Protein AF-0000000068866765 (afdb_homodimer)

pLDDT: mean 72.12, std 29.68, range [17.89, 98.88]

Sequence (756 aa):
MSGAGTPAEKPASETTVEVACYASMPQFDSSILDTFIPRCRRLTQLHFGRIVSNPDAPQAFSENVGFNMTYNLVEPGKGNALHTHPSVEIFIALDGKWEIAWGGRGEHTTVLQPWDMIAVPAHVRHSYKNVEEKTANHIMTILCGDASITWGPDVVAEARNHGVRCTRRGELLGFWSGEELQEEAGAETEEDEPDAYHRPMSNPEMARHVRRFRDGQSLSVQAKGSFVNVSWRALAQGETLAIHCSPRAVDVLLVVLEGSLLLTRQGGELVAVTSQLDSVRVSAAEAQGILACNQLRTPCTILVVESQMRAIAGRQCGEWLVAGVSPTGSMGGECFAPVEEAWRAIGARGGRKERRIASATFTCRSYPKMAAGGARLLMSGAGTPAEKPASETTVEVACYASMPQFDSSILDTFIPRCRRLTQLHFGRIVSNPDAPQAFSENVGFNMTYNLVEPGKGNALHTHPSVEIFIALDGKWEIAWGGRGEHTTVLQPWDMIAVPAHVRHSYKNVEEKTANHIMTILCGDASITWGPDVVAEARNHGVRCTRRGELLGFWSGEELQEEAGAETEEDEPDAYHRPMSNPEMARHVRRFRDGQSLSVQAKGSFVNVSWRALAQGETLAIHCSPRAVDVLLVVLEGSLLLTRQGGELVAVTSQLDSVRVSAAEAQGILACNQLRTPCTILVVESQMRAIAGRQCGEWLVAGVSPTGSMGGECFAPVEEAWRAIGARGGRKERRIASATFTCRSYPKMAAGGARLL

Structure (mmCIF, N/CA/C/O backbone):
data_AF-0000000068866765-model_v1
#
loop_
_entity.id
_entity.type
_entity.pdbx_description
1 polymer 'Cupin type-2 domain-containing protein'
#
loop_
_atom_site.group_PDB
_atom_site.id
_atom_site.type_symbol
_atom_site.label_atom_id
_atom_site.label_alt_id
_atom_site.label_comp_id
_atom_site.label_asym_id
_atom_site.label_entity_id
_atom_site.label_seq_id
_atom_site.pdbx_PDB_ins_code
_atom_site.Cartn_x
_atom_site.Cartn_y
_atom_site.Cartn_z
_atom_site.occupancy
_atom_site.B_iso_or_equiv
_atom_site.auth_seq_id
_atom_site.auth_comp_id
_atom_site.auth_asym_id
_atom_site.auth_atom_id
_atom_site.pdbx_PDB_model_num
ATOM 1 N N . MET A 1 1 ? -24.5 -42.844 35.125 1 25.7 1 MET A N 1
ATOM 2 C CA . MET A 1 1 ? -24.312 -42.875 33.688 1 25.7 1 MET A CA 1
ATOM 3 C C . MET A 1 1 ? -24.344 -41.438 33.125 1 25.7 1 MET A C 1
ATOM 5 O O . MET A 1 1 ? -25.391 -40.938 32.719 1 25.7 1 MET A O 1
ATOM 9 N N . SER A 1 2 ? -23.531 -40.5 33.656 1 30.17 2 SER A N 1
ATOM 10 C CA . SER A 1 2 ? -23.438 -39.062 33.406 1 30.17 2 SER A CA 1
ATOM 11 C C . SER A 1 2 ? -22.938 -38.781 31.984 1 30.17 2 SER A C 1
ATOM 13 O O . SER A 1 2 ? -21.875 -39.25 31.578 1 30.17 2 SER A O 1
ATOM 15 N N . GLY A 1 3 ? -23.859 -38.688 31.016 1 30.22 3 GLY A N 1
ATOM 16 C CA . GLY A 1 3 ? -23.641 -38.469 29.594 1 30.22 3 GLY A CA 1
ATOM 17 C C . GLY A 1 3 ? -22.797 -37.219 29.328 1 30.22 3 GLY A C 1
ATOM 18 O O . GLY A 1 3 ? -23.109 -36.125 29.812 1 30.22 3 GLY A O 1
ATOM 19 N N . ALA A 1 4 ? -21.484 -37.406 29.125 1 34.91 4 ALA A N 1
ATOM 20 C CA . ALA A 1 4 ? -20.516 -36.438 28.656 1 34.91 4 ALA A CA 1
ATOM 21 C C . ALA A 1 4 ? -21.047 -35.688 27.422 1 34.91 4 ALA A C 1
ATOM 23 O O . ALA A 1 4 ? -21.281 -36.281 26.375 1 34.91 4 ALA A O 1
ATOM 24 N N . GLY A 1 5 ? -21.844 -34.594 27.656 1 31.25 5 GLY A N 1
ATOM 25 C CA . GLY A 1 5 ? -22.344 -33.75 26.578 1 31.25 5 GLY A CA 1
ATOM 26 C C . GLY A 1 5 ? -21.25 -33.312 25.625 1 31.25 5 GLY A C 1
ATOM 27 O O . GLY A 1 5 ? -20.141 -33 26.031 1 31.25 5 GLY A O 1
ATOM 28 N N . THR A 1 6 ? -21.328 -33.938 24.453 1 32.31 6 THR A N 1
ATOM 29 C CA . THR A 1 6 ? -20.469 -33.625 23.328 1 32.31 6 THR A CA 1
ATOM 30 C C . THR A 1 6 ? -20.328 -32.094 23.172 1 32.31 6 THR A C 1
ATOM 32 O O . THR A 1 6 ? -21.312 -31.359 23.281 1 32.31 6 THR A O 1
ATOM 35 N N . PRO A 1 7 ? -19.141 -31.594 23.453 1 32.88 7 PRO A N 1
ATOM 36 C CA . PRO A 1 7 ? -18.984 -30.156 23.281 1 32.88 7 PRO A CA 1
ATOM 37 C C . PRO A 1 7 ? -19.641 -29.641 22 1 32.88 7 PRO A C 1
ATOM 39 O O . PRO A 1 7 ? -19.656 -30.328 20.984 1 32.88 7 PRO A O 1
ATOM 42 N N . ALA A 1 8 ? -20.641 -28.828 22.156 1 34.25 8 ALA A N 1
ATOM 43 C CA . ALA A 1 8 ? -21.312 -28.141 21.047 1 34.25 8 ALA A CA 1
ATOM 44 C C . ALA A 1 8 ? -20.312 -27.703 20 1 34.25 8 ALA A C 1
ATOM 46 O O . ALA A 1 8 ? -19.312 -27.047 20.312 1 34.25 8 ALA A O 1
ATOM 47 N N . GLU A 1 9 ? -20.047 -28.422 18.953 1 31.84 9 GLU A N 1
ATOM 48 C CA . GLU A 1 9 ? -19.297 -28 17.781 1 31.84 9 GLU A CA 1
ATOM 49 C C . GLU A 1 9 ? -19.531 -26.531 17.469 1 31.84 9 GLU A C 1
ATOM 51 O O . GLU A 1 9 ? -20.672 -26.062 17.484 1 31.84 9 GLU A O 1
ATOM 56 N N . LYS A 1 10 ? -18.578 -25.734 17.766 1 34.66 10 LYS A N 1
ATOM 57 C CA . LYS A 1 10 ? -18.75 -24.359 17.328 1 34.66 10 LYS A CA 1
ATOM 58 C C . LYS A 1 10 ? -19.406 -24.297 15.953 1 34.66 10 LYS A C 1
ATOM 60 O O . LYS A 1 10 ? -18.969 -24.984 15.023 1 34.66 10 LYS A O 1
ATOM 65 N N . PRO A 1 11 ? -20.594 -23.938 15.859 1 33.69 11 PRO A N 1
ATOM 66 C CA . PRO A 1 11 ? -21.141 -23.859 14.5 1 33.69 11 PRO A CA 1
ATOM 67 C C . PRO A 1 11 ? -20.141 -23.266 13.5 1 33.69 11 PRO A C 1
ATOM 69 O O . PRO A 1 11 ? -19.297 -22.453 13.883 1 33.69 11 PRO A O 1
ATOM 72 N N . ALA A 1 12 ? -19.625 -23.984 12.508 1 35.94 12 ALA A N 1
ATOM 73 C CA . ALA A 1 12 ? -18.906 -23.438 11.352 1 35.94 12 ALA A CA 1
ATOM 74 C C . ALA A 1 12 ? -19.234 -21.969 11.156 1 35.94 12 ALA A C 1
ATOM 76 O O . ALA A 1 12 ? -20.406 -21.578 11.062 1 35.94 12 ALA A O 1
ATOM 77 N N . SER A 1 13 ? -18.703 -21.078 11.82 1 40.44 13 SER A N 1
ATOM 78 C CA . SER A 1 13 ? -18.906 -19.641 11.672 1 40.44 13 SER A CA 1
ATOM 79 C C . SER A 1 13 ? -19.266 -19.281 10.234 1 40.44 13 SER A C 1
ATOM 81 O O . SER A 1 13 ? -18.578 -19.672 9.297 1 40.44 13 SER A O 1
ATOM 83 N N . GLU A 1 14 ? -20.453 -19.094 9.812 1 45.91 14 GLU A N 1
ATOM 84 C CA . GLU A 1 14 ? -21.25 -18.703 8.656 1 45.91 14 GLU A CA 1
ATOM 85 C C . GLU A 1 14 ? -20.625 -17.5 7.945 1 45.91 14 GLU A C 1
ATOM 87 O O . GLU A 1 14 ? -21.328 -16.766 7.234 1 45.91 14 GLU A O 1
ATOM 92 N N . THR A 1 15 ? -19.484 -17.062 8.273 1 55.06 15 THR A N 1
ATOM 93 C CA . THR A 1 15 ? -19.219 -15.805 7.578 1 55.06 15 THR A CA 1
ATOM 94 C C . THR A 1 15 ? -18.984 -16.062 6.09 1 55.06 15 THR A C 1
ATOM 96 O O . THR A 1 15 ? -18 -16.703 5.707 1 55.06 15 THR A O 1
ATOM 99 N N . THR A 1 16 ? -20.047 -15.836 5.062 1 66.44 16 THR A N 1
ATOM 100 C CA . THR A 1 16 ? -20.297 -16.156 3.662 1 66.44 16 THR A CA 1
ATOM 101 C C . THR A 1 16 ? -19.422 -15.297 2.746 1 66.44 16 THR A C 1
ATOM 103 O O . THR A 1 16 ? -18.875 -15.797 1.762 1 66.44 16 THR A O 1
ATOM 106 N N . VAL A 1 17 ? -19.188 -14.133 3.025 1 84.56 17 VAL A N 1
ATOM 107 C CA . VAL A 1 17 ? -18.453 -13.18 2.215 1 84.56 17 VAL A CA 1
ATOM 108 C C . VAL A 1 17 ? -17.375 -12.5 3.064 1 84.56 17 VAL A C 1
ATOM 110 O O . VAL A 1 17 ? -17.672 -11.938 4.121 1 84.56 17 VAL A O 1
ATOM 113 N N . GLU A 1 18 ? -16.125 -12.773 2.734 1 89.81 18 GLU A N 1
ATOM 114 C CA . GLU A 1 18 ? -15 -12.102 3.389 1 89.81 18 GLU A CA 1
ATOM 115 C C . GLU A 1 18 ? -14.344 -11.086 2.457 1 89.81 18 GLU A C 1
ATOM 117 O O . GLU A 1 18 ? -14.109 -11.375 1.281 1 89.81 18 GLU A O 1
ATOM 122 N N . VAL A 1 19 ? -14.094 -9.945 3.004 1 92.94 19 VAL A N 1
ATOM 123 C CA . VAL A 1 19 ? -13.445 -8.891 2.221 1 92.94 19 VAL A CA 1
ATOM 124 C C . VAL A 1 19 ? -12.047 -8.625 2.77 1 92.94 19 VAL A C 1
ATOM 126 O O . VAL A 1 19 ? -11.867 -8.453 3.979 1 92.94 19 VAL A O 1
ATOM 129 N N . ALA A 1 20 ? -11.086 -8.703 1.96 1 95.44 20 ALA A N 1
ATOM 130 C CA . ALA A 1 20 ? -9.742 -8.219 2.268 1 95.44 20 ALA A CA 1
ATOM 131 C C . ALA A 1 20 ? -9.492 -6.855 1.631 1 95.44 20 ALA A C 1
ATOM 133 O O . ALA A 1 20 ? -9.195 -6.766 0.438 1 95.44 20 ALA A O 1
ATOM 134 N N . CYS A 1 21 ? -9.57 -5.82 2.438 1 95.38 21 CYS A N 1
ATOM 135 C CA . CYS A 1 21 ? -9.242 -4.473 1.979 1 95.38 21 CYS A CA 1
ATOM 136 C C . CYS A 1 21 ? -7.734 -4.293 1.845 1 95.38 21 CYS A C 1
ATOM 138 O O . CYS A 1 21 ? -6.992 -4.484 2.812 1 95.38 21 CYS A O 1
ATOM 140 N N . TYR A 1 22 ? -7.324 -3.883 0.715 1 96.75 22 TYR A N 1
ATOM 141 C CA . TYR A 1 22 ? -5.898 -3.75 0.444 1 96.75 22 TYR A CA 1
ATOM 142 C C . TYR A 1 22 ? -5.219 -2.885 1.499 1 96.75 22 TYR A C 1
ATOM 144 O O . TYR A 1 22 ? -4.176 -3.258 2.043 1 96.75 22 TYR A O 1
ATOM 152 N N . ALA A 1 23 ? -5.82 -1.785 1.798 1 93.75 23 ALA A N 1
ATOM 153 C CA . ALA A 1 23 ? -5.203 -0.789 2.672 1 93.75 23 ALA A CA 1
ATOM 154 C C . ALA A 1 23 ? -5.125 -1.295 4.109 1 93.75 23 ALA A C 1
ATOM 156 O O . ALA A 1 23 ? -4.285 -0.836 4.891 1 93.75 23 ALA A O 1
ATOM 157 N N . SER A 1 24 ? -5.992 -2.201 4.449 1 91.5 24 SER A N 1
ATOM 158 C CA . SER A 1 24 ? -6.074 -2.648 5.836 1 91.5 24 SER A CA 1
ATOM 159 C C . SER A 1 24 ? -5.246 -3.91 6.059 1 91.5 24 SER A C 1
ATOM 161 O O . SER A 1 24 ? -4.984 -4.297 7.199 1 91.5 24 SER A O 1
ATOM 163 N N . MET A 1 25 ? -4.836 -4.527 5.004 1 94.31 25 MET A N 1
ATOM 164 C CA . MET A 1 25 ? -4.016 -5.727 5.148 1 94.31 25 MET A CA 1
ATOM 165 C C . MET A 1 25 ? -2.607 -5.371 5.613 1 94.31 25 MET A C 1
ATOM 167 O O . MET A 1 25 ? -1.996 -4.438 5.094 1 94.31 25 MET A O 1
ATOM 171 N N . PRO A 1 26 ? -2.131 -6.188 6.531 1 92.12 26 PRO A N 1
ATOM 172 C CA . PRO A 1 26 ? -0.752 -5.938 6.961 1 92.12 26 PRO A CA 1
ATOM 173 C C . PRO A 1 26 ? 0.26 -6.129 5.832 1 92.12 26 PRO A C 1
ATOM 175 O O . PRO A 1 26 ? 0.142 -7.07 5.047 1 92.12 26 PRO A O 1
ATOM 178 N N . GLN A 1 27 ? 1.143 -5.172 5.738 1 94.88 27 GLN A N 1
ATOM 179 C CA . GLN A 1 27 ? 2.293 -5.273 4.852 1 94.88 27 GLN A CA 1
ATOM 180 C C . GLN A 1 27 ? 3.572 -5.555 5.633 1 94.88 27 GLN A C 1
ATOM 182 O O . GLN A 1 27 ? 3.902 -4.824 6.574 1 94.88 27 GLN A O 1
ATOM 187 N N . PHE A 1 28 ? 4.312 -6.625 5.199 1 92.38 28 PHE A N 1
ATOM 188 C CA . PHE A 1 28 ? 5.438 -7.039 6.031 1 92.38 28 PHE A CA 1
ATOM 189 C C . PHE A 1 28 ? 6.516 -7.707 5.188 1 92.38 28 PHE A C 1
ATOM 191 O O . PHE A 1 28 ? 6.281 -8.055 4.031 1 92.38 28 PHE A O 1
ATOM 198 N N . ASP A 1 29 ? 7.664 -7.699 5.73 1 90.56 29 ASP A N 1
ATOM 199 C CA . ASP A 1 29 ? 8.727 -8.523 5.172 1 90.56 29 ASP A CA 1
ATOM 200 C C . ASP A 1 29 ? 8.469 -10.008 5.445 1 90.56 29 ASP A C 1
ATOM 202 O O . ASP A 1 29 ? 8.391 -10.43 6.598 1 90.56 29 ASP A O 1
ATOM 206 N N . SER A 1 30 ? 8.367 -10.797 4.43 1 87.75 30 SER A N 1
ATOM 207 C CA . SER A 1 30 ? 8.008 -12.203 4.578 1 87.75 30 SER A CA 1
ATOM 208 C C . SER A 1 30 ? 9.109 -12.984 5.293 1 87.75 30 SER A C 1
ATOM 210 O O . SER A 1 30 ? 8.875 -14.086 5.797 1 87.75 30 SER A O 1
ATOM 212 N N . SER A 1 31 ? 10.273 -12.484 5.32 1 81.06 31 SER A N 1
ATOM 213 C CA . SER A 1 31 ? 11.398 -13.086 6.023 1 81.06 31 SER A CA 1
ATOM 214 C C . SER A 1 31 ? 11.719 -14.477 5.477 1 81.06 31 SER A C 1
ATOM 216 O O . SER A 1 31 ? 11.812 -15.438 6.238 1 81.06 31 SER A O 1
ATOM 218 N N . ILE A 1 32 ? 11.828 -14.57 4.258 1 89.44 32 ILE A N 1
ATOM 219 C CA . ILE A 1 32 ? 12.359 -15.766 3.615 1 89.44 32 ILE A CA 1
ATOM 220 C C . ILE A 1 32 ? 13.75 -15.477 3.062 1 89.44 32 ILE A C 1
ATOM 222 O O . ILE A 1 32 ? 14.211 -14.336 3.084 1 89.44 32 ILE A O 1
ATOM 226 N N . LEU A 1 33 ? 14.414 -16.438 2.594 1 89.25 33 LEU A N 1
ATOM 227 C CA . LEU A 1 33 ? 15.852 -16.359 2.34 1 89.25 33 LEU A CA 1
ATOM 228 C C . LEU A 1 33 ? 16.188 -15.156 1.475 1 89.25 33 LEU A C 1
ATOM 230 O O . LEU A 1 33 ? 17.062 -14.352 1.831 1 89.25 33 LEU A O 1
ATOM 234 N N . ASP A 1 34 ? 15.461 -15.023 0.393 1 94 34 ASP A N 1
ATOM 235 C CA . ASP A 1 34 ? 15.898 -14.031 -0.585 1 94 34 ASP A CA 1
ATOM 236 C C . ASP A 1 34 ? 15.555 -12.617 -0.123 1 94 34 ASP A C 1
ATOM 238 O O . ASP A 1 34 ? 16.125 -11.641 -0.614 1 94 34 ASP A O 1
ATOM 242 N N . THR A 1 35 ? 14.648 -12.453 0.779 1 93.25 35 THR A N 1
ATOM 243 C CA . THR A 1 35 ? 14.297 -11.109 1.229 1 93.25 35 THR A CA 1
ATOM 244 C C . THR A 1 35 ? 15.445 -10.492 2.025 1 93.25 35 THR A C 1
ATOM 246 O O . THR A 1 35 ? 15.438 -9.289 2.295 1 93.25 35 THR A O 1
ATOM 249 N N . PHE A 1 36 ? 16.391 -11.25 2.32 1 90.38 36 PHE A N 1
ATOM 250 C CA . PHE A 1 36 ? 17.578 -10.75 3.008 1 90.38 36 PHE A CA 1
ATOM 251 C C . PHE A 1 36 ? 18.609 -10.234 2.01 1 90.38 36 PHE A C 1
ATOM 253 O O . PHE A 1 36 ? 19.594 -9.594 2.395 1 90.38 36 PHE A O 1
ATOM 260 N N . ILE A 1 37 ? 18.391 -10.547 0.811 1 92.38 37 ILE A N 1
ATOM 261 C CA . ILE A 1 37 ? 19.188 -9.984 -0.273 1 92.38 37 ILE A CA 1
ATOM 262 C C . ILE A 1 37 ? 18.625 -8.625 -0.675 1 92.38 37 ILE A C 1
ATOM 264 O O . ILE A 1 37 ? 17.453 -8.516 -1.024 1 92.38 37 ILE A O 1
ATOM 268 N N . PRO A 1 38 ? 19.328 -7.559 -0.737 1 90.38 38 PRO A N 1
ATOM 269 C CA . PRO A 1 38 ? 18.828 -6.203 -0.97 1 90.38 38 PRO A CA 1
ATOM 270 C C . PRO A 1 38 ? 18.016 -6.09 -2.258 1 90.38 38 PRO A C 1
ATOM 272 O O . PRO A 1 38 ? 16.953 -5.453 -2.271 1 90.38 38 PRO A O 1
ATOM 275 N N . ARG A 1 39 ? 18.375 -6.668 -3.299 1 94.62 39 ARG A N 1
ATOM 276 C CA . ARG A 1 39 ? 17.688 -6.551 -4.578 1 94.62 39 ARG A CA 1
ATOM 277 C C . ARG A 1 39 ? 16.359 -7.32 -4.555 1 94.62 39 ARG A C 1
ATOM 279 O O . ARG A 1 39 ? 15.586 -7.258 -5.512 1 94.62 39 ARG A O 1
ATOM 286 N N . CYS A 1 40 ? 16.156 -8.086 -3.428 1 97.25 40 CYS A N 1
ATOM 287 C CA . CYS A 1 40 ? 14.977 -8.938 -3.357 1 97.25 40 CYS A CA 1
ATOM 288 C C . CYS A 1 40 ? 14.023 -8.461 -2.266 1 97.25 40 CYS A C 1
ATOM 290 O O . CYS A 1 40 ? 13.062 -9.156 -1.926 1 97.25 40 CYS A O 1
ATOM 292 N N . ARG A 1 41 ? 14.344 -7.281 -1.716 1 93.31 41 ARG A N 1
ATOM 293 C CA . ARG A 1 41 ? 13.461 -6.734 -0.687 1 93.31 41 ARG A CA 1
ATOM 294 C C . ARG A 1 41 ? 12.102 -6.379 -1.266 1 93.31 41 ARG A C 1
ATOM 296 O O . ARG A 1 41 ? 12.008 -5.84 -2.371 1 93.31 41 ARG A O 1
ATOM 303 N N . ARG A 1 42 ? 11.094 -6.727 -0.515 1 96.5 42 ARG A N 1
ATOM 304 C CA . ARG A 1 42 ? 9.711 -6.434 -0.891 1 96.5 42 ARG A CA 1
ATOM 305 C C . ARG A 1 42 ? 8.789 -6.535 0.315 1 96.5 42 ARG A C 1
ATOM 307 O O . ARG A 1 42 ? 9.156 -7.098 1.347 1 96.5 42 ARG A O 1
ATOM 314 N N . LEU A 1 43 ? 7.676 -5.891 0.216 1 96.5 43 LEU A N 1
ATOM 315 C CA . LEU A 1 43 ? 6.633 -6.051 1.222 1 96.5 43 LEU A CA 1
ATOM 316 C C . LEU A 1 43 ? 5.547 -7.008 0.731 1 96.5 43 LEU A C 1
ATOM 318 O O . LEU A 1 43 ? 5.156 -6.961 -0.438 1 96.5 43 LEU A O 1
ATOM 322 N N . THR A 1 44 ? 5.09 -7.84 1.643 1 96.62 44 THR A N 1
ATOM 323 C CA . THR A 1 44 ? 4.145 -8.898 1.311 1 96.62 44 THR A CA 1
ATOM 324 C C . THR A 1 44 ? 2.846 -8.734 2.098 1 96.62 44 THR A C 1
ATOM 326 O O . THR A 1 44 ? 2.867 -8.32 3.26 1 96.62 44 THR A O 1
ATOM 329 N N . GLN A 1 45 ? 1.763 -8.961 1.452 1 96.69 45 GLN A N 1
ATOM 330 C CA . GLN A 1 45 ? 0.459 -9.156 2.078 1 96.69 45 GLN A CA 1
ATOM 331 C C . GLN A 1 45 ? -0.068 -10.562 1.813 1 96.69 45 GLN A C 1
ATOM 333 O O . GLN A 1 45 ? -0.126 -11.008 0.664 1 96.69 45 GLN A O 1
ATOM 338 N N . LEU A 1 46 ? -0.45 -11.266 2.84 1 94.31 46 LEU A N 1
ATOM 339 C CA . LEU A 1 46 ? -0.897 -12.648 2.725 1 94.31 46 LEU A CA 1
ATOM 340 C C . LEU A 1 46 ? -2.418 -12.742 2.803 1 94.31 46 LEU A C 1
ATOM 342 O O . LEU A 1 46 ? -3.018 -12.336 3.803 1 94.31 46 LEU A O 1
ATOM 346 N N . HIS A 1 47 ? -3.008 -13.18 1.738 1 93.25 47 HIS A N 1
ATOM 347 C CA . HIS A 1 47 ? -4.453 -13.375 1.745 1 93.25 47 HIS A CA 1
ATOM 348 C C . HIS A 1 47 ? -4.828 -14.688 2.422 1 93.25 47 HIS A C 1
ATOM 350 O O . HIS A 1 47 ? -5.719 -14.727 3.277 1 93.25 47 HIS A O 1
ATOM 356 N N . PHE A 1 48 ? -4.184 -15.727 2.053 1 86.06 48 PHE A N 1
ATOM 357 C CA . PHE A 1 48 ? -4.305 -17.016 2.721 1 86.06 48 PHE A CA 1
ATOM 358 C C . PHE A 1 48 ? -3.121 -17.922 2.385 1 86.06 48 PHE A C 1
ATOM 360 O O . PHE A 1 48 ? -2.416 -17.688 1.401 1 86.06 48 PHE A O 1
ATOM 367 N N . GLY A 1 49 ? -2.92 -18.906 3.24 1 86.06 49 GLY A N 1
ATOM 368 C CA . GLY A 1 49 ? -1.839 -19.875 3.062 1 86.06 49 GLY A CA 1
ATOM 369 C C . GLY A 1 49 ? -0.731 -19.719 4.086 1 86.06 49 GLY A C 1
ATOM 370 O O . GLY A 1 49 ? -0.984 -19.328 5.227 1 86.06 49 GLY A O 1
ATOM 371 N N . ARG A 1 50 ? 0.45 -20.203 3.523 1 81.19 50 ARG A N 1
ATOM 372 C CA . ARG A 1 50 ? 1.579 -20.219 4.449 1 81.19 50 ARG A CA 1
ATOM 373 C C . ARG A 1 50 ? 2.838 -19.672 3.781 1 81.19 50 ARG A C 1
ATOM 375 O O . ARG A 1 50 ? 3.094 -19.938 2.607 1 81.19 50 ARG A O 1
ATOM 382 N N . ILE A 1 51 ? 3.518 -18.859 4.516 1 83.12 51 ILE A N 1
ATOM 383 C CA . ILE A 1 51 ? 4.84 -18.406 4.094 1 83.12 51 ILE A CA 1
ATOM 384 C C . ILE A 1 51 ? 5.914 -19.266 4.77 1 83.12 51 ILE A C 1
ATOM 386 O O . ILE A 1 51 ? 5.926 -19.406 5.996 1 83.12 51 ILE A O 1
ATOM 390 N N . VAL A 1 52 ? 6.805 -19.641 3.916 1 76.31 52 VAL A N 1
ATOM 391 C CA . VAL A 1 52 ? 7.883 -20.484 4.418 1 76.31 52 VAL A CA 1
ATOM 392 C C . VAL A 1 52 ? 8.703 -19.719 5.449 1 76.31 52 VAL A C 1
ATOM 394 O O . VAL A 1 52 ? 8.977 -18.531 5.273 1 76.31 52 VAL A O 1
ATOM 397 N N . SER A 1 53 ? 8.953 -20.188 6.598 1 76.19 53 SER A N 1
ATOM 398 C CA . SER A 1 53 ? 9.781 -19.656 7.676 1 76.19 53 SER A CA 1
ATOM 399 C C . SER A 1 53 ? 9.023 -18.625 8.508 1 76.19 53 SER A C 1
ATOM 401 O O . SER A 1 53 ? 9.594 -17.969 9.383 1 76.19 53 SER A O 1
ATOM 403 N N . ASN A 1 54 ? 7.828 -18.297 7.984 1 77.94 54 ASN A N 1
ATOM 404 C CA . ASN A 1 54 ? 6.977 -17.375 8.734 1 77.94 54 ASN A CA 1
ATOM 405 C C . ASN A 1 54 ? 5.555 -17.922 8.867 1 77.94 54 ASN A C 1
ATOM 407 O O . ASN A 1 54 ? 4.609 -17.312 8.359 1 77.94 54 ASN A O 1
ATOM 411 N N . PRO A 1 55 ? 5.434 -18.969 9.523 1 74.12 55 PRO A N 1
ATOM 412 C CA . PRO A 1 55 ? 4.133 -19.625 9.594 1 74.12 55 PRO A CA 1
ATOM 413 C C . PRO A 1 55 ? 3.068 -18.781 10.289 1 74.12 55 PRO A C 1
ATOM 415 O O . PRO A 1 55 ? 1.871 -19.016 10.109 1 74.12 55 PRO A O 1
ATOM 418 N N . ASP A 1 56 ? 3.502 -17.797 11 1 76.69 56 ASP A N 1
ATOM 419 C CA . ASP A 1 56 ? 2.549 -16.984 11.758 1 76.69 56 ASP A CA 1
ATOM 420 C C . ASP A 1 56 ? 2.25 -15.672 11.039 1 76.69 56 ASP A C 1
ATOM 422 O O . ASP A 1 56 ? 1.722 -14.734 11.633 1 76.69 56 ASP A O 1
ATOM 426 N N . ALA A 1 57 ? 2.572 -15.711 9.812 1 83.38 57 ALA A N 1
ATOM 427 C CA . ALA A 1 57 ? 2.279 -14.5 9.055 1 83.38 57 ALA A CA 1
ATOM 428 C C . ALA A 1 57 ? 0.784 -14.195 9.07 1 83.38 57 ALA A C 1
ATOM 430 O O . ALA A 1 57 ? -0.045 -15.094 8.922 1 83.38 57 ALA A O 1
ATOM 431 N N . PRO A 1 58 ? 0.433 -12.938 9.328 1 84.31 58 PRO A N 1
ATOM 432 C CA . PRO A 1 58 ? -0.988 -12.578 9.344 1 84.31 58 PRO A CA 1
ATOM 433 C C . PRO A 1 58 ? -1.66 -12.773 7.984 1 84.31 58 PRO A C 1
ATOM 435 O O . PRO A 1 58 ? -1.129 -12.328 6.965 1 84.31 58 PRO A O 1
ATOM 438 N N . GLN A 1 59 ? -2.752 -13.477 7.969 1 88.62 59 GLN A N 1
ATOM 439 C CA . GLN A 1 59 ? -3.492 -13.68 6.727 1 88.62 59 GLN A CA 1
ATOM 440 C C . GLN A 1 59 ? -4.844 -12.969 6.766 1 88.62 59 GLN A C 1
ATOM 442 O O . GLN A 1 59 ? -5.43 -12.805 7.84 1 88.62 59 GLN A O 1
ATOM 447 N N . ALA A 1 60 ? -5.305 -12.586 5.664 1 90.25 60 ALA A N 1
ATOM 448 C CA . ALA A 1 60 ? -6.527 -11.797 5.574 1 90.25 60 ALA A CA 1
ATOM 449 C C . ALA A 1 60 ? -7.762 -12.688 5.699 1 90.25 60 ALA A C 1
ATOM 451 O O . ALA A 1 60 ? -8.711 -12.344 6.41 1 90.25 60 ALA A O 1
ATOM 452 N N . PHE A 1 61 ? -7.75 -13.781 4.961 1 87.06 61 PHE A N 1
ATOM 453 C CA . PHE A 1 61 ? -8.922 -14.648 4.973 1 87.06 61 PHE A CA 1
ATOM 454 C C . PHE A 1 61 ? -8.781 -15.742 6.02 1 87.06 61 PHE A C 1
ATOM 456 O O . PHE A 1 61 ? -7.672 -16.219 6.277 1 87.06 61 PHE A O 1
ATOM 463 N N . SER A 1 62 ? -9.82 -16.188 6.648 1 74.25 62 SER A N 1
ATOM 464 C CA . SER A 1 62 ? -9.844 -17.078 7.805 1 74.25 62 SER A CA 1
ATOM 465 C C . SER A 1 62 ? -9.492 -18.5 7.402 1 74.25 62 SER A C 1
ATOM 467 O O . SER A 1 62 ? -8.836 -19.219 8.156 1 74.25 62 SER A O 1
ATOM 469 N N . GLU A 1 63 ? -9.961 -18.938 6.316 1 70.38 63 GLU A N 1
ATOM 470 C CA . GLU A 1 63 ? -9.789 -20.344 5.949 1 70.38 63 GLU A CA 1
ATOM 471 C C . GLU A 1 63 ? -8.594 -20.531 5.016 1 70.38 63 GLU A C 1
ATOM 473 O O . GLU A 1 63 ? -8.352 -19.703 4.141 1 70.38 63 GLU A O 1
ATOM 478 N N . ASN A 1 64 ? -7.871 -21.531 5.375 1 64.88 64 ASN A N 1
ATOM 479 C CA . ASN A 1 64 ? -6.828 -21.938 4.441 1 64.88 64 ASN A CA 1
ATOM 480 C C . ASN A 1 64 ? -7.383 -22.812 3.324 1 64.88 64 ASN A C 1
ATOM 482 O O . ASN A 1 64 ? -8.141 -23.75 3.584 1 64.88 64 ASN A O 1
ATOM 486 N N . VAL A 1 65 ? -7.309 -22.391 2.068 1 64.44 65 VAL A N 1
ATOM 487 C CA . VAL A 1 65 ? -7.945 -23.047 0.93 1 64.44 65 VAL A CA 1
ATOM 488 C C . VAL A 1 65 ? -6.898 -23.828 0.134 1 64.44 65 VAL A C 1
ATOM 490 O O . VAL A 1 65 ? -7.109 -24.141 -1.04 1 64.44 65 VAL A O 1
ATOM 493 N N . GLY A 1 66 ? -5.855 -24.328 0.673 1 67.19 66 GLY A N 1
ATOM 494 C CA . GLY A 1 66 ? -4.895 -25.234 0.067 1 67.19 66 GLY A CA 1
ATOM 495 C C . GLY A 1 66 ? -3.912 -24.547 -0.852 1 67.19 66 GLY A C 1
ATOM 496 O O . GLY A 1 66 ? -3.109 -25.188 -1.522 1 67.19 66 GLY A O 1
ATOM 497 N N . PHE A 1 67 ? -4.062 -23.344 -1.197 1 78.94 67 PHE A N 1
ATOM 498 C CA . PHE A 1 67 ? -3.084 -22.594 -1.966 1 78.94 67 PHE A CA 1
ATOM 499 C C . PHE A 1 67 ? -2.682 -21.312 -1.228 1 78.94 67 PHE A C 1
ATOM 501 O O . PHE A 1 67 ? -3.275 -20.969 -0.201 1 78.94 67 PHE A O 1
ATOM 508 N N . ASN A 1 68 ? -1.602 -20.828 -1.722 1 87.12 68 ASN A N 1
ATOM 509 C CA . ASN A 1 68 ? -1.084 -19.562 -1.185 1 87.12 68 ASN A CA 1
ATOM 510 C C . ASN A 1 68 ? -1.321 -18.406 -2.145 1 87.12 68 ASN A C 1
ATOM 512 O O . ASN A 1 68 ? -1.142 -18.547 -3.355 1 87.12 68 ASN A O 1
ATOM 516 N N . MET A 1 69 ? -1.853 -17.312 -1.608 1 92.5 69 MET A N 1
ATOM 517 C CA . MET A 1 69 ? -2.004 -16.094 -2.42 1 92.5 69 MET A CA 1
ATOM 518 C C . MET A 1 69 ? -1.422 -14.883 -1.705 1 92.5 69 MET A C 1
ATOM 520 O O . MET A 1 69 ? -1.768 -14.617 -0.555 1 92.5 69 MET A O 1
ATOM 524 N N . THR A 1 70 ? -0.562 -14.219 -2.359 1 96.06 70 THR A N 1
ATOM 525 C CA . THR A 1 70 ? 0.051 -13.023 -1.784 1 96.06 70 THR A CA 1
ATOM 526 C C . THR A 1 70 ? 0.051 -11.875 -2.789 1 96.06 70 THR A C 1
ATOM 528 O O . THR A 1 70 ? 0.049 -12.102 -4 1 96.06 70 THR A O 1
ATOM 531 N N . TYR A 1 71 ? -0.082 -10.656 -2.283 1 98.06 71 TYR A N 1
ATOM 532 C CA . TYR A 1 71 ? 0.376 -9.461 -2.988 1 98.06 71 TYR A CA 1
ATOM 533 C C . TYR A 1 71 ? 1.791 -9.086 -2.562 1 98.06 71 TYR A C 1
ATOM 535 O O . TYR A 1 71 ? 2.127 -9.148 -1.378 1 98.06 71 TYR A O 1
ATOM 543 N N . ASN A 1 72 ? 2.602 -8.758 -3.529 1 98.25 72 ASN A N 1
ATOM 544 C CA . ASN A 1 72 ? 3.943 -8.258 -3.24 1 98.25 72 ASN A CA 1
ATOM 545 C C . ASN A 1 72 ? 4.156 -6.859 -3.805 1 98.25 72 ASN A C 1
ATOM 547 O O . ASN A 1 72 ? 3.951 -6.629 -4.996 1 98.25 72 ASN A O 1
ATOM 551 N N . LEU A 1 73 ? 4.418 -5.945 -2.936 1 98.31 73 LEU A N 1
ATOM 552 C CA . LEU A 1 73 ? 4.809 -4.598 -3.33 1 98.31 73 LEU A CA 1
ATOM 553 C C . LEU A 1 73 ? 6.32 -4.496 -3.502 1 98.31 73 LEU A C 1
ATOM 555 O O . LEU A 1 73 ? 7.074 -4.703 -2.547 1 98.31 73 LEU A O 1
ATOM 559 N N . VAL A 1 74 ? 6.73 -4.152 -4.719 1 98.19 74 VAL A N 1
ATOM 560 C CA . VAL A 1 74 ? 8.141 -4.289 -5.086 1 98.19 74 VAL A CA 1
ATOM 561 C C . VAL A 1 74 ? 8.641 -2.99 -5.711 1 98.19 74 VAL A C 1
ATOM 563 O O . VAL A 1 74 ? 8.031 -2.473 -6.652 1 98.19 74 VAL A O 1
ATOM 566 N N . GLU A 1 75 ? 9.703 -2.502 -5.203 1 96.25 75 GLU A N 1
ATOM 567 C CA . GLU A 1 75 ? 10.297 -1.273 -5.723 1 96.25 75 GLU A CA 1
ATOM 568 C C . GLU A 1 75 ? 10.93 -1.502 -7.09 1 96.25 75 GLU A C 1
ATOM 570 O O . GLU A 1 75 ? 11.172 -2.645 -7.484 1 96.25 75 GLU A O 1
ATOM 575 N N . PRO A 1 76 ? 11.219 -0.41 -7.781 1 95.75 76 PRO A N 1
ATOM 576 C CA . PRO A 1 76 ? 11.836 -0.533 -9.102 1 95.75 76 PRO A CA 1
ATOM 577 C C . PRO A 1 76 ? 13.164 -1.29 -9.07 1 95.75 76 PRO A C 1
ATOM 579 O O . PRO A 1 76 ? 13.992 -1.043 -8.195 1 95.75 76 PRO A O 1
ATOM 582 N N . GLY A 1 77 ? 13.258 -2.186 -9.977 1 96.69 77 GLY A N 1
ATOM 583 C CA . GLY A 1 77 ? 14.516 -2.898 -10.125 1 96.69 77 GLY A CA 1
ATOM 584 C C . GLY A 1 77 ? 14.664 -4.059 -9.164 1 96.69 77 GLY A C 1
ATOM 585 O O . GLY A 1 77 ? 15.625 -4.828 -9.25 1 96.69 77 GLY A O 1
ATOM 586 N N . LYS A 1 78 ? 13.781 -4.168 -8.32 1 97.75 78 LYS A N 1
ATOM 587 C CA . LYS A 1 78 ? 13.844 -5.25 -7.34 1 97.75 78 LYS A CA 1
ATOM 588 C C . LYS A 1 78 ? 12.906 -6.391 -7.719 1 97.75 78 LYS A C 1
ATOM 590 O O . LYS A 1 78 ? 12.094 -6.254 -8.633 1 97.75 78 LYS A O 1
ATOM 595 N N . GLY A 1 79 ? 13.07 -7.562 -7.07 1 98.19 79 GLY A N 1
ATOM 596 C CA . GLY A 1 79 ? 12.266 -8.75 -7.324 1 98.19 79 GLY A CA 1
ATOM 597 C C . GLY A 1 79 ? 12.633 -9.922 -6.434 1 98.19 79 GLY A C 1
ATOM 598 O O . GLY A 1 79 ? 13.406 -9.766 -5.484 1 98.19 79 GLY A O 1
ATOM 599 N N . ASN A 1 80 ? 11.977 -11.047 -6.656 1 98.12 80 ASN A N 1
ATOM 600 C CA . ASN A 1 80 ? 12.414 -12.242 -5.949 1 98.12 80 ASN A CA 1
ATOM 601 C C . ASN A 1 80 ? 13.555 -12.945 -6.68 1 98.12 80 ASN A C 1
ATOM 603 O O . ASN A 1 80 ? 13.914 -12.555 -7.797 1 98.12 80 ASN A O 1
ATOM 607 N N . ALA A 1 81 ? 14.188 -13.875 -6.059 1 97.62 81 ALA A N 1
ATOM 608 C CA . ALA A 1 81 ? 15.352 -14.555 -6.617 1 97.62 81 ALA A CA 1
ATOM 609 C C . ALA A 1 81 ? 14.961 -15.883 -7.258 1 97.62 81 ALA A C 1
ATOM 611 O O . ALA A 1 81 ? 13.867 -16.391 -7.016 1 97.62 81 ALA A O 1
ATOM 612 N N . LEU A 1 82 ? 15.859 -16.453 -8.047 1 97.12 82 LEU A N 1
ATOM 613 C CA . LEU A 1 82 ? 15.641 -17.703 -8.766 1 97.12 82 LEU A CA 1
ATOM 614 C C . LEU A 1 82 ? 15.375 -18.844 -7.789 1 97.12 82 LEU A C 1
ATOM 616 O O . LEU A 1 82 ? 16.172 -19.078 -6.879 1 97.12 82 LEU A O 1
ATOM 620 N N . HIS A 1 83 ? 14.266 -19.562 -8.008 1 96.06 83 HIS A N 1
ATOM 621 C CA . HIS A 1 83 ? 13.852 -20.672 -7.156 1 96.06 83 HIS A CA 1
ATOM 622 C C . HIS A 1 83 ? 12.898 -21.609 -7.891 1 96.06 83 HIS A C 1
ATOM 624 O O . HIS A 1 83 ? 12.484 -21.312 -9.016 1 96.06 83 HIS A O 1
ATOM 630 N N . THR A 1 84 ? 12.609 -22.766 -7.273 1 94.44 84 THR A N 1
ATOM 631 C CA . THR A 1 84 ? 11.633 -23.719 -7.793 1 94.44 84 THR A CA 1
ATOM 632 C C . THR A 1 84 ? 10.617 -24.094 -6.711 1 94.44 84 THR A C 1
ATOM 634 O O . THR A 1 84 ? 10.891 -23.938 -5.52 1 94.44 84 THR A O 1
ATOM 637 N N . HIS A 1 85 ? 9.484 -24.438 -7.176 1 92 85 HIS A N 1
ATOM 638 C CA . HIS A 1 85 ? 8.453 -25.109 -6.379 1 92 85 HIS A CA 1
ATOM 639 C C . HIS A 1 85 ? 8.078 -26.453 -6.977 1 92 85 HIS A C 1
ATOM 641 O O . HIS A 1 85 ? 8.219 -26.672 -8.18 1 92 85 HIS A O 1
ATOM 647 N N . PRO A 1 86 ? 7.574 -27.422 -6.078 1 88.56 86 PRO A N 1
ATOM 648 C CA . PRO A 1 86 ? 7.039 -28.672 -6.637 1 88.56 86 PRO A CA 1
ATOM 649 C C . PRO A 1 86 ? 5.656 -28.484 -7.262 1 88.56 86 PRO A C 1
ATOM 651 O O . PRO A 1 86 ? 5.113 -29.422 -7.848 1 88.56 86 PRO A O 1
ATOM 654 N N . SER A 1 87 ? 5.086 -27.344 -7.164 1 88.25 87 SER A N 1
ATOM 655 C CA . SER A 1 87 ? 3.764 -27.031 -7.703 1 88.25 87 SER A CA 1
ATOM 656 C C . SER A 1 87 ? 3.82 -25.844 -8.656 1 88.25 87 SER A C 1
ATOM 658 O O . SER A 1 87 ? 4.828 -25.141 -8.719 1 88.25 87 SER A O 1
ATOM 660 N N . VAL A 1 88 ? 2.709 -25.656 -9.383 1 92.44 88 VAL A N 1
ATOM 661 C CA . VAL A 1 88 ? 2.578 -24.516 -10.297 1 92.44 88 VAL A CA 1
ATOM 662 C C . VAL A 1 88 ? 2.459 -23.234 -9.5 1 92.44 88 VAL A C 1
ATOM 664 O O . VAL A 1 88 ? 1.775 -23.188 -8.477 1 92.44 88 VAL A O 1
ATOM 667 N N . GLU A 1 89 ? 3.125 -22.234 -9.953 1 95.31 89 GLU A N 1
ATOM 668 C CA . GLU A 1 89 ? 2.969 -20.891 -9.398 1 95.31 89 GLU A CA 1
ATOM 669 C C . GLU A 1 89 ? 2.475 -19.906 -10.461 1 95.31 89 GLU A C 1
ATOM 671 O O . GLU A 1 89 ? 3.039 -19.844 -11.555 1 95.31 89 GLU A O 1
ATOM 676 N N . ILE A 1 90 ? 1.464 -19.219 -10.156 1 96.5 90 ILE A N 1
ATOM 677 C CA . ILE A 1 90 ? 0.885 -18.219 -11.055 1 96.5 90 ILE A CA 1
ATOM 678 C C . ILE A 1 90 ? 1.322 -16.812 -10.633 1 96.5 90 ILE A C 1
ATOM 680 O O . ILE A 1 90 ? 1.294 -16.484 -9.445 1 96.5 90 ILE A O 1
ATOM 684 N N . PHE A 1 91 ? 1.802 -16.047 -11.609 1 98.5 91 PHE A N 1
ATOM 685 C CA . PHE A 1 91 ? 2.074 -14.625 -11.406 1 98.5 91 PHE A CA 1
ATOM 686 C C . PHE A 1 91 ? 1.09 -13.766 -12.195 1 98.5 91 PHE A C 1
ATOM 688 O O . PHE A 1 91 ? 0.82 -14.039 -13.367 1 98.5 91 PHE A O 1
ATOM 695 N N . ILE A 1 92 ? 0.575 -12.75 -11.547 1 98.56 92 ILE A N 1
ATOM 696 C CA . ILE A 1 92 ? -0.307 -11.789 -12.188 1 98.56 92 ILE A CA 1
ATOM 697 C C . ILE A 1 92 ? 0.194 -10.367 -11.922 1 98.56 92 ILE A C 1
ATOM 699 O O . ILE A 1 92 ? 0.319 -9.953 -10.766 1 98.56 92 ILE A O 1
ATOM 703 N N . ALA A 1 93 ? 0.459 -9.648 -12.984 1 98.62 93 ALA A N 1
ATOM 704 C CA . ALA A 1 93 ? 0.827 -8.242 -12.852 1 98.62 93 ALA A CA 1
ATOM 705 C C . ALA A 1 93 ? -0.385 -7.391 -12.484 1 98.62 93 ALA A C 1
ATOM 707 O O . ALA A 1 93 ? -1.229 -7.102 -13.336 1 98.62 93 ALA A O 1
ATOM 708 N N . LEU A 1 94 ? -0.415 -6.945 -11.25 1 98.31 94 LEU A N 1
ATOM 709 C CA . LEU A 1 94 ? -1.563 -6.141 -10.844 1 98.31 94 LEU A CA 1
ATOM 710 C C . LEU A 1 94 ? -1.423 -4.707 -11.336 1 98.31 94 LEU A C 1
ATOM 712 O O . LEU A 1 94 ? -2.424 -4.031 -11.594 1 98.31 94 LEU A O 1
ATOM 716 N N . ASP A 1 95 ? -0.228 -4.227 -11.297 1 96.31 95 ASP A N 1
ATOM 717 C CA . ASP A 1 95 ? 0.165 -2.973 -11.938 1 96.31 95 ASP A CA 1
ATOM 718 C C . ASP A 1 95 ? 1.638 -2.998 -12.336 1 96.31 95 ASP A C 1
ATOM 720 O O . ASP A 1 95 ? 2.375 -3.908 -11.953 1 96.31 95 ASP A O 1
ATOM 724 N N . GLY A 1 96 ? 2.004 -2.176 -13.258 1 96.81 96 GLY A N 1
ATOM 725 C CA . GLY A 1 96 ? 3.381 -2.078 -13.719 1 96.81 96 GLY A CA 1
ATOM 726 C C . GLY A 1 96 ? 3.791 -3.225 -14.625 1 96.81 96 GLY A C 1
ATOM 727 O O . GLY A 1 96 ? 2.986 -4.113 -14.914 1 96.81 96 GLY A O 1
ATOM 728 N N . LYS A 1 97 ? 5.098 -3.184 -15.07 1 98.25 97 LYS A N 1
ATOM 729 C CA . LYS A 1 97 ? 5.672 -4.211 -15.93 1 98.25 97 LYS A CA 1
ATOM 730 C C . LYS A 1 97 ? 6.613 -5.121 -15.148 1 98.25 97 LYS A C 1
ATOM 732 O O . LYS A 1 97 ? 7.363 -4.656 -14.289 1 98.25 97 LYS A O 1
ATOM 737 N N . TRP A 1 98 ? 6.57 -6.367 -15.523 1 98.81 98 TRP A N 1
ATOM 738 C CA . TRP A 1 98 ? 7.316 -7.359 -14.75 1 98.81 98 TRP A CA 1
ATOM 739 C C . TRP A 1 98 ? 8.102 -8.281 -15.68 1 98.81 98 TRP A C 1
ATOM 741 O O . TRP A 1 98 ? 7.535 -8.898 -16.578 1 98.81 98 TRP A O 1
ATOM 751 N N . GLU A 1 99 ? 9.336 -8.375 -15.422 1 98.88 99 GLU A N 1
ATOM 752 C CA . GLU A 1 99 ? 10.141 -9.398 -16.078 1 98.88 99 GLU A CA 1
ATOM 753 C C . GLU A 1 99 ? 10.078 -10.719 -15.32 1 98.88 99 GLU A C 1
ATOM 755 O O . GLU A 1 99 ? 10.383 -10.766 -14.125 1 98.88 99 GLU A O 1
ATOM 760 N N . ILE A 1 100 ? 9.656 -11.727 -15.984 1 98.88 100 ILE A N 1
ATOM 761 C CA . ILE A 1 100 ? 9.758 -13.094 -15.484 1 98.88 100 ILE A CA 1
ATOM 762 C C . ILE A 1 100 ? 10.945 -13.797 -16.125 1 98.88 100 ILE A C 1
ATOM 764 O O . ILE A 1 100 ? 11.039 -13.875 -17.359 1 98.88 100 ILE A O 1
ATOM 768 N N . ALA A 1 101 ? 11.82 -14.289 -15.328 1 98.81 101 ALA A N 1
ATOM 769 C CA . ALA A 1 101 ? 12.977 -15.031 -15.812 1 98.81 101 ALA A CA 1
ATOM 770 C C . ALA A 1 101 ? 12.922 -16.5 -15.391 1 98.81 101 ALA A C 1
ATOM 772 O O . ALA A 1 101 ? 12.375 -16.812 -14.336 1 98.81 101 ALA A O 1
ATOM 773 N N . TRP A 1 102 ? 13.469 -17.312 -16.219 1 98.38 102 TRP A N 1
ATOM 774 C CA . TRP A 1 102 ? 13.523 -18.734 -15.852 1 98.38 102 TRP A CA 1
ATOM 775 C C . TRP A 1 102 ? 14.742 -19.406 -16.469 1 98.38 102 TRP A C 1
ATOM 777 O O . TRP A 1 102 ? 15.43 -18.812 -17.297 1 98.38 102 TRP A O 1
ATOM 787 N N . GLY A 1 103 ? 15 -20.672 -16.062 1 96.88 103 GLY A N 1
ATOM 788 C CA . GLY A 1 103 ? 16.219 -21.391 -16.406 1 96.88 103 GLY A CA 1
ATOM 789 C C . GLY A 1 103 ? 17.188 -21.5 -15.258 1 96.88 103 GLY A C 1
ATOM 790 O O . GLY A 1 103 ? 17 -20.875 -14.211 1 96.88 103 GLY A O 1
ATOM 791 N N . GLY A 1 104 ? 18.203 -22.25 -15.453 1 93.25 104 GLY A N 1
ATOM 792 C CA . GLY A 1 104 ? 19.172 -22.484 -14.391 1 93.25 104 GLY A CA 1
ATOM 793 C C . GLY A 1 104 ? 19.781 -21.203 -13.859 1 93.25 104 GLY A C 1
ATOM 794 O O . GLY A 1 104 ? 20.078 -21.094 -12.664 1 93.25 104 GLY A O 1
ATOM 795 N N . ARG A 1 105 ? 19.922 -20.266 -14.781 1 94.19 105 ARG A N 1
ATOM 796 C CA . ARG A 1 105 ? 20.531 -18.984 -14.414 1 94.19 105 ARG A CA 1
ATOM 797 C C . ARG A 1 105 ? 19.625 -17.812 -14.766 1 94.19 105 ARG A C 1
ATOM 799 O O . ARG A 1 105 ? 20.062 -16.672 -14.805 1 94.19 105 ARG A O 1
ATOM 806 N N . GLY A 1 106 ? 18.422 -18.141 -15.023 1 97.19 106 GLY A N 1
ATOM 807 C CA . GLY A 1 106 ? 17.484 -17.078 -15.406 1 97.19 106 GLY A CA 1
ATOM 808 C C . GLY A 1 106 ? 17.75 -16.531 -16.797 1 97.19 106 GLY A C 1
ATOM 809 O O . GLY A 1 106 ? 17.594 -15.336 -17.031 1 97.19 106 GLY A O 1
ATOM 810 N N . GLU A 1 107 ? 18.172 -17.375 -17.672 1 96.81 107 GLU A N 1
ATOM 811 C CA . GLU A 1 107 ? 18.641 -16.922 -18.984 1 96.81 107 GLU A CA 1
ATOM 812 C C . GLU A 1 107 ? 17.469 -16.656 -19.922 1 96.81 107 GLU A C 1
ATOM 814 O O . GLU A 1 107 ? 17.625 -16 -20.953 1 96.81 107 GLU A O 1
ATOM 819 N N . HIS A 1 108 ? 16.359 -17.203 -19.688 1 98.38 108 HIS A N 1
ATOM 820 C CA . HIS A 1 108 ? 15.156 -16.922 -20.469 1 98.38 108 HIS A CA 1
ATOM 821 C C . HIS A 1 108 ? 14.289 -15.875 -19.781 1 98.38 108 HIS A C 1
ATOM 823 O O . HIS A 1 108 ? 14.195 -15.859 -18.547 1 98.38 108 HIS A O 1
ATOM 829 N N . THR A 1 109 ? 13.594 -14.984 -20.578 1 98.5 109 THR A N 1
ATOM 830 C CA . THR A 1 109 ? 12.758 -13.961 -19.953 1 98.5 109 THR A CA 1
ATOM 831 C C . THR A 1 109 ? 11.523 -13.68 -20.797 1 98.5 109 THR A C 1
ATOM 833 O O . THR A 1 109 ? 11.5 -13.984 -22 1 98.5 109 THR A O 1
ATOM 836 N N . THR A 1 110 ? 10.555 -13.18 -20.203 1 98.5 110 THR A N 1
ATOM 837 C CA . THR A 1 110 ? 9.398 -12.516 -20.797 1 98.5 110 THR A CA 1
ATOM 838 C C . THR A 1 110 ? 8.93 -11.352 -19.922 1 98.5 110 THR A C 1
ATOM 840 O O . THR A 1 110 ? 9.266 -11.289 -18.734 1 98.5 110 THR A O 1
ATOM 843 N N . VAL A 1 111 ? 8.234 -10.406 -20.5 1 98.69 111 VAL A N 1
ATOM 844 C CA . VAL A 1 111 ? 7.754 -9.266 -19.734 1 98.69 111 VAL A CA 1
ATOM 845 C C . VAL A 1 111 ? 6.227 -9.273 -19.688 1 98.69 111 VAL A C 1
ATOM 847 O O . VAL A 1 111 ? 5.57 -9.359 -20.734 1 98.69 111 VAL A O 1
ATOM 850 N N . LEU A 1 112 ? 5.668 -9.266 -18.531 1 98.69 112 LEU A N 1
ATOM 851 C CA . LEU A 1 112 ? 4.23 -9.102 -18.328 1 98.69 112 LEU A CA 1
ATOM 852 C C . LEU A 1 112 ? 3.846 -7.625 -18.312 1 98.69 112 LEU A C 1
ATOM 854 O O . LEU A 1 112 ? 4.48 -6.824 -17.625 1 98.69 112 LEU A O 1
ATOM 858 N N . GLN A 1 113 ? 2.855 -7.32 -19.094 1 98.12 113 GLN A N 1
ATOM 859 C CA . GLN A 1 113 ? 2.193 -6.027 -18.984 1 98.12 113 GLN A CA 1
ATOM 860 C C . GLN A 1 113 ? 1.147 -6.035 -17.875 1 98.12 113 GLN A C 1
ATOM 862 O O . GLN A 1 113 ? 0.766 -7.102 -17.391 1 98.12 113 GLN A O 1
ATOM 867 N N . PRO A 1 114 ? 0.725 -4.836 -17.484 1 97.88 114 PRO A N 1
ATOM 868 C CA . PRO A 1 114 ? -0.316 -4.824 -16.453 1 97.88 114 PRO A CA 1
ATOM 869 C C . PRO A 1 114 ? -1.474 -5.766 -16.781 1 97.88 114 PRO A C 1
ATOM 871 O O . PRO A 1 114 ? -1.991 -5.758 -17.891 1 97.88 114 PRO A O 1
ATOM 874 N N . TRP A 1 115 ? -1.768 -6.648 -15.812 1 98.31 115 TRP A N 1
ATOM 875 C CA . TRP A 1 115 ? -2.91 -7.555 -15.781 1 98.31 115 TRP A CA 1
ATOM 876 C C . TRP A 1 1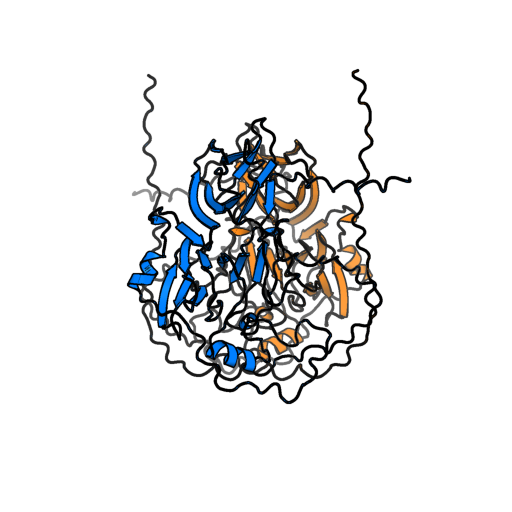15 ? -2.617 -8.828 -16.578 1 98.31 115 TRP A C 1
ATOM 878 O O . TRP A 1 115 ? -3.42 -9.758 -16.578 1 98.31 115 TRP A O 1
ATOM 888 N N . ASP A 1 116 ? -1.431 -8.906 -17.188 1 98.44 116 ASP A N 1
ATOM 889 C CA . ASP A 1 116 ? -1.004 -10.18 -17.75 1 98.44 116 ASP A CA 1
ATOM 890 C C . ASP A 1 116 ? -0.798 -11.234 -16.672 1 98.44 116 ASP A C 1
ATOM 892 O O . ASP A 1 116 ? -0.638 -10.891 -15.492 1 98.44 116 ASP A O 1
ATOM 896 N N . MET A 1 117 ? -0.847 -12.469 -17.078 1 98.12 117 MET A N 1
ATOM 897 C CA . MET A 1 117 ? -0.617 -13.578 -16.172 1 98.12 117 MET A CA 1
ATOM 898 C C . MET A 1 117 ? 0.337 -14.602 -16.766 1 98.12 117 MET A C 1
ATOM 900 O O . MET A 1 117 ? 0.491 -14.664 -18 1 98.12 117 MET A O 1
ATOM 904 N N . ILE A 1 118 ? 0.971 -15.352 -15.914 1 98.31 118 ILE A N 1
ATOM 905 C CA . ILE A 1 118 ? 1.791 -16.484 -16.328 1 98.31 118 ILE A CA 1
ATOM 906 C C . ILE A 1 118 ? 1.701 -17.594 -15.289 1 98.31 118 ILE A C 1
ATOM 908 O O . ILE A 1 118 ? 1.725 -17.328 -14.086 1 98.31 118 ILE A O 1
ATOM 912 N N . ALA A 1 119 ? 1.498 -18.781 -15.695 1 97.5 119 ALA A N 1
ATOM 913 C CA . ALA A 1 119 ? 1.569 -19.969 -14.836 1 97.5 119 ALA A CA 1
ATOM 914 C C . ALA A 1 119 ? 2.877 -20.719 -15.055 1 97.5 119 ALA A C 1
ATOM 916 O O . ALA A 1 119 ? 3.004 -21.5 -16 1 97.5 119 ALA A O 1
ATOM 917 N N . VAL A 1 120 ? 3.781 -20.594 -14.18 1 97.44 120 VAL A N 1
ATOM 918 C CA . VAL A 1 120 ? 5.07 -21.281 -14.289 1 97.44 120 VAL A CA 1
ATOM 919 C C . VAL A 1 120 ? 4.93 -22.734 -13.836 1 97.44 120 VAL A C 1
ATOM 921 O O . VAL A 1 120 ? 4.531 -23 -12.695 1 97.44 120 VAL A O 1
ATOM 924 N N . PRO A 1 121 ? 5.305 -23.672 -14.641 1 94.88 121 PRO A N 1
ATOM 925 C CA . PRO A 1 121 ? 5.137 -25.078 -14.281 1 94.88 121 PRO A CA 1
ATOM 926 C C . PRO A 1 121 ? 6.004 -25.5 -13.094 1 94.88 121 PRO A C 1
ATOM 928 O O . PRO A 1 121 ? 7.023 -24.859 -12.812 1 94.88 121 PRO A O 1
ATOM 931 N N . ALA A 1 122 ? 5.594 -26.594 -12.445 1 92.69 122 ALA A N 1
ATOM 932 C CA . ALA A 1 122 ? 6.332 -27.156 -11.32 1 92.69 122 ALA A CA 1
ATOM 933 C C . ALA A 1 122 ? 7.785 -27.438 -11.703 1 92.69 122 ALA A C 1
ATOM 935 O O . ALA A 1 122 ? 8.062 -27.891 -12.812 1 92.69 122 ALA A O 1
ATOM 936 N N . HIS A 1 123 ? 8.711 -27.078 -10.859 1 93.94 123 HIS A N 1
ATOM 937 C CA . HIS A 1 123 ? 10.133 -27.391 -10.906 1 93.94 123 HIS A CA 1
ATOM 938 C C . HIS A 1 123 ? 10.852 -26.547 -11.953 1 93.94 123 HIS A C 1
ATOM 940 O O . HIS A 1 123 ? 12.039 -26.75 -12.203 1 93.94 123 HIS A O 1
ATOM 946 N N . VAL A 1 124 ? 10.203 -25.688 -12.633 1 96.62 124 VAL A N 1
ATOM 947 C CA . VAL A 1 124 ? 10.898 -24.703 -13.461 1 96.62 124 VAL A CA 1
ATOM 948 C C . VAL A 1 124 ? 11.453 -23.594 -12.586 1 96.62 124 VAL A C 1
ATOM 950 O O . VAL A 1 124 ? 10.711 -22.938 -11.844 1 96.62 124 VAL A O 1
ATOM 953 N N . ARG A 1 125 ? 12.703 -23.422 -12.641 1 97.69 125 ARG A N 1
ATOM 954 C CA . ARG A 1 125 ? 13.32 -22.359 -11.859 1 97.69 125 ARG A CA 1
ATOM 955 C C . ARG A 1 125 ? 12.961 -20.984 -12.43 1 97.69 125 ARG A C 1
ATOM 957 O O . ARG A 1 125 ? 13.086 -20.75 -13.633 1 97.69 125 ARG A O 1
ATOM 964 N N . HIS A 1 126 ? 12.531 -20.062 -11.547 1 98.5 126 HIS A N 1
ATOM 965 C CA . HIS A 1 126 ? 11.992 -18.797 -12.047 1 98.5 126 HIS A CA 1
ATOM 966 C C . HIS A 1 126 ? 12.188 -17.672 -11.039 1 98.5 126 HIS A C 1
ATOM 968 O O . HIS A 1 126 ? 12.508 -17.938 -9.875 1 98.5 126 HIS A O 1
ATOM 974 N N . SER A 1 127 ? 12.078 -16.438 -11.508 1 98.62 127 SER A N 1
ATOM 975 C CA . SER A 1 127 ? 12.07 -15.211 -10.711 1 98.62 127 SER A CA 1
ATOM 976 C C . SER A 1 127 ? 11.227 -14.133 -11.383 1 98.62 127 SER A C 1
ATOM 978 O O . SER A 1 127 ? 10.82 -14.281 -12.531 1 98.62 127 SER A O 1
ATOM 980 N N . TYR A 1 128 ? 10.906 -13.094 -10.633 1 98.75 128 TYR A N 1
ATOM 981 C CA . TYR A 1 128 ? 10.289 -11.906 -11.211 1 98.75 128 TYR A CA 1
ATOM 982 C C . TYR A 1 128 ? 11.039 -10.648 -10.789 1 98.75 128 TYR A C 1
ATOM 984 O O . TYR A 1 128 ? 11.75 -10.648 -9.781 1 98.75 128 TYR A O 1
ATOM 992 N N . LYS A 1 129 ? 10.82 -9.594 -11.57 1 98.75 129 LYS A N 1
ATOM 993 C CA . LYS A 1 129 ? 11.453 -8.305 -11.312 1 98.75 129 LYS A CA 1
ATOM 994 C C . LYS A 1 129 ? 10.562 -7.156 -11.781 1 98.75 129 LYS A C 1
ATOM 996 O O . LYS A 1 129 ? 10.008 -7.207 -12.883 1 98.75 129 LYS A O 1
ATOM 1001 N N . ASN A 1 130 ? 10.375 -6.168 -10.883 1 98.62 130 ASN A N 1
ATOM 1002 C CA . ASN A 1 130 ? 9.727 -4.93 -11.297 1 98.62 130 ASN A CA 1
ATOM 1003 C C . ASN A 1 130 ? 10.617 -4.113 -12.227 1 98.62 130 ASN A C 1
ATOM 1005 O O . ASN A 1 130 ? 11.617 -3.541 -11.789 1 98.62 130 ASN A O 1
ATOM 1009 N N . VAL A 1 131 ? 10.195 -3.996 -13.438 1 98 131 VAL A N 1
ATOM 1010 C CA . VAL A 1 131 ? 11.109 -3.357 -14.383 1 98 131 VAL A CA 1
ATOM 1011 C C . VAL A 1 131 ? 10.641 -1.932 -14.664 1 98 131 VAL A C 1
ATOM 1013 O O . VAL A 1 131 ? 11.047 -1.325 -15.656 1 98 131 VAL A O 1
ATOM 1016 N N . GLU A 1 132 ? 9.742 -1.434 -13.828 1 93.38 132 GLU A N 1
ATOM 1017 C CA . GLU A 1 132 ? 9.398 -0.014 -13.875 1 93.38 132 GLU A CA 1
ATOM 1018 C C . GLU A 1 132 ? 10.539 0.84 -13.32 1 93.38 132 GLU A C 1
ATOM 1020 O O . GLU A 1 132 ? 11.398 0.344 -12.594 1 93.38 132 GLU A O 1
ATOM 1025 N N . GLU A 1 133 ? 10.516 2.115 -13.625 1 87.56 133 GLU A N 1
ATOM 1026 C CA . GLU A 1 133 ? 11.641 2.977 -13.266 1 87.56 133 GLU A CA 1
ATOM 1027 C C . GLU A 1 133 ? 11.344 3.768 -11.992 1 87.56 133 GLU A C 1
ATOM 1029 O O . GLU A 1 133 ? 12.258 4.086 -11.234 1 87.56 133 GLU A O 1
ATOM 1034 N N . LYS A 1 134 ? 10.148 4.066 -11.766 1 86.31 134 LYS A N 1
ATOM 1035 C CA . LYS A 1 134 ? 9.914 5.137 -10.805 1 86.31 134 LYS A CA 1
ATOM 1036 C C . LYS A 1 134 ? 9.086 4.637 -9.617 1 86.31 134 LYS A C 1
ATOM 1038 O O . LYS A 1 134 ? 9.234 5.133 -8.5 1 86.31 134 LYS A O 1
ATOM 1043 N N . THR A 1 135 ? 8.25 3.688 -9.914 1 92.75 135 THR A N 1
ATOM 1044 C CA . THR A 1 135 ? 7.266 3.414 -8.875 1 92.75 135 THR A CA 1
ATOM 1045 C C . THR A 1 135 ? 7.328 1.953 -8.445 1 92.75 135 THR A C 1
ATOM 1047 O O . THR A 1 135 ? 7.711 1.083 -9.227 1 92.75 135 THR A O 1
ATOM 1050 N N . ALA A 1 136 ? 7.012 1.802 -7.148 1 95.25 136 ALA A N 1
ATOM 1051 C CA . ALA A 1 136 ? 6.762 0.441 -6.68 1 95.25 136 ALA A CA 1
ATOM 1052 C C . ALA A 1 136 ? 5.449 -0.101 -7.238 1 95.25 136 ALA A C 1
ATOM 1054 O O . ALA A 1 136 ? 4.484 0.647 -7.414 1 95.25 136 ALA A O 1
ATOM 1055 N N . ASN A 1 137 ? 5.523 -1.357 -7.566 1 96.56 137 ASN A N 1
ATOM 1056 C CA . ASN A 1 137 ? 4.359 -1.979 -8.188 1 96.56 137 ASN A CA 1
ATOM 1057 C C . ASN A 1 137 ? 4.016 -3.311 -7.527 1 96.56 137 ASN A C 1
ATOM 1059 O O . ASN A 1 137 ? 4.789 -3.826 -6.719 1 96.56 137 ASN A O 1
ATOM 1063 N N . HIS A 1 138 ? 2.775 -3.777 -7.859 1 98.19 138 HIS A N 1
ATOM 1064 C CA . HIS A 1 138 ? 2.225 -4.965 -7.211 1 98.19 138 HIS A CA 1
ATOM 1065 C C . HIS A 1 138 ? 2.207 -6.156 -8.164 1 98.19 138 HIS A C 1
ATOM 1067 O O . HIS A 1 138 ? 1.77 -6.031 -9.312 1 98.19 138 HIS A O 1
ATOM 1073 N N . ILE A 1 139 ? 2.627 -7.234 -7.66 1 98.5 139 ILE A N 1
ATOM 1074 C CA . ILE A 1 139 ? 2.459 -8.516 -8.344 1 98.5 139 ILE A CA 1
ATOM 1075 C C . ILE A 1 139 ? 1.774 -9.508 -7.41 1 98.5 139 ILE A C 1
ATOM 1077 O O . ILE A 1 139 ? 2.08 -9.562 -6.219 1 98.5 139 ILE A O 1
ATOM 1081 N N . MET A 1 140 ? 0.807 -10.18 -7.898 1 98.38 140 MET A N 1
ATOM 1082 C CA . MET A 1 140 ? 0.106 -11.227 -7.156 1 98.38 140 MET A CA 1
ATOM 1083 C C . MET A 1 140 ? 0.694 -12.594 -7.465 1 98.38 140 MET A C 1
ATOM 1085 O O . MET A 1 140 ? 0.988 -12.906 -8.625 1 98.38 140 MET A O 1
ATOM 1089 N N . THR A 1 141 ? 0.885 -13.414 -6.469 1 97.06 141 THR A N 1
ATOM 1090 C CA . THR A 1 141 ? 1.353 -14.789 -6.633 1 97.06 141 THR A CA 1
ATOM 1091 C C . THR A 1 141 ? 0.324 -15.773 -6.09 1 97.06 141 THR A C 1
ATOM 1093 O O . THR A 1 141 ? -0.26 -15.555 -5.027 1 97.06 141 THR A O 1
ATOM 1096 N N . ILE A 1 142 ? 0.05 -16.75 -6.828 1 93.44 142 ILE A N 1
ATOM 1097 C CA . ILE A 1 142 ? -0.749 -17.891 -6.387 1 93.44 142 ILE A CA 1
ATOM 1098 C C . ILE A 1 142 ? 0.077 -19.172 -6.492 1 93.44 142 ILE A C 1
ATOM 1100 O O . ILE A 1 142 ? 0.478 -19.578 -7.586 1 93.44 142 ILE A O 1
ATOM 1104 N N . LEU A 1 143 ? 0.387 -19.766 -5.41 1 91 143 LEU A N 1
ATOM 1105 C CA . LEU A 1 143 ? 1.059 -21.062 -5.379 1 91 143 LEU A CA 1
ATOM 1106 C C . LEU A 1 143 ? 0.053 -22.188 -5.18 1 91 143 LEU A C 1
ATOM 1108 O O . LEU A 1 143 ? -0.596 -22.281 -4.133 1 91 143 LEU A O 1
ATOM 1112 N N . CYS A 1 144 ? -0.033 -23.031 -6.168 1 84.75 144 CYS A N 1
ATOM 1113 C CA . CYS A 1 144 ? -1.071 -24.062 -6.203 1 84.75 144 CYS A CA 1
ATOM 1114 C C . CYS A 1 144 ? -0.599 -25.344 -5.52 1 84.75 144 CYS A C 1
ATOM 1116 O O . CYS A 1 144 ? -0.442 -26.375 -6.172 1 84.75 144 CYS A O 1
ATOM 1118 N N . GLY A 1 145 ? -0.347 -25.391 -4.25 1 80.56 145 GLY A N 1
ATOM 1119 C CA . GLY A 1 145 ? 0.034 -26.625 -3.57 1 80.56 145 GLY A CA 1
ATOM 1120 C C . GLY A 1 145 ? 1.13 -26.422 -2.541 1 80.56 145 GLY A C 1
ATOM 1121 O O . GLY A 1 145 ? 1.061 -25.484 -1.728 1 80.56 145 GLY A O 1
ATOM 1122 N N . ASP A 1 146 ? 2.113 -27.312 -2.627 1 77.94 146 ASP A N 1
ATOM 1123 C CA . ASP A 1 146 ? 3.189 -27.344 -1.642 1 77.94 146 ASP A CA 1
ATOM 1124 C C . ASP A 1 146 ? 3.986 -26.031 -1.666 1 77.94 146 ASP A C 1
ATOM 1126 O O . ASP A 1 146 ? 4.48 -25.625 -2.717 1 77.94 146 ASP A O 1
ATOM 1130 N N . ALA A 1 147 ? 4.16 -25.453 -0.494 1 78.25 147 ALA A N 1
ATOM 1131 C CA . ALA A 1 147 ? 4.742 -24.125 -0.381 1 78.25 147 ALA A CA 1
ATOM 1132 C C . ALA A 1 147 ? 6.258 -24.203 -0.226 1 78.25 147 ALA A C 1
ATOM 1134 O O . ALA A 1 147 ? 6.93 -23.172 -0.102 1 78.25 147 ALA A O 1
ATOM 1135 N N . SER A 1 148 ? 6.84 -25.297 -0.313 1 83.69 148 SER A N 1
ATOM 1136 C CA . SER A 1 148 ? 8.289 -25.422 -0.155 1 83.69 148 SER A CA 1
ATOM 1137 C C . SER A 1 148 ? 9.023 -24.703 -1.287 1 83.69 148 SER A C 1
ATOM 1139 O O . SER A 1 148 ? 8.523 -24.625 -2.41 1 83.69 148 SER A O 1
ATOM 1141 N N . ILE A 1 149 ? 10.148 -24.172 -0.962 1 90.75 149 ILE A N 1
ATOM 1142 C CA . ILE A 1 149 ? 10.961 -23.422 -1.906 1 90.75 149 ILE A CA 1
ATOM 1143 C C . ILE A 1 149 ? 12.352 -24.047 -2.012 1 90.75 149 ILE A C 1
ATOM 1145 O O . ILE A 1 149 ? 12.984 -24.344 -0.996 1 90.75 149 ILE A O 1
ATOM 1149 N N . THR A 1 150 ? 12.797 -24.344 -3.164 1 91.19 150 THR A N 1
ATOM 1150 C CA . THR A 1 150 ? 14.195 -24.672 -3.432 1 91.19 150 THR A CA 1
ATOM 1151 C C . THR A 1 150 ? 14.891 -23.516 -4.156 1 91.19 150 THR A C 1
ATOM 1153 O O . THR A 1 150 ? 14.539 -23.188 -5.289 1 91.19 150 THR A O 1
ATOM 1156 N N . TRP A 1 151 ? 15.859 -23.016 -3.574 1 92.88 151 TRP A N 1
ATOM 1157 C CA . TRP A 1 151 ? 16.547 -21.828 -4.094 1 92.88 151 TRP A CA 1
ATOM 1158 C C . TRP A 1 151 ? 17.672 -22.234 -5.039 1 92.88 151 TRP A C 1
ATOM 1160 O O . TRP A 1 151 ? 18.312 -23.281 -4.852 1 92.88 151 TRP A O 1
ATOM 1170 N N . GLY A 1 152 ? 17.922 -21.375 -6.051 1 92.31 152 GLY A N 1
ATOM 1171 C CA . GLY A 1 152 ? 19.109 -21.562 -6.867 1 92.31 152 GLY A CA 1
ATOM 1172 C C . GLY A 1 152 ? 20.406 -21.5 -6.07 1 92.31 152 GLY A C 1
ATOM 1173 O O . GLY A 1 152 ? 20.484 -20.766 -5.074 1 92.31 152 GLY A O 1
ATOM 1174 N N . PRO A 1 153 ? 21.406 -22.172 -6.559 1 89.31 153 PRO A N 1
ATOM 1175 C CA . PRO A 1 153 ? 22.656 -22.188 -5.805 1 89.31 153 PRO A CA 1
ATOM 1176 C C . PRO A 1 153 ? 23.266 -20.812 -5.648 1 89.31 153 PRO A C 1
ATOM 1178 O O . PRO A 1 153 ? 23.812 -20.484 -4.594 1 89.31 153 PRO A O 1
ATOM 1181 N N . ASP A 1 154 ? 23.172 -20.062 -6.676 1 92 154 ASP A N 1
ATOM 1182 C CA . ASP A 1 154 ? 23.734 -18.719 -6.617 1 92 154 ASP A CA 1
ATOM 1183 C C . ASP A 1 154 ? 22.984 -17.859 -5.609 1 92 154 ASP A C 1
ATOM 1185 O O . ASP A 1 154 ? 23.562 -16.953 -4.988 1 92 154 ASP A O 1
ATOM 1189 N N . VAL A 1 155 ? 21.719 -18.109 -5.488 1 93.81 155 VAL A N 1
ATOM 1190 C CA . VAL A 1 155 ? 20.891 -17.359 -4.551 1 93.81 155 VAL A CA 1
ATOM 1191 C C . VAL A 1 155 ? 21.281 -17.703 -3.115 1 93.81 155 VAL A C 1
ATOM 1193 O O . VAL A 1 155 ? 21.422 -16.812 -2.271 1 93.81 155 VAL A O 1
ATOM 1196 N N . VAL A 1 156 ? 21.469 -18.938 -2.889 1 90.44 156 VAL A N 1
ATOM 1197 C CA . VAL A 1 156 ? 21.891 -19.406 -1.566 1 90.44 156 VAL A CA 1
ATOM 1198 C C . VAL A 1 156 ? 23.234 -18.781 -1.201 1 90.44 156 VAL A C 1
ATOM 1200 O O . VAL A 1 156 ? 23.406 -18.281 -0.087 1 90.44 156 VAL A O 1
ATOM 1203 N N . ALA A 1 157 ? 24.109 -18.812 -2.137 1 90.94 157 ALA A N 1
ATOM 1204 C CA . ALA A 1 157 ? 25.438 -18.234 -1.912 1 90.94 157 ALA A CA 1
ATOM 1205 C C . ALA A 1 157 ? 25.328 -16.734 -1.599 1 90.94 157 ALA A C 1
ATOM 1207 O O . ALA A 1 157 ? 26 -16.25 -0.693 1 90.94 157 ALA A O 1
ATOM 1208 N N . GLU A 1 158 ? 24.516 -16.094 -2.371 1 93.06 158 GLU A N 1
ATOM 1209 C CA . GLU A 1 158 ? 24.328 -14.656 -2.15 1 93.06 158 GLU A CA 1
ATOM 1210 C C . GLU A 1 158 ? 23.734 -14.383 -0.774 1 93.06 158 GLU A C 1
ATOM 1212 O O . GLU A 1 158 ? 24.156 -13.461 -0.076 1 93.06 158 GLU A O 1
ATOM 1217 N N . ALA A 1 159 ? 22.75 -15.117 -0.442 1 91 159 ALA A N 1
ATOM 1218 C CA . ALA A 1 159 ? 22.109 -14.961 0.857 1 91 159 ALA A CA 1
ATOM 1219 C C . ALA A 1 159 ? 23.094 -15.18 1.995 1 91 159 ALA A C 1
ATOM 1221 O O . ALA A 1 159 ? 23.047 -14.484 3.012 1 91 159 ALA A O 1
ATOM 1222 N N . ARG A 1 160 ? 23.953 -16.094 1.828 1 88.44 160 ARG A N 1
ATOM 1223 C CA . ARG A 1 160 ? 24.984 -16.375 2.826 1 88.44 160 ARG A CA 1
ATOM 1224 C C . ARG A 1 160 ? 25.875 -15.148 3.051 1 88.44 160 ARG A C 1
ATOM 1226 O O . ARG A 1 160 ? 26.281 -14.875 4.18 1 88.44 160 ARG A O 1
ATOM 1233 N N . ASN A 1 161 ? 26.094 -14.547 1.975 1 91 161 ASN A N 1
ATOM 1234 C CA . ASN A 1 161 ? 26.891 -13.328 2.072 1 91 161 ASN A CA 1
ATOM 1235 C C . ASN A 1 161 ? 26.188 -12.258 2.895 1 91 161 ASN A C 1
ATOM 1237 O O . ASN A 1 161 ? 26.812 -11.312 3.375 1 91 161 ASN A O 1
ATOM 1241 N N . HIS A 1 162 ? 25 -12.453 3.008 1 88.75 162 HIS A N 1
ATOM 1242 C CA . HIS A 1 162 ? 24.219 -11.508 3.816 1 88.75 162 HIS A CA 1
ATOM 1243 C C . HIS A 1 162 ? 23.891 -12.102 5.18 1 88.75 162 HIS A C 1
ATOM 1245 O O . HIS A 1 162 ? 23.031 -11.586 5.895 1 88.75 162 HIS A O 1
ATOM 1251 N N . GLY A 1 163 ? 24.422 -13.219 5.484 1 82.38 163 GLY A N 1
ATOM 1252 C CA . GLY A 1 163 ? 24.391 -13.758 6.836 1 82.38 163 GLY A CA 1
ATOM 1253 C C . GLY A 1 163 ? 23.219 -14.672 7.082 1 82.38 163 GLY A C 1
ATOM 1254 O O . GLY A 1 163 ? 22.844 -14.93 8.234 1 82.38 163 GLY A O 1
ATOM 1255 N N . VAL A 1 164 ? 22.594 -15.102 6.035 1 85.56 164 VAL A N 1
ATOM 1256 C CA . VAL A 1 164 ? 21.406 -15.93 6.246 1 85.56 164 VAL A CA 1
ATOM 1257 C C . VAL A 1 164 ? 21.594 -17.266 5.547 1 85.56 164 VAL A C 1
ATOM 1259 O O . VAL A 1 164 ? 22.281 -17.359 4.531 1 85.56 164 VAL A O 1
ATOM 1262 N N . ARG A 1 165 ? 21 -18.328 6.184 1 83.19 165 ARG A N 1
ATOM 1263 C CA . ARG A 1 165 ? 21 -19.688 5.648 1 83.19 165 ARG A CA 1
ATOM 1264 C C . ARG A 1 165 ? 19.609 -20.312 5.742 1 83.19 165 ARG A C 1
ATOM 1266 O O . ARG A 1 165 ? 18.75 -19.828 6.469 1 83.19 165 ARG A O 1
ATOM 1273 N N . CYS A 1 166 ? 19.484 -21.328 4.938 1 79.44 166 CYS A N 1
ATOM 1274 C CA . CYS A 1 166 ? 18.188 -21.984 4.969 1 79.44 166 CYS A CA 1
ATOM 1275 C C . CYS A 1 166 ? 18.344 -23.5 4.777 1 79.44 166 CYS A C 1
ATOM 1277 O O . CYS A 1 166 ? 19.422 -23.969 4.398 1 79.44 166 CYS A O 1
ATOM 1279 N N . THR A 1 167 ? 17.297 -24.234 5.121 1 76.62 167 THR A N 1
ATOM 1280 C CA . THR A 1 167 ? 17.234 -25.672 4.824 1 76.62 167 THR A CA 1
ATOM 1281 C C . THR A 1 167 ? 17 -25.891 3.334 1 76.62 167 THR A C 1
ATOM 1283 O O . THR A 1 167 ? 16.844 -24.938 2.57 1 76.62 167 THR A O 1
ATOM 1286 N N . ARG A 1 168 ? 16.938 -27.188 3.025 1 75.62 168 ARG A N 1
ATOM 1287 C CA . ARG A 1 168 ? 16.688 -27.562 1.64 1 75.62 168 ARG A CA 1
ATOM 1288 C C . ARG A 1 168 ? 15.273 -27.172 1.219 1 75.62 168 ARG A C 1
ATOM 1290 O O . ARG A 1 168 ? 15.016 -26.922 0.038 1 75.62 168 ARG A O 1
ATOM 1297 N N . ARG A 1 169 ? 14.469 -27.062 2.166 1 75.62 169 ARG A N 1
ATOM 1298 C CA . ARG A 1 169 ? 13.086 -26.734 1.88 1 75.62 169 ARG A CA 1
ATOM 1299 C C . ARG A 1 169 ? 12.852 -25.219 2.004 1 75.62 169 ARG A C 1
ATOM 1301 O O . ARG A 1 169 ? 11.711 -24.766 1.994 1 75.62 169 ARG A O 1
ATOM 1308 N N . GLY A 1 170 ? 13.914 -24.469 2.189 1 75.44 170 GLY A N 1
ATOM 1309 C CA . GLY A 1 170 ? 13.844 -23.016 2.133 1 75.44 170 GLY A CA 1
ATOM 1310 C C . GLY A 1 170 ? 13.57 -22.391 3.484 1 75.44 170 GLY A C 1
ATOM 1311 O O . GLY A 1 170 ? 13.398 -21.172 3.578 1 75.44 170 GLY A O 1
ATOM 1312 N N . GLU A 1 171 ? 13.531 -23.141 4.5 1 77 171 GLU A N 1
ATOM 1313 C CA . GLU A 1 171 ? 13.305 -22.609 5.84 1 77 171 GLU A CA 1
ATOM 1314 C C . GLU A 1 171 ? 14.586 -21.984 6.398 1 77 171 GLU A C 1
ATOM 1316 O O . GLU A 1 171 ? 15.648 -22.594 6.363 1 77 171 GLU A O 1
ATOM 1321 N N . LEU A 1 172 ? 14.359 -20.781 6.871 1 79.81 172 LEU A N 1
ATOM 1322 C CA . LEU A 1 172 ? 15.516 -20.078 7.402 1 79.81 172 LEU A CA 1
ATOM 1323 C C . LEU A 1 172 ? 16.078 -20.781 8.633 1 79.81 172 LEU A C 1
ATOM 1325 O O . LEU A 1 172 ? 15.305 -21.266 9.469 1 79.81 172 LEU A O 1
ATOM 1329 N N . LEU A 1 173 ? 17.297 -20.828 8.641 1 71.44 173 LEU A N 1
ATOM 1330 C CA . LEU A 1 173 ? 17.969 -21.406 9.805 1 71.44 173 LEU A CA 1
ATOM 1331 C C . LEU A 1 173 ? 18.281 -20.328 10.836 1 71.44 173 LEU A C 1
ATOM 1333 O O . LEU A 1 173 ? 18.719 -19.219 10.477 1 71.44 173 LEU A O 1
ATOM 1337 N N . GLY A 1 174 ? 18.062 -20.578 12.133 1 58.44 174 GLY A N 1
ATOM 1338 C CA . GLY A 1 174 ? 18.422 -19.688 13.227 1 58.44 174 GLY A CA 1
ATOM 1339 C C . GLY A 1 174 ? 17.422 -18.562 13.43 1 58.44 174 GLY A C 1
ATOM 1340 O O . GLY A 1 174 ? 17.5 -17.812 14.406 1 58.44 174 GLY A O 1
ATOM 1341 N N . PHE A 1 175 ? 16.641 -18.344 12.5 1 51.53 175 PHE A N 1
ATOM 1342 C CA . PHE A 1 175 ? 15.828 -17.141 12.609 1 51.53 175 PHE A CA 1
ATOM 1343 C C . PHE A 1 175 ? 14.68 -17.344 13.594 1 51.53 175 PHE A C 1
ATOM 1345 O O . PHE A 1 175 ? 14.336 -16.438 14.352 1 51.53 175 PHE A O 1
ATOM 1352 N N . TRP A 1 176 ? 13.836 -18.328 13.43 1 44.25 176 TRP A N 1
ATOM 1353 C CA . TRP A 1 176 ? 12.68 -18.391 14.32 1 44.25 176 TRP A CA 1
ATOM 1354 C C . TRP A 1 176 ? 13.047 -19.062 15.633 1 44.25 176 TRP A C 1
ATOM 1356 O O . TRP A 1 176 ? 12.367 -18.875 16.641 1 44.25 176 TRP A O 1
ATOM 1366 N N . SER A 1 177 ? 13.609 -20.328 15.656 1 35.75 177 SER A N 1
ATOM 1367 C CA . SER A 1 177 ? 13.547 -21.188 16.828 1 35.75 177 SER A CA 1
ATOM 1368 C C . SER A 1 177 ? 14.414 -20.656 17.969 1 35.75 177 SER A C 1
ATOM 1370 O O . SER A 1 177 ? 15.523 -20.172 17.734 1 35.75 177 SER A O 1
ATOM 1372 N N . GLY A 1 178 ? 13.914 -20 19.031 1 34.44 178 GLY A N 1
ATOM 1373 C CA . GLY A 1 178 ? 14.555 -20.016 20.344 1 34.44 178 GLY A CA 1
ATOM 1374 C C . GLY A 1 178 ? 15.609 -21.094 20.484 1 34.44 178 GLY A C 1
ATOM 1375 O O . GLY A 1 178 ? 16.25 -21.219 21.531 1 34.44 178 GLY A O 1
ATOM 1376 N N . GLU A 1 179 ? 15.414 -22.25 19.938 1 33.84 179 GLU A N 1
ATOM 1377 C CA . GLU A 1 179 ? 16.359 -23.328 20.219 1 33.84 179 GLU A CA 1
ATOM 1378 C C . GLU A 1 179 ? 17.703 -23.078 19.547 1 33.84 179 GLU A C 1
ATOM 1380 O O . GLU A 1 179 ? 17.766 -22.656 18.391 1 33.84 179 GLU A O 1
ATOM 1385 N N . GLU A 1 180 ? 18.656 -22.719 20.391 1 32.62 180 GLU A N 1
ATOM 1386 C CA . GLU A 1 180 ? 20.062 -22.828 20.016 1 32.62 180 GLU A CA 1
ATOM 1387 C C . GLU A 1 180 ? 20.25 -23.891 18.922 1 32.62 180 GLU A C 1
ATOM 1389 O O . GLU A 1 180 ? 19.891 -25.047 19.109 1 32.62 180 GLU A O 1
ATOM 1394 N N . LEU A 1 181 ? 20.125 -23.578 17.766 1 35.19 181 LEU A N 1
ATOM 1395 C CA . LEU A 1 181 ? 20.734 -24.594 16.922 1 35.19 181 LEU A CA 1
ATOM 1396 C C . LEU A 1 181 ? 22 -25.141 17.562 1 35.19 181 LEU A C 1
ATOM 1398 O O . LEU A 1 181 ? 22.938 -24.391 17.875 1 35.19 181 LEU A O 1
ATOM 1402 N N . GLN A 1 182 ? 21.922 -25.969 18.516 1 30.55 182 GLN A N 1
ATOM 1403 C CA . GLN A 1 182 ? 23.141 -26.734 18.766 1 30.55 182 GLN A CA 1
ATOM 1404 C C . GLN A 1 182 ? 23.969 -26.906 17.5 1 30.55 182 GLN A C 1
ATOM 1406 O O . GLN A 1 182 ? 23.422 -27.266 16.453 1 30.55 182 GLN A O 1
ATOM 1411 N N . GLU A 1 183 ? 25.016 -26.125 17.344 1 33.91 183 GLU A N 1
ATOM 1412 C CA . GLU A 1 183 ? 26.109 -26.516 16.453 1 33.91 183 GLU A CA 1
ATOM 1413 C C . GLU A 1 183 ? 26.203 -28.031 16.297 1 33.91 183 GLU A C 1
ATOM 1415 O O . GLU A 1 183 ? 26.766 -28.719 17.141 1 33.91 183 GLU A O 1
ATOM 1420 N N . GLU A 1 184 ? 25.234 -28.797 16.281 1 31.56 184 GLU A N 1
ATOM 1421 C CA . GLU A 1 184 ? 25.812 -30.109 15.961 1 31.56 184 GLU A CA 1
ATOM 1422 C C . GLU A 1 184 ? 26.859 -30 14.859 1 31.56 184 GLU A C 1
ATOM 1424 O O . GLU A 1 184 ? 26.625 -29.359 13.836 1 31.56 184 GLU A O 1
ATOM 1429 N N . ALA A 1 185 ? 28.203 -30.125 15.188 1 33.31 185 ALA A N 1
ATOM 1430 C CA . ALA A 1 185 ? 29.422 -30.344 14.414 1 33.31 185 ALA A CA 1
ATOM 1431 C C . ALA A 1 185 ? 29.125 -30.906 13.031 1 33.31 185 ALA A C 1
ATOM 1433 O O . ALA A 1 185 ? 29.766 -30.547 12.047 1 33.31 185 ALA A O 1
ATOM 1434 N N . GLY A 1 186 ? 28.641 -32.156 13.016 1 30.83 186 GLY A N 1
ATOM 1435 C CA . GLY A 1 186 ? 28.516 -32.938 11.781 1 30.83 186 GLY A CA 1
ATOM 1436 C C . GLY A 1 186 ? 27.547 -32.312 10.789 1 30.83 186 GLY A C 1
ATOM 1437 O O . GLY A 1 186 ? 27.094 -33 9.867 1 30.83 186 GLY A O 1
ATOM 1438 N N . ALA A 1 187 ? 26.734 -31.453 11.258 1 33.69 187 ALA A N 1
ATOM 1439 C CA . ALA A 1 187 ? 25.938 -31.094 10.094 1 33.69 187 ALA A CA 1
ATOM 1440 C C . ALA A 1 187 ? 26.812 -30.531 8.977 1 33.69 187 ALA A C 1
ATOM 1442 O O . ALA A 1 187 ? 27.312 -29.406 9.086 1 33.69 187 ALA A O 1
ATOM 1443 N N . GLU A 1 188 ? 27.812 -31.281 8.508 1 31.39 188 GLU A N 1
ATOM 1444 C CA . GLU A 1 188 ? 28.469 -31.094 7.223 1 31.39 188 GLU A CA 1
ATOM 1445 C C . GLU A 1 188 ? 27.656 -30.156 6.324 1 31.39 188 GLU A C 1
ATOM 1447 O O . GLU A 1 188 ? 26.438 -30.234 6.285 1 31.39 188 GLU A O 1
ATOM 1452 N N . THR A 1 189 ? 27.938 -28.859 6.355 1 36.91 189 THR A N 1
ATOM 1453 C CA . THR A 1 189 ? 27.672 -28.125 5.117 1 36.91 189 THR A CA 1
ATOM 1454 C C . THR A 1 189 ? 27.609 -29.094 3.934 1 36.91 189 THR A C 1
ATOM 1456 O O . THR A 1 189 ? 28.625 -29.656 3.531 1 36.91 189 THR A O 1
ATOM 1459 N N . GLU A 1 190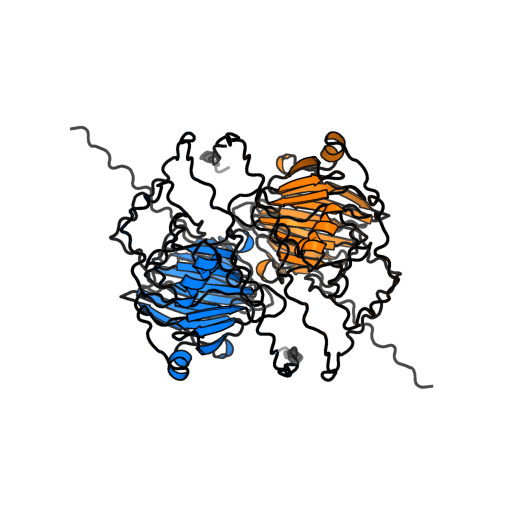 ? 26.812 -30.172 4.109 1 33.81 190 GLU A N 1
ATOM 1460 C CA . GLU A 1 190 ? 26.812 -30.984 2.906 1 33.81 190 GLU A CA 1
ATOM 1461 C C . GLU A 1 190 ? 27.25 -30.188 1.684 1 33.81 190 GLU A C 1
ATOM 1463 O O . GLU A 1 190 ? 26.875 -29.016 1.54 1 33.81 190 GLU A O 1
ATOM 1468 N N . GLU A 1 191 ? 28.516 -30.531 1.117 1 35.88 191 GLU A N 1
ATOM 1469 C CA . GLU A 1 191 ? 29.109 -30.109 -0.151 1 35.88 191 GLU A CA 1
ATOM 1470 C C . GLU A 1 191 ? 28.078 -29.438 -1.052 1 35.88 191 GLU A C 1
ATOM 1472 O O . GLU A 1 191 ? 26.891 -29.375 -0.718 1 35.88 191 GLU A O 1
ATOM 1477 N N . ASP A 1 192 ? 28.531 -29.562 -2.432 1 38.03 192 ASP A N 1
ATOM 1478 C CA . ASP A 1 192 ? 28.031 -29.156 -3.738 1 38.03 192 ASP A CA 1
ATOM 1479 C C . ASP A 1 192 ? 26.547 -29.5 -3.879 1 38.03 192 ASP A C 1
ATOM 1481 O O . ASP A 1 192 ? 26.188 -30.672 -3.977 1 38.03 192 ASP A O 1
ATOM 1485 N N . GLU A 1 193 ? 25.781 -29.094 -3.084 1 40.59 193 GLU A N 1
ATOM 1486 C CA . GLU A 1 193 ? 24.359 -29.328 -3.271 1 40.59 193 GLU A CA 1
ATOM 1487 C C . GLU A 1 193 ? 24.016 -29.531 -4.742 1 40.59 193 GLU A C 1
ATOM 1489 O O . GLU A 1 193 ? 24.406 -28.734 -5.598 1 40.59 193 GLU A O 1
ATOM 1494 N N . PRO A 1 194 ? 23.797 -30.766 -5.098 1 41.16 194 PRO A N 1
ATOM 1495 C CA . PRO A 1 194 ? 23.359 -31 -6.473 1 41.16 194 PRO A CA 1
ATOM 1496 C C . PRO A 1 194 ? 22.547 -29.859 -7.051 1 41.16 194 PRO A C 1
ATOM 1498 O O . PRO A 1 194 ? 21.859 -29.156 -6.309 1 41.16 194 PRO A O 1
ATOM 1501 N N . ASP A 1 195 ? 23.078 -29.125 -7.996 1 52.34 195 ASP A N 1
ATOM 1502 C CA . ASP A 1 195 ? 22.141 -28.359 -8.812 1 52.34 195 ASP A CA 1
ATOM 1503 C C . ASP A 1 195 ? 20.719 -28.922 -8.688 1 52.34 195 ASP A C 1
ATOM 1505 O O . ASP A 1 195 ? 20.438 -30.031 -9.18 1 52.34 195 ASP A O 1
ATOM 1509 N N . ALA A 1 196 ? 20.062 -28.594 -7.48 1 60.59 196 ALA A N 1
ATOM 1510 C CA . ALA A 1 196 ? 18.688 -29.047 -7.332 1 60.59 196 ALA A CA 1
ATOM 1511 C C . ALA A 1 196 ? 17.969 -29.094 -8.68 1 60.59 196 ALA A C 1
ATOM 1513 O O . ALA A 1 196 ? 18.234 -28.266 -9.555 1 60.59 196 ALA A O 1
ATOM 1514 N N . TYR A 1 197 ? 17.5 -30.219 -9.055 1 77.62 197 TYR A N 1
ATOM 1515 C CA . TYR A 1 197 ? 16.75 -30.453 -10.281 1 77.62 197 TYR A CA 1
ATOM 1516 C C . TYR A 1 197 ? 15.852 -29.266 -10.609 1 77.62 197 TYR A C 1
ATOM 1518 O O . TYR A 1 197 ? 15.266 -28.656 -9.719 1 77.62 197 TYR A O 1
ATOM 1526 N N . HIS A 1 198 ? 16.203 -28.672 -11.773 1 88.25 198 HIS A N 1
ATOM 1527 C CA . HIS A 1 198 ? 15.188 -27.781 -12.336 1 88.25 198 HIS A CA 1
ATOM 1528 C C . HIS A 1 198 ? 14.758 -28.25 -13.719 1 88.25 198 HIS A C 1
ATOM 1530 O O . HIS A 1 198 ? 15.578 -28.734 -14.5 1 88.25 198 HIS A O 1
ATOM 1536 N N . ARG A 1 199 ? 13.539 -28.219 -13.945 1 93.19 199 ARG A N 1
ATOM 1537 C CA . ARG A 1 199 ? 12.969 -28.547 -15.242 1 93.19 199 ARG A CA 1
ATOM 1538 C C . ARG A 1 199 ? 13.32 -27.5 -16.281 1 93.19 199 ARG A C 1
ATOM 1540 O O . ARG A 1 199 ? 12.977 -26.328 -16.141 1 93.19 199 ARG A O 1
ATOM 1547 N N . PRO A 1 200 ? 14.062 -27.906 -17.312 1 94.62 200 PRO A N 1
ATOM 1548 C CA . PRO A 1 200 ? 14.312 -26.938 -18.375 1 94.62 200 PRO A CA 1
ATOM 1549 C C . PRO A 1 200 ? 13.047 -26.594 -19.172 1 94.62 200 PRO A C 1
ATOM 1551 O O . PRO A 1 200 ? 12.141 -27.422 -19.297 1 94.62 200 PRO A O 1
ATOM 1554 N N . MET A 1 201 ? 13.023 -25.359 -19.641 1 96.69 201 MET A N 1
ATOM 1555 C CA . MET A 1 201 ? 11.891 -24.906 -20.438 1 96.69 201 MET A CA 1
ATOM 1556 C C . MET A 1 201 ? 12.336 -23.844 -21.453 1 96.69 201 MET A C 1
ATOM 1558 O O . MET A 1 201 ? 12.977 -22.859 -21.094 1 96.69 201 MET A O 1
ATOM 1562 N N . SER A 1 202 ? 11.953 -24.062 -22.734 1 96.81 202 SER A N 1
ATOM 1563 C CA . SER A 1 202 ? 12.289 -23.109 -23.781 1 96.81 202 SER A CA 1
ATOM 1564 C C . SER A 1 202 ? 11.305 -21.938 -23.797 1 96.81 202 SER A C 1
ATOM 1566 O O . SER A 1 202 ? 10.258 -22 -23.156 1 96.81 202 SER A O 1
ATOM 1568 N N . ASN A 1 203 ? 11.648 -20.938 -24.562 1 97.38 203 ASN A N 1
ATOM 1569 C CA . ASN A 1 203 ? 10.789 -19.766 -24.688 1 97.38 203 ASN A CA 1
ATOM 1570 C C . ASN A 1 203 ? 9.43 -20.125 -25.281 1 97.38 203 ASN A C 1
ATOM 1572 O O . ASN A 1 203 ? 8.391 -19.734 -24.75 1 97.38 203 ASN A O 1
ATOM 1576 N N . PRO A 1 204 ? 9.438 -20.938 -26.359 1 96.88 204 PRO A N 1
ATOM 1577 C CA . PRO A 1 204 ? 8.133 -21.297 -26.922 1 96.88 204 PRO A CA 1
ATOM 1578 C C . PRO A 1 204 ? 7.289 -22.125 -25.953 1 96.88 204 PRO A C 1
ATOM 1580 O O . PRO A 1 204 ? 6.062 -21.984 -25.922 1 96.88 204 PRO A O 1
ATOM 1583 N N . GLU A 1 205 ? 7.918 -23 -25.234 1 97 205 GLU A N 1
ATOM 1584 C CA . GLU A 1 205 ? 7.191 -23.797 -24.25 1 97 205 GLU A CA 1
ATOM 1585 C C . GLU A 1 205 ? 6.559 -22.906 -23.172 1 97 205 GLU A C 1
ATOM 1587 O O . GLU A 1 205 ? 5.391 -23.094 -22.828 1 97 205 GLU A O 1
ATOM 1592 N N . MET A 1 206 ? 7.328 -21.922 -22.688 1 97.81 206 MET A N 1
ATOM 1593 C CA . MET A 1 206 ? 6.824 -21.047 -21.641 1 97.81 206 MET A CA 1
ATOM 1594 C C . MET A 1 206 ? 5.719 -20.141 -22.188 1 97.81 206 MET A C 1
ATOM 1596 O O . MET A 1 206 ? 4.773 -19.812 -21.469 1 97.81 206 MET A O 1
ATOM 1600 N N . ALA A 1 207 ? 5.871 -19.734 -23.406 1 96.94 207 ALA A N 1
ATOM 1601 C CA . ALA A 1 207 ? 4.898 -18.844 -24.031 1 96.94 207 ALA A CA 1
ATOM 1602 C C . ALA A 1 207 ? 3.49 -19.422 -23.953 1 96.94 207 ALA A C 1
ATOM 1604 O O . ALA A 1 207 ? 2.512 -18.672 -23.859 1 96.94 207 ALA A O 1
ATOM 1605 N N . ARG A 1 208 ? 3.393 -20.719 -23.906 1 95.31 208 ARG A N 1
ATOM 1606 C CA . ARG A 1 208 ? 2.096 -21.375 -23.828 1 95.31 208 ARG A CA 1
ATOM 1607 C C . ARG A 1 208 ? 1.441 -21.156 -22.469 1 95.31 208 ARG A C 1
ATOM 1609 O O . ARG A 1 208 ? 0.243 -21.391 -22.297 1 95.31 208 ARG A O 1
ATOM 1616 N N . HIS A 1 209 ? 2.219 -20.75 -21.516 1 96.75 209 HIS A N 1
ATOM 1617 C CA . HIS A 1 209 ? 1.722 -20.578 -20.156 1 96.75 209 HIS A CA 1
ATOM 1618 C C . HIS A 1 209 ? 1.47 -19.109 -19.844 1 96.75 209 HIS A C 1
ATOM 1620 O O . HIS A 1 209 ? 1.122 -18.75 -18.703 1 96.75 209 HIS A O 1
ATOM 1626 N N . VAL A 1 210 ? 1.664 -18.219 -20.781 1 97.69 210 VAL A N 1
ATOM 1627 C CA . VAL A 1 210 ? 1.417 -16.781 -20.641 1 97.69 210 VAL A CA 1
ATOM 1628 C C . VAL A 1 210 ? 0.013 -16.453 -21.141 1 97.69 210 VAL A C 1
ATOM 1630 O O . VAL A 1 210 ? -0.429 -16.969 -22.156 1 97.69 210 VAL A O 1
ATOM 1633 N N . ARG A 1 211 ? -0.701 -15.68 -20.422 1 97.88 211 ARG A N 1
ATOM 1634 C CA . ARG A 1 211 ? -1.98 -15.109 -20.828 1 97.88 211 ARG A CA 1
ATOM 1635 C C . ARG A 1 211 ? -1.929 -13.586 -20.828 1 97.88 211 ARG A C 1
ATOM 1637 O O . ARG A 1 211 ? -1.725 -12.969 -19.781 1 97.88 211 ARG A O 1
ATOM 1644 N N . ARG A 1 212 ? -2.076 -13.07 -21.984 1 97.62 212 ARG A N 1
ATOM 1645 C CA . ARG A 1 212 ? -2.076 -11.625 -22.125 1 97.62 212 ARG A CA 1
ATOM 1646 C C . ARG A 1 212 ? -3.477 -11.055 -21.906 1 97.62 212 ARG A C 1
ATOM 1648 O O . ARG A 1 212 ? -4.449 -11.562 -22.469 1 97.62 212 ARG A O 1
ATOM 1655 N N . PHE A 1 213 ? -3.611 -10 -21.219 1 97.44 213 PHE A N 1
ATOM 1656 C CA . PHE A 1 213 ? -4.902 -9.375 -20.953 1 97.44 213 PHE A CA 1
ATOM 1657 C C . PHE A 1 213 ? -5.582 -8.984 -22.266 1 97.44 213 PHE A C 1
ATOM 1659 O O . PHE A 1 213 ? -6.781 -9.195 -22.438 1 97.44 213 PHE A O 1
ATOM 1666 N N . ARG A 1 214 ? -4.836 -8.414 -23.109 1 94.62 214 ARG A N 1
ATOM 1667 C CA . ARG A 1 214 ? -5.367 -7.922 -24.375 1 94.62 214 ARG A CA 1
ATOM 1668 C C . ARG A 1 214 ? -6.035 -9.047 -25.156 1 94.62 214 ARG A C 1
ATOM 1670 O O . ARG A 1 214 ? -6.918 -8.797 -25.984 1 94.62 214 ARG A O 1
ATOM 1677 N N . ASP A 1 215 ? -5.609 -10.289 -24.906 1 93.44 215 ASP A N 1
ATOM 1678 C CA . ASP A 1 215 ? -6.125 -11.43 -25.656 1 93.44 215 ASP A CA 1
ATOM 1679 C C . ASP A 1 215 ? -7.359 -12.023 -24.984 1 93.44 215 ASP A C 1
ATOM 1681 O O . ASP A 1 215 ? -8.102 -12.789 -25.609 1 93.44 215 ASP A O 1
ATOM 1685 N N . GLY A 1 216 ? -7.574 -11.719 -23.688 1 89.69 216 GLY A N 1
ATOM 1686 C CA . GLY A 1 216 ? -8.773 -12.102 -22.969 1 89.69 216 GLY A CA 1
ATOM 1687 C C . GLY A 1 216 ? -8.836 -13.594 -22.672 1 89.69 216 GLY A C 1
ATOM 1688 O O . GLY A 1 216 ? -9.914 -14.125 -22.391 1 89.69 216 GLY A O 1
ATOM 1689 N N . GLN A 1 217 ? -7.727 -14.328 -22.828 1 87.38 217 GLN A N 1
ATOM 1690 C CA . GLN A 1 217 ? -7.719 -15.766 -22.562 1 87.38 217 GLN A CA 1
ATOM 1691 C C . GLN A 1 217 ? -7.625 -16.047 -21.062 1 87.38 217 GLN A C 1
ATOM 1693 O O . GLN A 1 217 ? -6.859 -15.398 -20.359 1 87.38 217 GLN A O 1
ATOM 1698 N N . SER A 1 218 ? -8.414 -17 -20.641 1 91.06 218 SER A N 1
ATOM 1699 C CA . SER A 1 218 ? -8.383 -17.422 -19.234 1 91.06 218 SER A CA 1
ATOM 1700 C C . SER A 1 218 ? -7.223 -18.375 -18.969 1 91.06 218 SER A C 1
ATOM 1702 O O . SER A 1 218 ? -6.617 -18.906 -19.906 1 91.06 218 SER A O 1
ATOM 1704 N N . LEU A 1 219 ? -6.922 -18.484 -17.719 1 93.19 219 LEU A N 1
ATOM 1705 C CA . LEU A 1 219 ? -5.906 -19.406 -17.25 1 93.19 219 LEU A CA 1
ATOM 1706 C C . LEU A 1 219 ? -6.539 -20.547 -16.453 1 93.19 219 LEU A C 1
ATOM 1708 O O . LEU A 1 219 ? -7.367 -20.312 -15.57 1 93.19 219 LEU A O 1
ATOM 1712 N N . SER A 1 220 ? -6.211 -21.734 -16.844 1 89.56 220 SER A N 1
ATOM 1713 C CA . SER A 1 220 ? -6.648 -22.922 -16.094 1 89.56 220 SER A CA 1
ATOM 1714 C C . SER A 1 220 ? -5.465 -23.797 -15.719 1 89.56 220 SER A C 1
ATOM 1716 O O . SER A 1 220 ? -4.68 -24.203 -16.578 1 89.56 220 SER A O 1
ATOM 1718 N N . VAL A 1 221 ? -5.336 -24.016 -14.469 1 88.12 221 VAL A N 1
ATOM 1719 C CA . VAL A 1 221 ? -4.273 -24.875 -13.945 1 88.12 221 VAL A CA 1
ATOM 1720 C C . VAL A 1 221 ? -4.883 -26.062 -13.203 1 88.12 221 VAL A C 1
ATOM 1722 O O . VAL A 1 221 ? -5.777 -25.891 -12.375 1 88.12 221 VAL A O 1
ATOM 1725 N N . GLN A 1 222 ? -4.41 -27.25 -13.531 1 80.5 222 GLN A N 1
ATOM 1726 C CA . GLN A 1 222 ? -4.809 -28.469 -12.836 1 80.5 222 GLN A CA 1
ATOM 1727 C C . GLN A 1 222 ? -3.672 -29 -11.969 1 80.5 222 GLN A C 1
ATOM 1729 O O . GLN A 1 222 ? -2.514 -29.016 -12.398 1 80.5 222 GLN A O 1
ATOM 1734 N N . ALA A 1 223 ? -3.963 -29.094 -10.664 1 66.5 223 ALA A N 1
ATOM 1735 C CA . ALA A 1 223 ? -2.977 -29.656 -9.75 1 66.5 223 ALA A CA 1
ATOM 1736 C C . ALA A 1 223 ? -3.584 -30.781 -8.922 1 66.5 223 ALA A C 1
ATOM 1738 O O . ALA A 1 223 ? -4.438 -30.547 -8.062 1 66.5 223 ALA A O 1
ATOM 1739 N N . LYS A 1 224 ? -2.951 -31.984 -8.852 1 64 224 LYS A N 1
ATOM 1740 C CA . LYS A 1 224 ? -3.275 -33.188 -8.102 1 64 224 LYS A CA 1
ATOM 1741 C C . LYS A 1 224 ? -4.734 -33.188 -7.652 1 64 224 LYS A C 1
ATOM 1743 O O . LYS A 1 224 ? -5.023 -33.188 -6.453 1 64 224 LYS A O 1
ATOM 1748 N N . GLY A 1 225 ? -5.664 -33.156 -8.469 1 63.06 225 GLY A N 1
ATOM 1749 C CA . GLY A 1 225 ? -7.082 -33.281 -8.18 1 63.06 225 GLY A CA 1
ATOM 1750 C C . GLY A 1 225 ? -7.75 -31.969 -7.871 1 63.06 225 GLY A C 1
ATOM 1751 O O . GLY A 1 225 ? -8.891 -31.938 -7.41 1 63.06 225 GLY A O 1
ATOM 1752 N N . SER A 1 226 ? -7.012 -30.938 -7.926 1 72.81 226 SER A N 1
ATOM 1753 C CA . SER A 1 226 ? -7.578 -29.609 -7.703 1 72.81 226 SER A CA 1
ATOM 1754 C C . SER A 1 226 ? -7.297 -28.688 -8.883 1 72.81 226 SER A C 1
ATOM 1756 O O . SER A 1 226 ? -6.656 -29.078 -9.852 1 72.81 226 SER A O 1
ATOM 1758 N N . PHE A 1 227 ? -8.055 -27.578 -8.914 1 80 227 PHE A N 1
ATOM 1759 C CA . PHE A 1 227 ? -7.836 -26.656 -10.031 1 80 227 PHE A CA 1
ATOM 1760 C C . PHE A 1 227 ? -7.895 -25.219 -9.562 1 80 227 PHE A C 1
ATOM 1762 O O . PHE A 1 227 ? -8.445 -24.922 -8.5 1 80 227 PHE A O 1
ATOM 1769 N N . VAL A 1 228 ? -7.258 -24.391 -10.328 1 86.38 228 VAL A N 1
ATOM 1770 C CA . VAL A 1 228 ? -7.387 -22.938 -10.234 1 86.38 228 VAL A CA 1
ATOM 1771 C C . VAL A 1 228 ? -7.688 -22.359 -11.617 1 86.38 228 VAL A C 1
ATOM 1773 O O . VAL A 1 228 ? -6.941 -22.578 -12.57 1 86.38 228 VAL A O 1
ATOM 1776 N N . ASN A 1 229 ? -8.805 -21.703 -11.695 1 88.88 229 ASN A N 1
ATOM 1777 C CA . ASN A 1 229 ? -9.164 -20.969 -12.906 1 88.88 229 ASN A CA 1
ATOM 1778 C C . ASN A 1 229 ? -9.164 -19.469 -12.68 1 88.88 229 ASN A C 1
ATOM 1780 O O . ASN A 1 229 ? -9.727 -18.984 -11.688 1 88.88 229 ASN A O 1
ATOM 1784 N N . VAL A 1 230 ? -8.5 -18.781 -13.531 1 93.38 230 VAL A N 1
ATOM 1785 C CA . VAL A 1 230 ? -8.453 -17.328 -13.43 1 93.38 230 VAL A CA 1
ATOM 1786 C C . VAL A 1 230 ? -8.945 -16.688 -14.727 1 93.38 230 VAL A C 1
ATOM 1788 O O . VAL A 1 230 ? -8.5 -17.062 -15.812 1 93.38 230 VAL A O 1
ATOM 1791 N N . SER A 1 231 ? -9.859 -15.773 -14.625 1 94.12 231 SER A N 1
ATOM 1792 C CA . SER A 1 231 ? -10.352 -15.055 -15.789 1 94.12 231 SER A CA 1
ATOM 1793 C C . SER A 1 231 ? -10.594 -13.578 -15.469 1 94.12 231 SER A C 1
ATOM 1795 O O . SER A 1 231 ? -10.812 -13.219 -14.312 1 94.12 231 SER A O 1
ATOM 1797 N N . TRP A 1 232 ? -10.516 -12.742 -16.5 1 96.62 232 TRP A N 1
ATOM 1798 C CA . TRP A 1 232 ? -10.867 -11.336 -16.375 1 96.62 232 TRP A CA 1
ATOM 1799 C C . TRP A 1 232 ? -12.352 -11.109 -16.656 1 96.62 232 TRP A C 1
ATOM 1801 O O . TRP A 1 232 ? -12.938 -11.797 -17.5 1 96.62 232 TRP A O 1
ATOM 1811 N N . ARG A 1 233 ? -12.914 -10.18 -15.992 1 95.62 233 ARG A N 1
ATOM 1812 C CA . ARG A 1 233 ? -14.266 -9.711 -16.281 1 95.62 233 ARG A CA 1
ATOM 1813 C C . ARG A 1 233 ? -14.352 -8.188 -16.203 1 95.62 233 ARG A C 1
ATOM 1815 O O . ARG A 1 233 ? -13.844 -7.582 -15.266 1 95.62 233 ARG A O 1
ATOM 1822 N N . ALA A 1 234 ? -14.883 -7.609 -17.203 1 96.69 234 ALA A N 1
ATOM 1823 C CA . ALA A 1 234 ? -15.195 -6.184 -17.188 1 96.69 234 ALA A CA 1
ATOM 1824 C C . ALA A 1 234 ? -16.688 -5.953 -17 1 96.69 234 ALA A C 1
ATOM 1826 O O . ALA A 1 234 ? -17.516 -6.602 -17.656 1 96.69 234 ALA A O 1
ATOM 1827 N N . LEU A 1 235 ? -17.062 -5.098 -16.125 1 97.06 235 LEU A N 1
ATOM 1828 C CA . LEU A 1 235 ? -18.469 -4.75 -15.859 1 97.06 235 LEU A CA 1
ATOM 1829 C C . LEU A 1 235 ? -18.734 -3.291 -16.203 1 97.06 235 LEU A C 1
ATOM 1831 O O . LEU A 1 235 ? -18.094 -2.391 -15.664 1 97.06 235 LEU A O 1
ATOM 1835 N N . ALA A 1 236 ? -19.688 -3.086 -17.094 1 96.81 236 ALA A N 1
ATOM 1836 C CA . ALA A 1 236 ? -20.125 -1.729 -17.422 1 96.81 236 ALA A CA 1
ATOM 1837 C C . ALA A 1 236 ? -20.984 -1.148 -16.297 1 96.81 236 ALA A C 1
ATOM 1839 O O . ALA A 1 236 ? -21.328 -1.848 -15.344 1 96.81 236 ALA A O 1
ATOM 1840 N N . GLN A 1 237 ? -21.25 0.173 -16.453 1 94.31 237 GLN A N 1
ATOM 1841 C CA . GLN A 1 237 ? -22.109 0.804 -15.461 1 94.31 237 GLN A CA 1
ATOM 1842 C C . GLN A 1 237 ? -23.438 0.056 -15.336 1 94.31 237 GLN A C 1
ATOM 1844 O O . GLN A 1 237 ? -24.094 -0.221 -16.344 1 94.31 237 GLN A O 1
ATOM 1849 N N . GLY A 1 238 ? -23.797 -0.29 -14.125 1 93.75 238 GLY A N 1
ATOM 1850 C CA . GLY A 1 238 ? -25.062 -0.934 -13.859 1 93.75 238 GLY A CA 1
ATOM 1851 C C . GLY A 1 238 ? -25.031 -2.434 -14.078 1 93.75 238 GLY A C 1
ATOM 1852 O O . GLY A 1 238 ? -25.984 -3.141 -13.727 1 93.75 238 GLY A O 1
ATOM 1853 N N . GLU A 1 239 ? -23.969 -2.932 -14.695 1 96.06 239 GLU A N 1
ATOM 1854 C CA . GLU A 1 239 ? -23.875 -4.367 -14.938 1 96.06 239 GLU A CA 1
ATOM 1855 C C . GLU A 1 239 ? -23.656 -5.137 -13.641 1 96.06 239 GLU A C 1
ATOM 1857 O O . GLU A 1 239 ? -22.922 -4.688 -12.766 1 96.06 239 GLU A O 1
ATOM 1862 N N . THR A 1 240 ? -24.344 -6.301 -13.594 1 94.38 240 THR A N 1
ATOM 1863 C CA . THR A 1 240 ? -24.297 -7.145 -12.406 1 94.38 240 THR A CA 1
ATOM 1864 C C . THR A 1 240 ? -23.75 -8.531 -12.75 1 94.38 240 THR A C 1
ATOM 1866 O O . THR A 1 240 ? -24.109 -9.102 -13.789 1 94.38 240 THR A O 1
ATOM 1869 N N . LEU A 1 241 ? -22.891 -9 -11.938 1 92.81 241 LEU A N 1
ATOM 1870 C CA . LEU A 1 241 ? -22.359 -10.359 -12.008 1 92.81 241 LEU A CA 1
ATOM 1871 C C . LEU A 1 241 ? -22.875 -11.211 -10.852 1 92.81 241 LEU A C 1
ATOM 1873 O O . LEU A 1 241 ? -22.625 -10.906 -9.688 1 92.81 241 LEU A O 1
ATOM 1877 N N . ALA A 1 242 ? -23.625 -12.211 -11.211 1 90.25 242 ALA A N 1
ATOM 1878 C CA . ALA A 1 242 ? -24.031 -13.18 -10.195 1 90.25 242 ALA A CA 1
ATOM 1879 C C . ALA A 1 242 ? -22.891 -14.141 -9.875 1 90.25 242 ALA A C 1
ATOM 1881 O O . ALA A 1 242 ? -22.359 -14.812 -10.766 1 90.25 242 ALA A O 1
ATOM 1882 N N . ILE A 1 243 ? -22.547 -14.172 -8.617 1 87.12 243 ILE A N 1
ATOM 1883 C CA . ILE A 1 243 ? -21.453 -15.047 -8.219 1 87.12 243 ILE A CA 1
ATOM 1884 C C . ILE A 1 243 ? -21.969 -16.469 -8.062 1 87.12 243 ILE A C 1
ATOM 1886 O O . ILE A 1 243 ? -22.922 -16.734 -7.316 1 87.12 243 ILE A O 1
ATOM 1890 N N . HIS A 1 244 ? -21.422 -17.344 -8.906 1 75.75 244 HIS A N 1
ATOM 1891 C CA . HIS A 1 244 ? -21.781 -18.766 -8.883 1 75.75 244 HIS A CA 1
ATOM 1892 C C . HIS A 1 244 ? -20.562 -19.641 -8.664 1 75.75 244 HIS A C 1
ATOM 1894 O O . HIS A 1 244 ? -19.5 -19.375 -9.227 1 75.75 244 HIS A O 1
ATOM 1900 N N . CYS A 1 245 ? -20.766 -20.438 -7.656 1 69.25 245 CYS A N 1
ATOM 1901 C CA . CYS A 1 245 ? -19.703 -21.406 -7.461 1 69.25 245 CYS A CA 1
ATOM 1902 C C . CYS A 1 245 ? -20.016 -22.719 -8.18 1 69.25 245 CYS A C 1
ATOM 1904 O O . CYS A 1 245 ? -21.109 -23.25 -8.047 1 69.25 245 CYS A O 1
ATOM 1906 N N . SER A 1 246 ? -19.141 -23.062 -9.125 1 65.12 246 SER A N 1
ATOM 1907 C CA . SER A 1 246 ? -19.312 -24.359 -9.75 1 65.12 246 SER A CA 1
ATOM 1908 C C . SER A 1 246 ? -19.422 -25.469 -8.703 1 65.12 246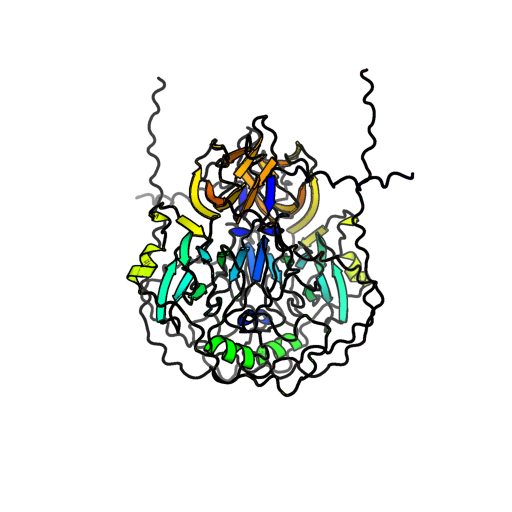 SER A C 1
ATOM 1910 O O . SER A 1 246 ? -18.891 -25.344 -7.598 1 65.12 246 SER A O 1
ATOM 1912 N N . PRO A 1 247 ? -20.297 -26.438 -9.055 1 63.19 247 PRO A N 1
ATOM 1913 C CA . PRO A 1 247 ? -20.438 -27.531 -8.094 1 63.19 247 PRO A CA 1
ATOM 1914 C C . PRO A 1 247 ? -19.109 -28.109 -7.625 1 63.19 247 PRO A C 1
ATOM 1916 O O . PRO A 1 247 ? -19.031 -28.688 -6.539 1 63.19 247 PRO A O 1
ATOM 1919 N N . ARG A 1 248 ? -18.141 -27.969 -8.43 1 62.59 248 ARG A N 1
ATOM 1920 C CA . ARG A 1 248 ? -16.828 -28.5 -8.062 1 62.59 248 ARG A CA 1
ATOM 1921 C C . ARG A 1 248 ? -16 -27.438 -7.344 1 62.59 248 ARG A C 1
ATOM 1923 O O . ARG A 1 248 ? -14.969 -27.766 -6.746 1 62.59 248 ARG A O 1
ATOM 1930 N N . ALA A 1 249 ? -16.516 -26.203 -7.457 1 58.56 249 ALA A N 1
ATOM 1931 C CA . ALA A 1 249 ? -15.727 -25.125 -6.879 1 58.56 249 ALA A CA 1
ATOM 1932 C C . ALA A 1 249 ? -16.125 -24.859 -5.434 1 58.56 249 ALA A C 1
ATOM 1934 O O . ALA A 1 249 ? -17.312 -24.891 -5.098 1 58.56 249 ALA A O 1
ATOM 1935 N N . VAL A 1 250 ? -15.062 -24.75 -4.688 1 65.44 250 VAL A N 1
ATOM 1936 C CA . VAL A 1 250 ? -15.297 -24.547 -3.26 1 65.44 250 VAL A CA 1
ATOM 1937 C C . VAL A 1 250 ? -15.375 -23.047 -2.951 1 65.44 250 VAL A C 1
ATOM 1939 O O . VAL A 1 250 ? -16.188 -22.625 -2.137 1 65.44 250 VAL A O 1
ATOM 1942 N N . ASP A 1 251 ? -14.578 -22.219 -3.766 1 78.31 251 ASP A N 1
ATOM 1943 C CA . ASP A 1 251 ? -14.562 -20.797 -3.447 1 78.31 251 ASP A CA 1
ATOM 1944 C C . ASP A 1 251 ? -14.352 -19.953 -4.703 1 78.31 251 ASP A C 1
ATOM 1946 O O . ASP A 1 251 ? -13.789 -20.438 -5.688 1 78.31 251 ASP A O 1
ATOM 1950 N N . VAL A 1 252 ? -14.906 -18.828 -4.652 1 87.06 252 VAL A N 1
ATOM 1951 C CA . VAL A 1 252 ? -14.664 -17.828 -5.676 1 87.06 252 VAL A CA 1
ATOM 1952 C C . VAL A 1 252 ? -14.008 -16.594 -5.043 1 87.06 252 VAL A C 1
ATOM 1954 O O . VAL A 1 252 ? -14.453 -16.109 -4 1 87.06 252 VAL A O 1
ATOM 1957 N N . LEU A 1 253 ? -12.961 -16.234 -5.637 1 91.25 253 LEU A N 1
ATOM 1958 C CA . LEU A 1 253 ? -12.266 -15.031 -5.211 1 91.25 253 LEU A CA 1
ATOM 1959 C C . LEU A 1 253 ? -12.336 -13.953 -6.289 1 91.25 253 LEU A C 1
ATOM 1961 O O . LEU A 1 253 ? -12.016 -14.211 -7.453 1 91.25 253 LEU A O 1
ATOM 1965 N N . LEU A 1 254 ? -12.812 -12.789 -5.922 1 94.75 254 LEU A N 1
ATOM 1966 C CA . LEU A 1 254 ? -12.805 -11.625 -6.797 1 94.75 254 LEU A CA 1
ATOM 1967 C C . LEU A 1 254 ? -11.688 -10.656 -6.414 1 94.75 254 LEU A C 1
ATOM 1969 O O . LEU A 1 254 ? -11.516 -10.336 -5.234 1 94.75 254 LEU A O 1
ATOM 1973 N N . VAL A 1 255 ? -10.914 -10.25 -7.352 1 97.25 255 VAL A N 1
ATOM 1974 C CA . VAL A 1 255 ? -9.898 -9.219 -7.16 1 97.25 255 VAL A CA 1
ATOM 1975 C C . VAL A 1 255 ? -10.227 -8.008 -8.031 1 97.25 255 VAL A C 1
ATOM 1977 O O . VAL A 1 255 ? -10.32 -8.125 -9.258 1 97.25 255 VAL A O 1
ATOM 1980 N N . VAL A 1 256 ? -10.344 -6.84 -7.438 1 98.19 256 VAL A N 1
ATOM 1981 C CA . VAL A 1 256 ? -10.633 -5.637 -8.203 1 98.19 256 VAL A CA 1
ATOM 1982 C C . VAL A 1 256 ? -9.344 -5.078 -8.812 1 98.19 256 VAL A C 1
ATOM 1984 O O . VAL A 1 256 ? -8.453 -4.629 -8.086 1 98.19 256 VAL A O 1
ATOM 1987 N N . LEU A 1 257 ? -9.289 -5.07 -10.094 1 97.88 257 LEU A N 1
ATOM 1988 C CA . LEU A 1 257 ? -8.102 -4.551 -10.773 1 97.88 257 LEU A CA 1
ATOM 1989 C C . LEU A 1 257 ? -8.227 -3.047 -11 1 97.88 257 LEU A C 1
ATOM 1991 O O . LEU A 1 257 ? -7.246 -2.312 -10.867 1 97.88 257 LEU A O 1
ATOM 1995 N N . GLU A 1 258 ? -9.414 -2.654 -11.352 1 96.12 258 GLU A N 1
ATOM 1996 C CA . GLU A 1 258 ? -9.742 -1.249 -11.578 1 96.12 258 GLU A CA 1
ATOM 1997 C C . GLU A 1 258 ? -11.219 -0.978 -11.328 1 96.12 258 GLU A C 1
ATOM 1999 O O . GLU A 1 258 ? -12.078 -1.775 -11.711 1 96.12 258 GLU A O 1
ATOM 2004 N N . GLY A 1 259 ? -11.445 0.191 -10.664 1 95.25 259 GLY A N 1
ATOM 2005 C CA . GLY A 1 259 ? -12.82 0.547 -10.359 1 95.25 259 GLY A CA 1
ATOM 2006 C C . GLY A 1 259 ? -13.281 0.069 -8.992 1 95.25 259 GLY A C 1
ATOM 2007 O O . GLY A 1 259 ? -12.484 0.028 -8.055 1 95.25 259 GLY A O 1
ATOM 2008 N N . SER A 1 260 ? -14.617 -0.05 -8.867 1 95.19 260 SER A N 1
ATOM 2009 C CA . SER A 1 260 ? -15.219 -0.447 -7.602 1 95.19 260 SER A CA 1
ATOM 2010 C C . SER A 1 260 ? -16.406 -1.378 -7.816 1 95.19 260 SER A C 1
ATOM 2012 O O . SER A 1 260 ? -17.062 -1.318 -8.859 1 95.19 260 SER A O 1
ATOM 2014 N N . LEU A 1 261 ? -16.594 -2.25 -6.801 1 95.12 261 LEU A N 1
ATOM 2015 C CA . LEU A 1 261 ? -17.719 -3.193 -6.824 1 95.12 261 LEU A CA 1
ATOM 2016 C C . LEU A 1 261 ? -18.562 -3.059 -5.566 1 95.12 261 LEU A C 1
ATOM 2018 O O . LEU A 1 261 ? -18.031 -2.912 -4.465 1 95.12 261 LEU A O 1
ATOM 2022 N N . LEU A 1 262 ? -19.828 -3.062 -5.789 1 95.5 262 LEU A N 1
ATOM 2023 C CA . LEU A 1 262 ? -20.781 -3.23 -4.691 1 95.5 262 LEU A CA 1
ATOM 2024 C C . LEU A 1 262 ? -21.328 -4.656 -4.656 1 95.5 262 LEU A C 1
ATOM 2026 O O . LEU A 1 262 ? -21.859 -5.145 -5.656 1 95.5 262 LEU A O 1
ATOM 2030 N N . LEU A 1 263 ? -21.141 -5.328 -3.566 1 94.19 263 LEU A N 1
ATOM 2031 C CA . LEU A 1 263 ? -21.703 -6.668 -3.418 1 94.19 263 LEU A CA 1
ATOM 2032 C C . LEU A 1 263 ? -22.969 -6.645 -2.574 1 94.19 263 LEU A C 1
ATOM 2034 O O . LEU A 1 263 ? -22.969 -6.133 -1.451 1 94.19 263 LEU A O 1
ATOM 2038 N N . THR A 1 264 ? -23.984 -7.18 -3.139 1 92 264 THR A N 1
ATOM 2039 C CA . THR A 1 264 ? -25.281 -7.223 -2.461 1 92 264 THR A CA 1
ATOM 2040 C C . THR A 1 264 ? -25.828 -8.648 -2.428 1 92 264 THR A C 1
ATOM 2042 O O . THR A 1 264 ? -25.438 -9.484 -3.242 1 92 264 THR A O 1
ATOM 2045 N N . ARG A 1 265 ? -26.672 -8.859 -1.456 1 88.62 265 ARG A N 1
ATOM 2046 C CA . ARG A 1 265 ? -27.484 -10.07 -1.481 1 88.62 265 ARG A CA 1
ATOM 2047 C C . ARG A 1 265 ? -28.688 -9.906 -2.398 1 88.62 265 ARG A C 1
ATOM 2049 O O . ARG A 1 265 ? -29.094 -8.789 -2.709 1 88.62 265 ARG A O 1
ATOM 2056 N N . GLN A 1 266 ? -29.297 -11.008 -2.891 1 83.06 266 GLN A N 1
ATOM 2057 C CA . GLN A 1 266 ? -30.484 -10.984 -3.746 1 83.06 266 GLN A CA 1
ATOM 2058 C C . GLN A 1 266 ? -31.594 -10.141 -3.123 1 83.06 266 GLN A C 1
ATOM 2060 O O . GLN A 1 266 ? -32.375 -9.516 -3.836 1 83.06 266 GLN A O 1
ATOM 2065 N N . GLY A 1 267 ? -31.641 -9.867 -1.883 1 81.38 267 GLY A N 1
ATOM 2066 C CA . GLY A 1 267 ? -32.625 -9.023 -1.204 1 81.38 267 GLY A CA 1
ATOM 2067 C C . GLY A 1 267 ? -32.219 -7.562 -1.18 1 81.38 267 GLY A C 1
ATOM 2068 O O . GLY A 1 267 ? -33 -6.715 -0.722 1 81.38 267 GLY A O 1
ATOM 2069 N N . GLY A 1 268 ? -31.062 -7.227 -1.719 1 84.81 268 GLY A N 1
ATOM 2070 C CA . GLY A 1 268 ? -30.641 -5.84 -1.841 1 84.81 268 GLY A CA 1
ATOM 2071 C C . GLY A 1 268 ? -29.703 -5.402 -0.728 1 84.81 268 GLY A C 1
ATOM 2072 O O . GLY A 1 268 ? -29.188 -4.281 -0.75 1 84.81 268 GLY A O 1
ATOM 2073 N N . GLU A 1 269 ? -29.5 -6.227 0.231 1 86.56 269 GLU A N 1
ATOM 2074 C CA . GLU A 1 269 ? -28.609 -5.863 1.336 1 86.56 269 GLU A CA 1
ATOM 2075 C C . GLU A 1 269 ? -27.172 -5.734 0.871 1 86.56 269 GLU A C 1
ATOM 2077 O O . GLU A 1 269 ? -26.625 -6.664 0.271 1 86.56 269 GLU A O 1
ATOM 2082 N N . LEU A 1 270 ? -26.609 -4.559 1.11 1 90.38 270 LEU A N 1
ATOM 2083 C CA . LEU A 1 270 ? -25.188 -4.355 0.791 1 90.38 270 LEU A CA 1
ATOM 2084 C C . LEU A 1 270 ? -24.297 -5.113 1.767 1 90.38 270 LEU A C 1
ATOM 2086 O O . LEU A 1 270 ? -24.406 -4.938 2.982 1 90.38 270 LEU A O 1
ATOM 2090 N N . VAL A 1 271 ? -23.406 -5.922 1.22 1 88.12 271 VAL A N 1
ATOM 2091 C CA . VAL A 1 271 ? -22.609 -6.77 2.1 1 88.12 271 VAL A CA 1
ATOM 2092 C C . VAL A 1 271 ? -21.141 -6.34 2.039 1 88.12 271 VAL A C 1
ATOM 2094 O O . VAL A 1 271 ? -20.375 -6.605 2.967 1 88.12 271 VAL A O 1
ATOM 2097 N N . ALA A 1 272 ? -20.781 -5.711 0.895 1 91.94 272 ALA A N 1
ATOM 2098 C CA . ALA A 1 272 ? -19.391 -5.262 0.788 1 91.94 272 ALA A CA 1
ATOM 2099 C C . ALA A 1 272 ? -19.266 -4.129 -0.225 1 91.94 272 ALA A C 1
ATOM 2101 O O . ALA A 1 272 ? -20.047 -4.039 -1.175 1 91.94 272 ALA A O 1
ATOM 2102 N N . VAL A 1 273 ? -18.375 -3.27 0.022 1 93.94 273 VAL A N 1
ATOM 2103 C CA . VAL A 1 273 ? -17.906 -2.223 -0.878 1 93.94 273 VAL A CA 1
ATOM 2104 C C . VAL A 1 273 ? -16.406 -2.373 -1.108 1 93.94 273 VAL A C 1
ATOM 2106 O O . VAL A 1 273 ? -15.641 -2.555 -0.157 1 93.94 273 VAL A O 1
ATOM 2109 N N . THR A 1 274 ? -16.016 -2.369 -2.348 1 95.75 274 THR A N 1
ATOM 2110 C CA . THR A 1 274 ? -14.602 -2.596 -2.641 1 95.75 274 THR A CA 1
ATOM 2111 C C . THR A 1 274 ? -14.039 -1.457 -3.484 1 95.75 274 THR A C 1
ATOM 2113 O O . THR A 1 274 ? -14.781 -0.745 -4.156 1 95.75 274 THR A O 1
ATOM 2116 N N . SER A 1 275 ? -12.766 -1.256 -3.363 1 95.19 275 SER A N 1
ATOM 2117 C CA . SER A 1 275 ? -11.953 -0.411 -4.238 1 95.19 275 SER A CA 1
ATOM 2118 C C . SER A 1 275 ? -10.805 -1.197 -4.855 1 95.19 275 SER A C 1
ATOM 2120 O O . SER A 1 275 ? -10.727 -2.418 -4.707 1 95.19 275 SER A O 1
ATOM 2122 N N . GLN A 1 276 ? -10.039 -0.486 -5.656 1 95.88 276 GLN A N 1
ATOM 2123 C CA . GLN A 1 276 ? -8.961 -1.142 -6.398 1 95.88 276 GLN A CA 1
ATOM 2124 C C . GLN A 1 276 ? -8.07 -1.954 -5.465 1 95.88 276 GLN A C 1
ATOM 2126 O O . GLN A 1 276 ? -7.695 -1.482 -4.391 1 95.88 276 GLN A O 1
ATOM 2131 N N . LEU A 1 277 ? -7.82 -3.252 -5.797 1 97.81 277 LEU A N 1
ATOM 2132 C CA . LEU A 1 277 ? -6.953 -4.266 -5.207 1 97.81 277 LEU A CA 1
ATOM 2133 C C . LEU A 1 277 ? -7.59 -4.871 -3.963 1 97.81 277 LEU A C 1
ATOM 2135 O O . LEU A 1 277 ? -7.004 -5.746 -3.322 1 97.81 277 LEU A O 1
ATOM 2139 N N . ASP A 1 278 ? -8.812 -4.406 -3.594 1 97.5 278 ASP A N 1
ATOM 2140 C CA . ASP A 1 278 ? -9.555 -5.211 -2.629 1 97.5 278 ASP A CA 1
ATOM 2141 C C . ASP A 1 278 ? -9.906 -6.574 -3.213 1 97.5 278 ASP A C 1
ATOM 2143 O O . ASP A 1 278 ? -10.008 -6.73 -4.43 1 97.5 278 ASP A O 1
ATOM 2147 N N . SER A 1 279 ? -10.008 -7.555 -2.361 1 96.06 279 SER A N 1
ATOM 2148 C CA . SER A 1 279 ? -10.422 -8.891 -2.773 1 96.06 279 SER A CA 1
ATOM 2149 C C . SER A 1 279 ? -11.586 -9.391 -1.926 1 96.06 279 SER A C 1
ATOM 2151 O O . SER A 1 279 ? -11.711 -9.031 -0.754 1 96.06 279 SER A O 1
ATOM 2153 N N . VAL A 1 280 ? -12.414 -10.156 -2.561 1 93.5 280 VAL A N 1
ATOM 2154 C CA . VAL A 1 280 ? -13.586 -10.711 -1.893 1 93.5 280 VAL A CA 1
ATOM 2155 C C . VAL A 1 280 ? -13.609 -12.227 -2.072 1 93.5 280 VAL A C 1
ATOM 2157 O O . VAL A 1 280 ? -13.523 -12.727 -3.195 1 93.5 280 VAL A O 1
ATOM 2160 N N . ARG A 1 281 ? -13.703 -12.914 -1.032 1 90.06 281 ARG A N 1
ATOM 2161 C CA . ARG A 1 281 ? -13.891 -14.359 -1.062 1 90.06 281 ARG A CA 1
ATOM 2162 C C . ARG A 1 281 ? -15.336 -14.734 -0.767 1 90.06 281 ARG A C 1
ATOM 2164 O O . ARG A 1 281 ? -15.906 -14.305 0.241 1 90.06 281 ARG A O 1
ATOM 2171 N N . VAL A 1 282 ? -15.883 -15.461 -1.671 1 86.88 282 VAL A N 1
ATOM 2172 C CA . VAL A 1 282 ? -17.234 -15.977 -1.499 1 86.88 282 VAL A CA 1
ATOM 2173 C C . VAL A 1 282 ? -17.203 -17.5 -1.446 1 86.88 282 VAL A C 1
ATOM 2175 O O . VAL A 1 282 ? -16.719 -18.156 -2.373 1 86.88 282 VAL A O 1
ATOM 2178 N N . SER A 1 283 ? -17.734 -18.031 -0.337 1 78.62 283 SER A N 1
ATOM 2179 C CA . SER A 1 283 ? -17.766 -19.484 -0.192 1 78.62 283 SER A CA 1
ATOM 2180 C C . SER A 1 283 ? -18.906 -20.094 -0.998 1 78.62 283 SER A C 1
ATOM 2182 O O . SER A 1 283 ? -19.891 -19.422 -1.281 1 78.62 283 SER A O 1
ATOM 2184 N N . ALA A 1 284 ? -18.75 -21.391 -1.386 1 70.25 284 ALA A N 1
ATOM 2185 C CA . ALA A 1 284 ? -19.719 -22.094 -2.215 1 70.25 284 ALA A CA 1
ATOM 2186 C C . ALA A 1 284 ? -21.094 -22.156 -1.535 1 70.25 284 ALA A C 1
ATOM 2188 O O . ALA A 1 284 ? -22.125 -22.078 -2.201 1 70.25 284 ALA A O 1
ATOM 2189 N N . ALA A 1 285 ? -21.078 -22.328 -0.289 1 65.38 285 ALA A N 1
ATOM 2190 C CA . ALA A 1 285 ? -22.344 -22.438 0.422 1 65.38 285 ALA A CA 1
ATOM 2191 C C . ALA A 1 285 ? -23.172 -21.172 0.279 1 65.38 285 ALA A C 1
ATOM 2193 O O . ALA A 1 285 ? -24.406 -21.219 0.31 1 65.38 285 ALA A O 1
ATOM 2194 N N . GLU A 1 286 ? -22.469 -20.078 0.028 1 61.22 286 GLU A N 1
ATOM 2195 C CA . GLU A 1 286 ? -23.188 -18.812 0.024 1 61.22 286 GLU A CA 1
ATOM 2196 C C . GLU A 1 286 ? -23.062 -18.109 -1.327 1 61.22 286 GLU A C 1
ATOM 2198 O O . GLU A 1 286 ? -23.547 -17 -1.499 1 61.22 286 GLU A O 1
ATOM 2203 N N . ALA A 1 287 ? -22.391 -18.703 -2.08 1 61.97 287 ALA A N 1
ATOM 2204 C CA . ALA A 1 287 ? -22.25 -18.047 -3.381 1 61.97 287 ALA A CA 1
ATOM 2205 C C . ALA A 1 287 ? -23.609 -17.812 -4.027 1 61.97 287 ALA A C 1
ATOM 2207 O O . ALA A 1 287 ? -23.797 -16.812 -4.719 1 61.97 287 ALA A O 1
ATOM 2208 N N . GLN A 1 288 ? -24.5 -18.672 -3.463 1 66.38 288 GLN A N 1
ATOM 2209 C CA . GLN A 1 288 ? -25.812 -18.516 -4.066 1 66.38 288 GLN A CA 1
ATOM 2210 C C . GLN A 1 288 ? -26.516 -17.281 -3.533 1 66.38 288 GLN A C 1
ATOM 2212 O O . GLN A 1 288 ? -26.656 -17.109 -2.318 1 66.38 288 GLN A O 1
ATOM 2217 N N . GLY A 1 289 ? -26.531 -16.172 -4.32 1 79 289 GLY A N 1
ATOM 2218 C CA . GLY A 1 289 ? -27.344 -14.992 -4.023 1 79 289 GLY A CA 1
ATOM 2219 C C . GLY A 1 289 ? -26.516 -13.727 -3.914 1 79 289 GLY A C 1
ATOM 2220 O O . GLY A 1 289 ? -27.062 -12.656 -3.598 1 79 289 GLY A O 1
ATOM 2221 N N . ILE A 1 290 ? -25.219 -13.898 -4.023 1 89.38 290 ILE A N 1
ATOM 2222 C CA . ILE A 1 290 ? -24.406 -12.688 -3.973 1 89.38 290 ILE A CA 1
ATOM 2223 C C . ILE A 1 290 ? -24.281 -12.086 -5.371 1 89.38 290 ILE A C 1
ATOM 2225 O O . ILE A 1 290 ? -24 -12.805 -6.336 1 89.38 290 ILE A O 1
ATOM 2229 N N . LEU A 1 291 ? -24.531 -10.805 -5.41 1 92.56 291 LEU A N 1
ATOM 2230 C CA . LEU A 1 291 ? -24.422 -10.055 -6.66 1 92.56 291 LEU A CA 1
ATOM 2231 C C . LEU A 1 291 ? -23.312 -9.008 -6.566 1 92.56 291 LEU A C 1
ATOM 2233 O O . LEU A 1 291 ? -23.219 -8.289 -5.57 1 92.56 291 LEU A O 1
ATOM 2237 N N . ALA A 1 292 ? -22.469 -9.008 -7.523 1 94.56 292 ALA A N 1
ATOM 2238 C CA . ALA A 1 292 ? -21.453 -7.961 -7.648 1 94.56 292 ALA A CA 1
ATOM 2239 C C . ALA A 1 292 ? -21.828 -6.969 -8.75 1 94.56 292 ALA A C 1
ATOM 2241 O O . ALA A 1 292 ? -22 -7.352 -9.906 1 94.56 292 ALA A O 1
ATOM 2242 N N . CYS A 1 293 ? -21.891 -5.656 -8.391 1 95.75 293 CYS A N 1
ATOM 2243 C CA . CYS A 1 293 ? -22.406 -4.668 -9.336 1 95.75 293 CYS A CA 1
ATOM 2244 C C . CYS A 1 293 ? -21.453 -3.479 -9.445 1 95.75 293 CYS A C 1
ATOM 2246 O O . CYS A 1 293 ? -20.922 -3.006 -8.438 1 95.75 293 CYS A O 1
ATOM 2248 N N . ASN A 1 294 ? -21.203 -3.014 -10.688 1 96.25 294 ASN A N 1
ATOM 2249 C CA . ASN A 1 294 ? -20.578 -1.724 -10.922 1 96.25 294 ASN A CA 1
ATOM 2250 C C . ASN A 1 294 ? -21.609 -0.617 -11.125 1 96.25 294 ASN A C 1
ATOM 2252 O O . ASN A 1 294 ? -22.297 -0.585 -12.141 1 96.25 294 ASN A O 1
ATOM 2256 N N . GLN A 1 295 ? -21.625 0.339 -10.227 1 91.75 295 GLN A N 1
ATOM 2257 C CA . GLN A 1 295 ? -22.609 1.408 -10.352 1 91.75 295 GLN A CA 1
ATOM 2258 C C . GLN A 1 295 ? -21.953 2.703 -10.836 1 91.75 295 GLN A C 1
ATOM 2260 O O . GLN A 1 295 ? -22.641 3.701 -11.062 1 91.75 295 GLN A O 1
ATOM 2265 N N . LEU A 1 296 ? -20.703 2.674 -10.938 1 91.88 296 LEU A N 1
ATOM 2266 C CA . LEU A 1 296 ? -20 3.865 -11.406 1 91.88 296 LEU A CA 1
ATOM 2267 C C . LEU A 1 296 ? -20.062 3.975 -12.93 1 91.88 296 LEU A C 1
ATOM 2269 O O . LEU A 1 296 ? -20.297 2.977 -13.617 1 91.88 296 LEU A O 1
ATOM 2273 N N . ARG A 1 297 ? -19.797 5.176 -13.414 1 90.75 297 ARG A N 1
ATOM 2274 C CA . ARG A 1 297 ? -19.844 5.422 -14.852 1 90.75 297 ARG A CA 1
ATOM 2275 C C . ARG A 1 297 ? -18.672 4.742 -15.562 1 90.75 297 ARG A C 1
ATOM 2277 O O . ARG A 1 297 ? -18.828 4.246 -16.688 1 90.75 297 ARG A O 1
ATOM 2284 N N . THR A 1 298 ? -17.562 4.688 -14.883 1 91.25 298 THR A N 1
ATOM 2285 C CA . THR A 1 298 ? -16.391 4.035 -15.453 1 91.25 298 THR A CA 1
ATOM 2286 C C . THR A 1 298 ? -16.453 2.523 -15.258 1 91.25 298 THR A C 1
ATOM 2288 O O . THR A 1 298 ? -16.938 2.049 -14.227 1 91.25 298 THR A O 1
ATOM 2291 N N . PRO A 1 299 ? -16.016 1.755 -16.219 1 95.25 299 PRO A N 1
ATOM 2292 C CA . PRO A 1 299 ? -16.047 0.298 -16.078 1 95.25 299 PRO A CA 1
ATOM 2293 C C . PRO A 1 299 ? -15.195 -0.204 -14.922 1 95.25 299 PRO A C 1
ATOM 2295 O O . PRO A 1 299 ? -14.211 0.442 -14.547 1 95.25 299 PRO A O 1
ATOM 2298 N N . CYS A 1 300 ? -15.648 -1.282 -14.383 1 96.94 300 CYS A N 1
ATOM 2299 C CA . CYS A 1 300 ? -14.891 -2.002 -13.367 1 96.94 300 CYS A CA 1
ATOM 2300 C C . CYS A 1 300 ? -14.305 -3.291 -13.938 1 96.94 300 CYS A C 1
ATOM 2302 O O . CYS A 1 300 ? -15.031 -4.109 -14.5 1 96.94 300 CYS A O 1
ATOM 2304 N N . THR A 1 301 ? -12.992 -3.484 -13.875 1 97.69 301 THR A N 1
ATOM 2305 C CA . THR A 1 301 ? -12.328 -4.711 -14.305 1 97.69 301 THR A CA 1
ATOM 2306 C C . THR A 1 301 ? -11.883 -5.535 -13.094 1 97.69 301 THR A C 1
ATOM 2308 O O . THR A 1 301 ? -11.258 -5.008 -12.18 1 97.69 301 THR A O 1
ATOM 2311 N N . ILE A 1 302 ? -12.273 -6.84 -13.125 1 97.69 302 ILE A N 1
ATOM 2312 C CA . ILE A 1 302 ? -11.945 -7.695 -11.984 1 97.69 302 ILE A CA 1
ATOM 2313 C C . ILE A 1 302 ? -11.312 -8.992 -12.484 1 97.69 302 ILE A C 1
ATOM 2315 O O . ILE A 1 302 ? -11.43 -9.336 -13.664 1 97.69 302 ILE A O 1
ATOM 2319 N N . LEU A 1 303 ? -10.586 -9.648 -11.586 1 97.06 303 LEU A N 1
ATOM 2320 C CA . LEU A 1 303 ? -10.219 -11.055 -11.742 1 97.06 303 LEU A CA 1
ATOM 2321 C C . LEU A 1 303 ? -11.188 -11.953 -10.992 1 97.06 303 LEU A C 1
ATOM 2323 O O . LEU A 1 303 ? -11.562 -11.664 -9.852 1 97.06 303 LEU A O 1
ATOM 2327 N N . VAL A 1 304 ? -11.555 -12.953 -11.625 1 93.25 304 VAL A N 1
ATOM 2328 C CA . VAL A 1 304 ? -12.32 -14.016 -10.992 1 93.25 304 VAL A CA 1
ATOM 2329 C C . VAL A 1 304 ? -11.461 -15.266 -10.859 1 93.25 304 VAL A C 1
ATOM 2331 O O . VAL A 1 304 ? -11 -15.828 -11.859 1 93.25 304 VAL A O 1
ATOM 2334 N N . VAL A 1 305 ? -11.242 -15.703 -9.656 1 90.75 305 VAL A N 1
ATOM 2335 C CA . VAL A 1 305 ? -10.461 -16.891 -9.367 1 90.75 305 VAL A CA 1
ATOM 2336 C C . VAL A 1 305 ? -11.367 -17.984 -8.781 1 90.75 305 VAL A C 1
ATOM 2338 O O . VAL A 1 305 ? -11.969 -17.781 -7.723 1 90.75 305 VAL A O 1
ATOM 2341 N N . GLU A 1 306 ? -11.445 -19.016 -9.445 1 85.44 306 GLU A N 1
ATOM 2342 C CA . GLU A 1 306 ? -12.18 -20.188 -8.961 1 85.44 306 GLU A CA 1
ATOM 2343 C C . GLU A 1 306 ? -11.227 -21.312 -8.562 1 85.44 306 GLU A C 1
ATOM 2345 O O . GLU A 1 306 ? -10.281 -21.625 -9.297 1 85.44 306 GLU A O 1
ATOM 2350 N N . SER A 1 307 ? -11.523 -21.781 -7.355 1 78.19 307 SER A N 1
ATOM 2351 C CA . SER A 1 307 ? -10.609 -22.859 -6.969 1 78.19 307 SER A CA 1
ATOM 2352 C C . SER A 1 307 ? -11.344 -23.969 -6.211 1 78.19 307 SER A C 1
ATOM 2354 O O . SER A 1 307 ? -12.398 -23.719 -5.613 1 78.19 307 SER A O 1
ATOM 2356 N N . GLN A 1 308 ? -11.023 -25.234 -6.406 1 67.06 308 GLN A N 1
ATOM 2357 C CA . GLN A 1 308 ? -11.461 -26.391 -5.637 1 67.06 308 GLN A CA 1
ATOM 2358 C C . GLN A 1 308 ? -10.422 -26.781 -4.582 1 67.06 308 GLN A C 1
ATOM 2360 O O . GLN A 1 308 ? -10.125 -27.953 -4.402 1 67.06 308 GLN A O 1
ATOM 2365 N N . MET A 1 309 ? -9.727 -25.922 -4.156 1 54.91 309 MET A N 1
ATOM 2366 C CA . MET A 1 309 ? -8.633 -26.5 -3.377 1 54.91 309 MET A CA 1
ATOM 2367 C C . MET A 1 309 ? -9.086 -26.797 -1.949 1 54.91 309 MET A C 1
ATOM 2369 O O . MET A 1 309 ? -9.461 -25.891 -1.211 1 54.91 309 MET A O 1
ATOM 2373 N N . ARG A 1 310 ? -9.727 -27.969 -1.727 1 51.31 310 ARG A N 1
ATOM 2374 C CA . ARG A 1 310 ? -10.094 -28.391 -0.376 1 51.31 310 ARG A CA 1
ATOM 2375 C C . ARG A 1 310 ? -8.867 -28.406 0.54 1 51.31 310 ARG A C 1
ATOM 2377 O O . ARG A 1 310 ? -7.754 -28.672 0.087 1 51.31 310 ARG A O 1
ATOM 2384 N N . ALA A 1 311 ? -9.094 -27.812 1.68 1 47.28 311 ALA A N 1
ATOM 2385 C CA . ALA A 1 311 ? -8.055 -27.969 2.691 1 47.28 311 ALA A CA 1
ATOM 2386 C C . ALA A 1 311 ? -7.504 -29.391 2.701 1 47.28 311 ALA A C 1
ATOM 2388 O O . ALA A 1 311 ? -8.258 -30.359 2.523 1 47.28 311 ALA A O 1
ATOM 2389 N N . ILE A 1 312 ? -6.418 -29.688 2.246 1 41.19 312 ILE A N 1
ATOM 2390 C CA . ILE A 1 312 ? -5.844 -31 2.514 1 41.19 312 ILE A CA 1
ATOM 2391 C C . ILE A 1 312 ? -6.324 -31.5 3.871 1 41.19 312 ILE A C 1
ATOM 2393 O O . ILE A 1 312 ? -6.031 -30.891 4.906 1 41.19 312 ILE A O 1
ATOM 2397 N N . ALA A 1 313 ? -7.391 -32.156 4.039 1 35.81 313 ALA A N 1
ATOM 2398 C CA . ALA A 1 313 ? -7.945 -32.75 5.258 1 35.81 313 ALA A CA 1
ATOM 2399 C C . ALA A 1 313 ? -6.84 -33.219 6.184 1 35.81 313 ALA A C 1
ATOM 2401 O O . ALA A 1 313 ? -6.953 -33.125 7.406 1 35.81 313 ALA A O 1
ATOM 2402 N N . GLY A 1 314 ? -6.07 -34.375 5.863 1 33.69 314 GLY A N 1
ATOM 2403 C CA . GLY A 1 314 ? -5.418 -35.25 6.824 1 33.69 314 GLY A CA 1
ATOM 2404 C C . GLY A 1 314 ? -4.395 -34.562 7.684 1 33.69 314 GLY A C 1
ATOM 2405 O O . GLY A 1 314 ? -3.85 -35.125 8.625 1 33.69 314 GLY A O 1
ATOM 2406 N N . ARG A 1 315 ? -3.389 -33.969 7.199 1 30.25 315 ARG A N 1
ATOM 2407 C CA . ARG A 1 315 ? -2.428 -33.5 8.195 1 30.25 315 ARG A CA 1
ATOM 2408 C C . ARG A 1 315 ? -3.016 -32.375 9.055 1 30.25 315 ARG A C 1
ATOM 2410 O O . ARG A 1 315 ? -3.426 -31.344 8.523 1 30.25 315 ARG A O 1
ATOM 2417 N N . GLN A 1 316 ? -3.762 -32.875 10.125 1 24.61 316 GLN A N 1
ATOM 2418 C CA . GLN A 1 316 ? -4.102 -32.031 11.273 1 24.61 316 GLN A CA 1
ATOM 2419 C C . GLN A 1 316 ? -3.152 -30.859 11.383 1 24.61 316 GLN A C 1
ATOM 2421 O O . GLN A 1 316 ? -1.938 -31.031 11.508 1 24.61 316 GLN A O 1
ATOM 2426 N N . CYS A 1 317 ? -3.322 -29.984 10.703 1 26.31 317 CYS A N 1
ATOM 2427 C CA . CYS A 1 317 ? -2.598 -28.812 11.172 1 26.31 317 CYS A CA 1
ATOM 2428 C C . CYS A 1 317 ? -2.625 -28.719 12.695 1 26.31 317 CYS A C 1
ATOM 2430 O O . CYS A 1 317 ? -3.689 -28.828 13.305 1 26.31 317 CYS A O 1
ATOM 2432 N N . GLY A 1 318 ? -1.657 -29.297 13.383 1 23.7 318 GLY A N 1
ATOM 2433 C CA . GLY A 1 318 ? -1.567 -29.125 14.82 1 23.7 318 GLY A CA 1
ATOM 2434 C C . GLY A 1 318 ? -2.312 -27.906 15.32 1 23.7 318 GLY A C 1
ATOM 2435 O O . GLY A 1 318 ? -2.547 -26.953 14.555 1 23.7 318 GLY A O 1
ATOM 2436 N N . GLU A 1 319 ? -3.174 -28.203 16.25 1 23.25 319 GLU A N 1
ATOM 2437 C CA . GLU A 1 319 ? -3.766 -27.188 17.125 1 23.25 319 GLU A CA 1
ATOM 2438 C C . GLU A 1 319 ? -2.822 -26 17.297 1 23.25 319 GLU A C 1
ATOM 2440 O O . GLU A 1 319 ? -1.815 -26.109 18 1 23.25 319 GLU A O 1
ATOM 2445 N N . TRP A 1 320 ? -2.477 -25.531 16.297 1 21.52 320 TRP A N 1
ATOM 2446 C CA . TRP A 1 320 ? -1.778 -24.312 16.734 1 21.52 320 TRP A CA 1
ATOM 2447 C C . TRP A 1 320 ? -2.613 -23.547 17.75 1 21.52 320 TRP A C 1
ATOM 2449 O O . TRP A 1 320 ? -3.609 -22.906 17.391 1 21.52 320 TRP A O 1
ATOM 2459 N N . LEU A 1 321 ? -3.045 -24.25 18.766 1 20.25 321 LEU A N 1
ATOM 2460 C CA . LEU A 1 321 ? -3.424 -23.484 19.938 1 20.25 321 LEU A CA 1
ATOM 2461 C C . LEU A 1 321 ? -2.543 -22.234 20.078 1 20.25 321 LEU A C 1
ATOM 2463 O O . LEU A 1 321 ? -1.316 -22.328 20.016 1 20.25 321 LEU A O 1
ATOM 2467 N N . VAL A 1 322 ? -3.123 -21.266 19.625 1 21.3 322 VAL A N 1
ATOM 2468 C CA . VAL A 1 322 ? -2.557 -20.016 20.141 1 21.3 322 VAL A CA 1
ATOM 2469 C C . VAL A 1 322 ? -2.086 -20.219 21.578 1 21.3 322 VAL A C 1
ATOM 2471 O O . VAL A 1 322 ? -2.898 -20.438 22.484 1 21.3 322 VAL A O 1
ATOM 2474 N N . ALA A 1 323 ? -1.224 -21.234 21.719 1 21.16 323 ALA A N 1
ATOM 2475 C CA . ALA A 1 323 ? -0.616 -21.188 23.047 1 21.16 323 ALA A CA 1
ATOM 2476 C C . ALA A 1 323 ? -0.548 -19.75 23.562 1 21.16 323 ALA A C 1
ATOM 2478 O O . ALA A 1 323 ? -0.209 -18.828 22.828 1 21.16 323 ALA A O 1
ATOM 2479 N N . GLY A 1 324 ? -1.413 -19.547 24.5 1 20.95 324 GLY A N 1
ATOM 2480 C CA . GLY A 1 324 ? -1.303 -18.422 25.422 1 20.95 324 GLY A CA 1
ATOM 2481 C C . GLY A 1 324 ? 0.13 -18.109 25.797 1 20.95 324 GLY A C 1
ATOM 2482 O O . GLY A 1 324 ? 0.763 -18.875 26.531 1 20.95 324 GLY A O 1
ATOM 2483 N N . VAL A 1 325 ? 0.903 -17.906 24.891 1 21.52 325 VAL A N 1
ATOM 2484 C CA . VAL A 1 325 ? 2.197 -17.5 25.406 1 21.52 325 VAL A CA 1
ATOM 2485 C C . VAL A 1 325 ? 1.994 -16.688 26.688 1 21.52 325 VAL A C 1
ATOM 2487 O O . VAL A 1 325 ? 1.279 -15.68 26.688 1 21.52 325 VAL A O 1
ATOM 2490 N N . SER A 1 326 ? 1.857 -17.453 27.672 1 20.47 326 SER A N 1
ATOM 2491 C CA . SER A 1 326 ? 2.08 -16.891 29 1 20.47 326 SER A CA 1
ATOM 2492 C C . SER A 1 326 ? 3.166 -15.812 28.969 1 20.47 326 SER A C 1
ATOM 2494 O O . SER A 1 326 ? 4.129 -15.922 28.203 1 20.47 326 SER A O 1
ATOM 2496 N N . PRO A 1 327 ? 2.85 -14.648 29.484 1 21.61 327 PRO A N 1
ATOM 2497 C CA . PRO A 1 327 ? 3.689 -13.453 29.594 1 21.61 327 PRO A CA 1
ATOM 2498 C C . PRO A 1 327 ? 5.141 -13.781 29.938 1 21.61 327 PRO A C 1
ATOM 2500 O O . PRO A 1 327 ? 6 -12.898 29.906 1 21.61 327 PRO A O 1
ATOM 2503 N N . THR A 1 328 ? 5.305 -14.898 30.672 1 22.28 328 THR A N 1
ATOM 2504 C CA . THR A 1 328 ? 6.527 -14.922 31.469 1 22.28 328 THR A CA 1
ATOM 2505 C C . THR A 1 328 ? 7.727 -15.305 30.625 1 22.28 328 THR A C 1
ATOM 2507 O O . THR A 1 328 ? 8.859 -15.352 31.109 1 22.28 328 THR A O 1
ATOM 2510 N N . GLY A 1 329 ? 7.566 -16.203 29.703 1 19.42 329 GLY A N 1
ATOM 2511 C CA . GLY A 1 329 ? 8.844 -16.875 29.469 1 19.42 329 GLY A CA 1
ATOM 2512 C C . GLY A 1 329 ? 9.883 -15.961 28.844 1 19.42 329 GLY A C 1
ATOM 2513 O O . GLY A 1 329 ? 9.547 -15.023 28.125 1 19.42 329 GLY A O 1
ATOM 2514 N N . SER A 1 330 ? 11.125 -15.898 29.422 1 19.95 330 SER A N 1
ATOM 2515 C CA . SER A 1 330 ? 12.367 -15.156 29.25 1 19.95 330 SER A CA 1
ATOM 2516 C C . SER A 1 330 ? 12.961 -15.383 27.859 1 19.95 330 SER A C 1
ATOM 2518 O O . SER A 1 330 ? 14.156 -15.188 27.656 1 19.95 330 SER A O 1
ATOM 2520 N N . MET A 1 331 ? 12.203 -15.461 26.969 1 20.41 331 MET A N 1
ATOM 2521 C CA . MET A 1 331 ? 12.914 -15.875 25.766 1 20.41 331 MET A CA 1
ATOM 2522 C C . MET A 1 331 ? 14.164 -15.031 25.547 1 20.41 331 MET A C 1
ATOM 2524 O O . MET A 1 331 ? 14.078 -13.805 25.469 1 20.41 331 MET A O 1
ATOM 2528 N N . GLY A 1 332 ? 15.266 -15.5 25.875 1 20 332 GLY A N 1
ATOM 2529 C CA . GLY A 1 332 ? 16.641 -15.039 25.812 1 20 332 GLY A CA 1
ATOM 2530 C C . GLY A 1 332 ? 17.109 -14.75 24.406 1 20 332 GLY A C 1
ATOM 2531 O O . GLY A 1 332 ? 18.281 -14.43 24.188 1 20 332 GLY A O 1
ATOM 2532 N N . GLY A 1 333 ? 16.422 -15.18 23.422 1 18.55 333 GLY A N 1
ATOM 2533 C CA . GLY A 1 333 ? 17.297 -15.469 22.297 1 18.55 333 GLY A CA 1
ATOM 2534 C C . GLY A 1 333 ? 18.031 -14.242 21.781 1 18.55 333 GLY A C 1
ATOM 2535 O O . GLY A 1 333 ? 17.656 -13.109 22.109 1 18.55 333 GLY A O 1
ATOM 2536 N N . GLU A 1 334 ? 19.234 -14.617 21.266 1 19.72 334 GLU A N 1
ATOM 2537 C CA . GLU A 1 334 ? 20.375 -13.898 20.688 1 19.72 334 GLU A CA 1
ATOM 2538 C C . GLU A 1 334 ? 19.953 -13.078 19.469 1 19.72 334 GLU A C 1
ATOM 2540 O O . GLU A 1 334 ? 19.219 -13.57 18.609 1 19.72 334 GLU A O 1
ATOM 2545 N N . CYS A 1 335 ? 19.875 -11.922 19.578 1 20.67 335 CYS A N 1
ATOM 2546 C CA . CYS A 1 335 ? 19.703 -10.797 18.672 1 20.67 335 CYS A CA 1
ATOM 2547 C C . CYS A 1 335 ? 20.531 -10.961 17.422 1 20.67 335 CYS A C 1
ATOM 2549 O O . CYS A 1 335 ? 21.734 -11.234 17.5 1 20.67 335 CYS A O 1
ATOM 2551 N N . PHE A 1 336 ? 19.938 -11.555 16.391 1 19.58 336 PHE A N 1
ATOM 2552 C CA . PHE A 1 336 ? 20.562 -11.695 15.086 1 19.58 336 PHE A CA 1
ATOM 2553 C C . PHE A 1 336 ? 21.438 -10.492 14.773 1 19.58 336 PHE A C 1
ATOM 2555 O O . PHE A 1 336 ? 21.078 -9.352 15.062 1 19.58 336 PHE A O 1
ATOM 2562 N N . ALA A 1 337 ? 22.703 -10.844 14.602 1 19.14 337 ALA A N 1
ATOM 2563 C CA . ALA A 1 337 ? 23.812 -9.969 14.25 1 19.14 337 ALA A CA 1
ATOM 2564 C C . ALA A 1 337 ? 23.562 -9.258 12.93 1 19.14 337 ALA A C 1
ATOM 2566 O O . ALA A 1 337 ? 22.906 -9.805 12.039 1 19.14 337 ALA A O 1
ATOM 2567 N N . PRO A 1 338 ? 23.734 -8.039 12.891 1 21.38 338 PRO A N 1
ATOM 2568 C CA . PRO A 1 338 ? 23.562 -7.086 11.789 1 21.38 338 PRO A CA 1
ATOM 2569 C C . PRO A 1 338 ? 24.344 -7.492 10.531 1 21.38 338 PRO A C 1
ATOM 2571 O O . PRO A 1 338 ? 25.547 -7.754 10.602 1 21.38 338 PRO A O 1
ATOM 2574 N N . VAL A 1 339 ? 23.766 -8.398 9.688 1 19.59 339 VAL A N 1
ATOM 2575 C CA . VAL A 1 339 ? 24.422 -8.797 8.445 1 19.59 339 VAL A CA 1
ATOM 2576 C C . VAL A 1 339 ? 24.969 -7.562 7.73 1 19.59 339 VAL A C 1
ATOM 2578 O O . VAL A 1 339 ? 24.203 -6.746 7.219 1 19.59 339 VAL A O 1
ATOM 2581 N N . GLU A 1 340 ? 25.969 -6.93 8.156 1 22.14 340 GLU A N 1
ATOM 2582 C CA . GLU A 1 340 ? 26.781 -5.805 7.695 1 22.14 340 GLU A CA 1
ATOM 2583 C C . GLU A 1 340 ? 27.438 -6.121 6.355 1 22.14 340 GLU A C 1
ATOM 2585 O O . GLU A 1 340 ? 27.688 -5.223 5.551 1 22.14 340 GLU A O 1
ATOM 2590 N N . GLU A 1 341 ? 27.797 -7.445 6.086 1 20.09 341 GLU A N 1
ATOM 2591 C CA . GLU A 1 341 ? 29 -7.629 5.27 1 20.09 341 GLU A CA 1
ATOM 2592 C C . GLU A 1 341 ? 28.672 -7.48 3.785 1 20.09 341 GLU A C 1
ATOM 2594 O O . GLU A 1 341 ? 29.484 -6.938 3.025 1 20.09 341 GLU A O 1
ATOM 2599 N N . ALA A 1 342 ? 27.688 -8.07 3.371 1 18.78 342 ALA A N 1
ATOM 2600 C CA . ALA A 1 342 ? 27.875 -8.586 2.018 1 18.78 342 ALA A CA 1
ATOM 2601 C C . ALA A 1 342 ? 27.781 -7.469 0.985 1 18.78 342 ALA A C 1
ATOM 2603 O O . ALA A 1 342 ? 27.859 -7.719 -0.22 1 18.78 342 ALA A O 1
ATOM 2604 N N . TRP A 1 343 ? 27.719 -6.215 1.316 1 20.47 343 TRP A N 1
ATOM 2605 C CA . TRP A 1 343 ? 27.469 -5.211 0.286 1 20.47 343 TRP A CA 1
ATOM 2606 C C . TRP A 1 343 ? 28.703 -4.996 -0.585 1 20.47 343 TRP A C 1
ATOM 2608 O O . TRP A 1 343 ? 28.719 -4.086 -1.416 1 20.47 343 TRP A O 1
ATOM 2618 N N . ARG A 1 344 ? 29.703 -5.828 -0.406 1 21.5 344 ARG A N 1
ATOM 2619 C CA . ARG A 1 344 ? 30.938 -5.441 -1.073 1 21.5 344 ARG A CA 1
ATOM 2620 C C . ARG A 1 344 ? 30.828 -5.633 -2.582 1 21.5 344 ARG A C 1
ATOM 2622 O O . ARG A 1 344 ? 31.406 -4.859 -3.354 1 21.5 344 ARG A O 1
ATOM 2629 N N . ALA A 1 345 ? 30.297 -6.715 -3.057 1 19.48 345 ALA A N 1
ATOM 2630 C CA . ALA A 1 345 ? 30.812 -7.199 -4.332 1 19.48 345 ALA A CA 1
ATOM 2631 C C . ALA A 1 345 ? 30.172 -6.457 -5.504 1 19.48 345 ALA A C 1
ATOM 2633 O O . ALA A 1 345 ? 30.719 -6.426 -6.605 1 19.48 345 ALA A O 1
ATOM 2634 N N . ILE A 1 346 ? 29.016 -5.965 -5.406 1 21.72 346 ILE A N 1
ATOM 2635 C CA . ILE A 1 346 ? 28.375 -5.855 -6.711 1 21.72 346 ILE A CA 1
ATOM 2636 C C . ILE A 1 346 ? 28.797 -4.551 -7.383 1 21.72 346 ILE A C 1
ATOM 2638 O O . ILE A 1 346 ? 28.156 -4.113 -8.352 1 21.72 346 ILE A O 1
ATOM 2642 N N . GLY A 1 347 ? 29.906 -3.838 -7.043 1 21.47 347 GLY A N 1
ATOM 2643 C CA . GLY A 1 347 ? 30.172 -2.514 -7.586 1 21.47 347 GLY A CA 1
ATOM 2644 C C . GLY A 1 347 ? 30.562 -2.533 -9.055 1 21.47 347 GLY A C 1
ATOM 2645 O O . GLY A 1 347 ? 30.5 -1.505 -9.727 1 21.47 347 GLY A O 1
ATOM 2646 N N . ALA A 1 348 ? 31.172 -3.498 -9.602 1 19.83 348 ALA A N 1
ATOM 2647 C CA . ALA A 1 348 ? 32.125 -3.104 -10.641 1 19.83 348 ALA A CA 1
ATOM 2648 C C . ALA A 1 348 ? 31.453 -3.01 -12 1 19.83 348 ALA A C 1
ATOM 2650 O O . ALA A 1 348 ? 31.969 -2.377 -12.922 1 19.83 348 ALA A O 1
ATOM 2651 N N . ARG A 1 349 ? 30.562 -3.889 -12.398 1 20.09 349 ARG A N 1
ATOM 2652 C CA . ARG A 1 349 ? 30.656 -4.10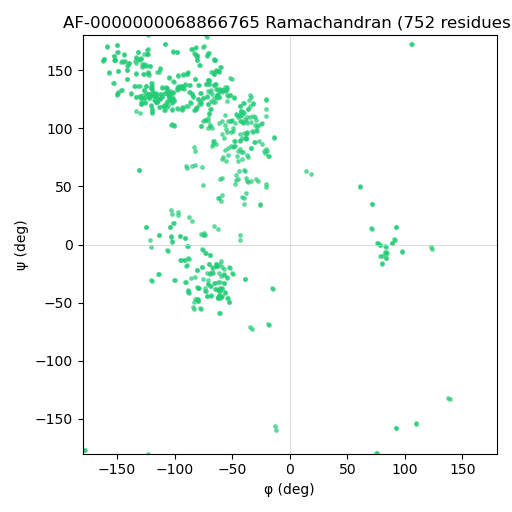2 -13.836 1 20.09 349 ARG A CA 1
ATOM 2653 C C . ARG A 1 349 ? 29.906 -3.012 -14.602 1 20.09 349 ARG A C 1
ATOM 2655 O O . ARG A 1 349 ? 28.672 -2.979 -14.602 1 20.09 349 ARG A O 1
ATOM 2662 N N . GLY A 1 350 ? 30.312 -1.756 -14.641 1 21.44 350 GLY A N 1
ATOM 2663 C CA . GLY A 1 350 ? 29.75 -0.532 -15.188 1 21.44 350 GLY A CA 1
ATOM 2664 C C . GLY A 1 350 ? 29.578 -0.572 -16.688 1 21.44 350 GLY A C 1
ATOM 2665 O O . GLY A 1 350 ? 29.422 0.47 -17.328 1 21.44 350 GLY A O 1
ATOM 2666 N N . GLY A 1 351 ? 29.656 -1.696 -17.453 1 19.53 351 GLY A N 1
ATOM 2667 C CA . GLY A 1 351 ? 29.719 -1.358 -18.859 1 19.53 351 GLY A CA 1
ATOM 2668 C C . GLY A 1 351 ? 28.391 -0.933 -19.438 1 19.53 351 GLY A C 1
ATOM 2669 O O . GLY A 1 351 ? 27.469 -1.747 -19.547 1 19.53 351 GLY A O 1
ATOM 2670 N N . ARG A 1 352 ? 27.812 0.142 -19.078 1 20.97 352 ARG A N 1
ATOM 2671 C CA . ARG A 1 352 ? 26.438 0.506 -19.438 1 20.97 352 ARG A CA 1
ATOM 2672 C C . ARG A 1 352 ? 26.297 0.697 -20.938 1 20.97 352 ARG A C 1
ATOM 2674 O O . ARG A 1 352 ? 26.938 1.583 -21.516 1 20.97 352 ARG A O 1
ATOM 2681 N N . LYS A 1 353 ? 26.031 -0.397 -21.656 1 20.28 353 LYS A N 1
ATOM 2682 C CA . LYS A 1 353 ? 25.625 -0.236 -23.062 1 20.28 353 LYS A CA 1
ATOM 2683 C C . LYS A 1 353 ? 24.438 0.703 -23.188 1 20.28 353 LYS A C 1
ATOM 2685 O O . LYS A 1 353 ? 23.531 0.688 -22.328 1 20.28 353 LYS A O 1
ATOM 2690 N N . GLU A 1 354 ? 24.406 1.783 -23.922 1 19.3 354 GLU A N 1
ATOM 2691 C CA . GLU A 1 354 ? 23.562 2.914 -24.312 1 19.3 354 GLU A CA 1
ATOM 2692 C C . GLU A 1 354 ? 22.266 2.443 -24.969 1 19.3 354 GLU A C 1
ATOM 2694 O O . GLU A 1 354 ? 22.266 2.059 -26.141 1 19.3 354 GLU A O 1
ATOM 2699 N N . ARG A 1 355 ? 21.562 1.445 -24.531 1 18.38 355 ARG A N 1
ATOM 2700 C CA . ARG A 1 355 ? 20.422 1.19 -25.422 1 18.38 355 ARG A CA 1
ATOM 2701 C C . ARG A 1 355 ? 19.453 2.365 -25.406 1 18.38 355 ARG A C 1
ATOM 2703 O O . ARG A 1 355 ? 19.188 2.953 -24.359 1 18.38 355 ARG A O 1
ATOM 2710 N N . ARG A 1 356 ? 19.172 2.971 -26.547 1 18.58 356 ARG A N 1
ATOM 2711 C CA . ARG A 1 356 ? 18.25 3.992 -27.031 1 18.58 356 ARG A CA 1
ATOM 2712 C C . ARG A 1 356 ? 16.812 3.643 -26.688 1 18.58 356 ARG A C 1
ATOM 2714 O O . ARG A 1 356 ? 16.297 2.592 -27.078 1 18.58 356 ARG A O 1
ATOM 2721 N N . ILE A 1 357 ? 16.484 3.852 -25.469 1 17.89 357 ILE A N 1
ATOM 2722 C CA . ILE A 1 357 ? 15.109 3.572 -25.062 1 17.89 357 ILE A CA 1
ATOM 2723 C C . ILE A 1 357 ? 14.141 4.344 -25.953 1 17.89 357 ILE A C 1
ATOM 2725 O O . ILE A 1 357 ? 14.258 5.562 -26.094 1 17.89 357 ILE A O 1
ATOM 2729 N N . ALA A 1 358 ? 13.586 3.719 -26.906 1 18.36 358 ALA A N 1
ATOM 2730 C CA . ALA A 1 358 ? 12.523 4.172 -27.812 1 18.36 358 ALA A CA 1
ATOM 2731 C C . ALA A 1 358 ? 11.383 4.82 -27.016 1 18.36 358 ALA A C 1
ATOM 2733 O O . ALA A 1 358 ? 11.023 4.352 -25.938 1 18.36 358 ALA A O 1
ATOM 2734 N N . SER A 1 359 ? 11.266 6.078 -27.016 1 18.56 359 SER A N 1
ATOM 2735 C CA . SER A 1 359 ? 10.242 6.988 -26.531 1 18.56 359 SER A CA 1
ATOM 2736 C C . SER A 1 359 ? 8.844 6.441 -26.797 1 18.56 359 SER A C 1
ATOM 2738 O O . SER A 1 359 ? 8.43 6.312 -27.953 1 18.56 359 SER A O 1
ATOM 2740 N N . ALA A 1 360 ? 8.445 5.375 -26.25 1 17.91 360 ALA A N 1
ATOM 2741 C CA . ALA A 1 360 ? 7.078 4.973 -26.562 1 17.91 360 ALA A CA 1
ATOM 2742 C C . ALA A 1 360 ? 6.086 6.066 -26.188 1 17.91 360 ALA A C 1
ATOM 2744 O O . ALA A 1 360 ? 6.102 6.574 -25.062 1 17.91 360 ALA A O 1
ATOM 2745 N N . THR A 1 361 ? 5.793 6.902 -27.094 1 19.36 361 THR A N 1
ATOM 2746 C CA . THR A 1 361 ? 4.688 7.852 -27.109 1 19.36 361 THR A CA 1
ATOM 2747 C C . THR A 1 361 ? 3.406 7.199 -26.594 1 19.36 361 THR A C 1
ATOM 2749 O O . THR A 1 361 ? 2.951 6.195 -27.141 1 19.36 361 THR A O 1
ATOM 2752 N N . PHE A 1 362 ? 3.338 7.117 -25.375 1 18.34 362 PHE A N 1
ATOM 2753 C CA . PHE A 1 362 ? 2.045 6.676 -24.859 1 18.34 362 PHE A CA 1
ATOM 2754 C C . PHE A 1 362 ? 0.924 7.566 -25.375 1 18.34 362 PHE A C 1
ATOM 2756 O O . PHE A 1 362 ? 0.877 8.758 -25.062 1 18.34 362 PHE A O 1
ATOM 2763 N N . THR A 1 363 ? 0.635 7.43 -26.609 1 19.91 363 THR A N 1
ATOM 2764 C CA . THR A 1 363 ? -0.573 8.039 -27.156 1 19.91 363 THR A CA 1
ATOM 2765 C C . THR A 1 363 ? -1.785 7.703 -26.297 1 19.91 363 THR A C 1
ATOM 2767 O O . THR A 1 363 ? -2.062 6.531 -26.031 1 19.91 363 THR A O 1
ATOM 2770 N N . CYS A 1 364 ? -1.909 8.477 -25.312 1 19.09 364 CYS A N 1
ATOM 2771 C CA . CYS A 1 364 ? -3.221 8.43 -24.688 1 19.09 364 CYS A CA 1
ATOM 2772 C C . CYS A 1 364 ? -4.328 8.336 -25.719 1 19.09 364 CYS A C 1
ATOM 2774 O O . CYS A 1 364 ? -4.449 9.203 -26.594 1 19.09 364 CYS A O 1
ATOM 2776 N N . ARG A 1 365 ? -4.52 7.195 -26.188 1 20.7 365 ARG A N 1
ATOM 2777 C CA . ARG A 1 365 ? -5.629 6.98 -27.109 1 20.7 365 ARG A CA 1
ATOM 2778 C C . ARG A 1 365 ? -6.844 7.812 -26.703 1 20.7 365 ARG A C 1
ATOM 2780 O O . ARG A 1 365 ? -7.273 7.777 -25.547 1 20.7 365 ARG A O 1
ATOM 2787 N N . SER A 1 366 ? -6.949 8.938 -27.312 1 20.69 366 SER A N 1
ATOM 2788 C CA . SER A 1 366 ? -8.164 9.742 -27.344 1 20.69 366 SER A CA 1
ATOM 2789 C C . SER A 1 366 ? -9.398 8.867 -27.594 1 20.69 366 SER A C 1
ATOM 2791 O O . SER A 1 366 ? -9.445 8.102 -28.547 1 20.69 366 SER A O 1
ATOM 2793 N N . TYR A 1 367 ? -9.977 8.375 -26.594 1 18.62 367 TYR A N 1
ATOM 2794 C CA . TYR A 1 367 ? -11.266 7.73 -26.812 1 18.62 367 TYR A CA 1
ATOM 2795 C C . TYR A 1 367 ? -12.109 8.516 -27.812 1 18.62 367 TYR A C 1
ATOM 2797 O O . TYR A 1 367 ? -12.062 9.75 -27.828 1 18.62 367 TYR A O 1
ATOM 2805 N N . PRO A 1 368 ? -12.328 7.926 -28.922 1 20.88 368 PRO A N 1
ATOM 2806 C CA . PRO A 1 368 ? -13.156 8.578 -29.953 1 20.88 368 PRO A CA 1
ATOM 2807 C C . PRO A 1 368 ? -14.367 9.297 -29.359 1 20.88 368 PRO A C 1
ATOM 2809 O O . PRO A 1 368 ? -14.852 8.922 -28.297 1 20.88 368 PRO A O 1
ATOM 2812 N N . LYS A 1 369 ? -14.469 10.57 -29.609 1 22.8 369 LYS A N 1
ATOM 2813 C CA . LYS A 1 369 ? -15.672 11.375 -29.438 1 22.8 369 LYS A CA 1
ATOM 2814 C C . LYS A 1 369 ? -16.922 10.602 -29.859 1 22.8 369 LYS A C 1
ATOM 2816 O O . LYS A 1 369 ? -16.984 10.078 -30.984 1 22.8 369 LYS A O 1
ATOM 2821 N N . MET A 1 370 ? -17.547 9.922 -28.906 1 18.67 370 MET A N 1
ATOM 2822 C CA . MET A 1 370 ? -18.859 9.328 -29.172 1 18.67 370 MET A CA 1
ATOM 2823 C C . MET A 1 370 ? -19.703 10.242 -30.062 1 18.67 370 MET A C 1
ATOM 2825 O O . MET A 1 370 ? -19.75 11.453 -29.844 1 18.67 370 MET A O 1
ATOM 2829 N N . ALA A 1 371 ? -19.906 9.859 -31.219 1 20.17 371 ALA A N 1
ATOM 2830 C CA . ALA A 1 371 ? -20.828 10.453 -32.188 1 20.17 371 ALA A CA 1
ATOM 2831 C C . ALA A 1 371 ? -22.172 10.797 -31.516 1 20.17 371 ALA A C 1
ATOM 2833 O O . ALA A 1 371 ? -22.625 10.078 -30.625 1 20.17 371 ALA A O 1
ATOM 2834 N N . ALA A 1 372 ? -22.594 12.094 -31.5 1 22.91 372 ALA A N 1
ATOM 2835 C CA . ALA A 1 372 ? -23.891 12.711 -31.219 1 22.91 372 ALA A CA 1
ATOM 2836 C C . ALA A 1 372 ? -25.016 11.914 -31.844 1 22.91 372 ALA A C 1
ATOM 2838 O O . ALA A 1 372 ? -25.234 11.961 -33.062 1 22.91 372 ALA A O 1
ATOM 2839 N N . GLY A 1 373 ? -24.969 10.578 -31.797 1 20.84 373 GLY A N 1
ATOM 2840 C CA . GLY A 1 373 ? -26.125 9.953 -32.438 1 20.84 373 GLY A CA 1
ATOM 2841 C C . GLY A 1 373 ? -27.453 10.445 -31.906 1 20.84 373 GLY A C 1
ATOM 2842 O O . GLY A 1 373 ? -27.609 10.602 -30.688 1 20.84 373 GLY A O 1
ATOM 2843 N N . GLY A 1 374 ? -28.188 11.289 -32.719 1 21.06 374 GLY A N 1
ATOM 2844 C CA . GLY A 1 374 ? -29.562 11.758 -32.781 1 21.06 374 GLY A CA 1
ATOM 2845 C C . GLY A 1 374 ? -30.578 10.672 -32.5 1 21.06 374 GLY A C 1
ATOM 2846 O O . GLY A 1 374 ? -30.656 9.664 -33.188 1 21.06 374 GLY A O 1
ATOM 2847 N N . ALA A 1 375 ? -30.719 10.258 -31.281 1 18.84 375 ALA A N 1
ATOM 2848 C CA . ALA A 1 375 ? -31.922 9.469 -31.016 1 18.84 375 ALA A CA 1
ATOM 2849 C C . ALA A 1 375 ? -33.156 10.148 -31.578 1 18.84 375 ALA A C 1
ATOM 2851 O O . ALA A 1 375 ? -33.438 11.305 -31.281 1 18.84 375 ALA A O 1
ATOM 2852 N N . ARG A 1 376 ? -33.438 9.812 -32.844 1 18.56 376 ARG A N 1
ATOM 2853 C CA . ARG A 1 376 ? -34.781 10.008 -33.375 1 18.56 376 ARG A CA 1
ATOM 2854 C C . ARG A 1 376 ? -35.844 9.492 -32.375 1 18.56 376 ARG A C 1
ATOM 2856 O O . ARG A 1 376 ? -35.656 8.445 -31.766 1 18.56 376 ARG A O 1
ATOM 2863 N N . LEU A 1 377 ? -36.594 10.438 -31.812 1 19.53 377 LEU A N 1
ATOM 2864 C CA . LEU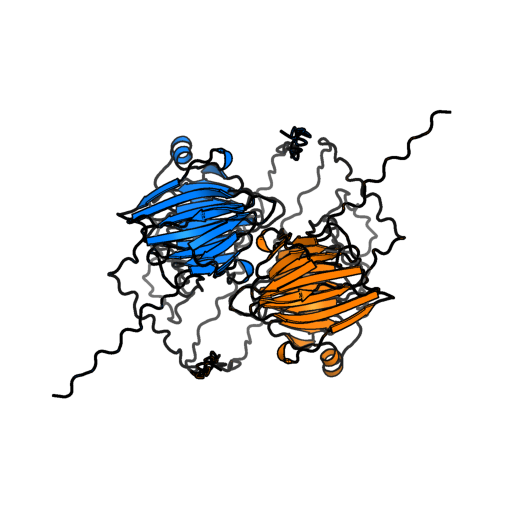 A 1 377 ? -37.875 10.422 -31.125 1 19.53 377 LEU A CA 1
ATOM 2865 C C . LEU A 1 377 ? -38.844 9.461 -31.812 1 19.53 377 LEU A C 1
ATOM 2867 O O . LEU A 1 377 ? -39.438 9.797 -32.844 1 19.53 377 LEU A O 1
ATOM 2871 N N . LEU A 1 378 ? -38.344 8.203 -32.312 1 19.98 378 LEU A N 1
ATOM 2872 C CA . LEU A 1 378 ? -39.594 7.508 -32.594 1 19.98 378 LEU A CA 1
ATOM 2873 C C . LEU A 1 378 ? -40.312 7.109 -31.328 1 19.98 378 LEU A C 1
ATOM 2875 O O . LEU A 1 378 ? -39.688 6.672 -30.359 1 19.98 378 LEU A O 1
ATOM 2879 N N . MET B 1 1 ? -6.918 43.812 -40.219 1 25.69 1 MET B N 1
ATOM 2880 C CA . MET B 1 1 ? -7.164 43.875 -38.781 1 25.69 1 MET B CA 1
ATOM 2881 C C . MET B 1 1 ? -7.551 42.5 -38.219 1 25.69 1 MET B C 1
ATOM 2883 O O . MET B 1 1 ? -8.734 42.156 -38.188 1 25.69 1 MET B O 1
ATOM 2887 N N . SER B 1 2 ? -6.742 41.469 -38.438 1 30.14 2 SER B N 1
ATOM 2888 C CA . SER B 1 2 ? -6.891 40.031 -38.156 1 30.14 2 SER B CA 1
ATOM 2889 C C . SER B 1 2 ? -6.941 39.781 -36.656 1 30.14 2 SER B C 1
ATOM 2891 O O . SER B 1 2 ? -6.027 40.156 -35.938 1 30.14 2 SER B O 1
ATOM 2893 N N . GLY B 1 3 ? -8.148 39.812 -36.062 1 29.78 3 GLY B N 1
ATOM 2894 C CA . GLY B 1 3 ? -8.445 39.562 -34.656 1 29.78 3 GLY B CA 1
ATOM 2895 C C . GLY B 1 3 ? -7.863 38.281 -34.125 1 29.78 3 GLY B C 1
ATOM 2896 O O . GLY B 1 3 ? -8.062 37.219 -34.719 1 29.78 3 GLY B O 1
ATOM 2897 N N . ALA B 1 4 ? -6.691 38.375 -33.469 1 32.97 4 ALA B N 1
ATOM 2898 C CA . ALA B 1 4 ? -6.035 37.344 -32.688 1 32.97 4 ALA B CA 1
ATOM 2899 C C . ALA B 1 4 ? -7.012 36.688 -31.719 1 32.97 4 ALA B C 1
ATOM 2901 O O . ALA B 1 4 ? -7.547 37.344 -30.828 1 32.97 4 ALA B O 1
ATOM 2902 N N . GLY B 1 5 ? -7.777 35.656 -32.219 1 31.11 5 GLY B N 1
ATOM 2903 C CA . GLY B 1 5 ? -8.688 34.906 -31.375 1 31.11 5 GLY B CA 1
ATOM 2904 C C . GLY B 1 5 ? -8.039 34.375 -30.109 1 31.11 5 GLY B C 1
ATOM 2905 O O . GLY B 1 5 ? -6.898 33.906 -30.125 1 31.11 5 GLY B O 1
ATOM 2906 N N . THR B 1 6 ? -8.43 35.062 -29.031 1 31.56 6 THR B N 1
ATOM 2907 C CA . THR B 1 6 ? -8.031 34.688 -27.688 1 31.56 6 THR B CA 1
ATOM 2908 C C . THR B 1 6 ? -8.164 33.188 -27.484 1 31.56 6 THR B C 1
ATOM 2910 O O . THR B 1 6 ? -9.156 32.562 -27.906 1 31.56 6 THR B O 1
ATOM 2913 N N . PRO B 1 7 ? -7.047 32.5 -27.375 1 33.09 7 PRO B N 1
ATOM 2914 C CA . PRO B 1 7 ? -7.164 31.062 -27.141 1 33.09 7 PRO B CA 1
ATOM 2915 C C . PRO B 1 7 ? -8.242 30.719 -26.109 1 33.09 7 PRO B C 1
ATOM 2917 O O . PRO B 1 7 ? -8.438 31.453 -25.141 1 33.09 7 PRO B O 1
ATOM 2920 N N . ALA B 1 8 ? -9.289 30.094 -26.562 1 34.84 8 ALA B N 1
ATOM 2921 C CA . ALA B 1 8 ? -10.359 29.578 -25.719 1 34.84 8 ALA B CA 1
ATOM 2922 C C . ALA B 1 8 ? -9.797 29.031 -24.406 1 34.84 8 ALA B C 1
ATOM 2924 O O . ALA B 1 8 ? -8.867 28.234 -24.406 1 34.84 8 ALA B O 1
ATOM 2925 N N . GLU B 1 9 ? -9.773 29.734 -23.328 1 31.52 9 GLU B N 1
ATOM 2926 C CA . GLU B 1 9 ? -9.492 29.281 -21.969 1 31.52 9 GLU B CA 1
ATOM 2927 C C . GLU B 1 9 ? -10.031 27.859 -21.75 1 31.52 9 GLU B C 1
ATOM 2929 O O . GLU B 1 9 ? -11.164 27.562 -22.109 1 31.52 9 GLU B O 1
ATOM 2934 N N . LYS B 1 10 ? -9.141 26.938 -21.641 1 35.5 10 LYS B N 1
ATOM 2935 C CA . LYS B 1 10 ? -9.656 25.625 -21.281 1 35.5 10 LYS B CA 1
ATOM 2936 C C . LYS B 1 10 ? -10.781 25.734 -20.25 1 35.5 10 LYS B C 1
ATOM 2938 O O . LYS B 1 10 ? -10.609 26.375 -19.219 1 35.5 10 LYS B O 1
ATOM 2943 N N . PRO B 1 11 ? -11.977 25.516 -20.547 1 34.38 11 PRO B N 1
ATOM 2944 C CA . PRO B 1 11 ? -12.961 25.594 -19.469 1 34.38 11 PRO B CA 1
ATOM 2945 C C . PRO B 1 11 ? -12.469 24.938 -18.172 1 34.38 11 PRO B C 1
ATOM 2947 O O . PRO B 1 11 ? -11.68 23.984 -18.219 1 34.38 11 PRO B O 1
ATOM 2950 N N . ALA B 1 12 ? -12.25 25.656 -17.047 1 36.53 12 ALA B N 1
ATOM 2951 C CA . ALA B 1 12 ? -12.039 25.109 -15.703 1 36.53 12 ALA B CA 1
ATOM 2952 C C . ALA B 1 12 ? -12.594 23.688 -15.609 1 36.53 12 ALA B C 1
ATOM 2954 O O . ALA B 1 12 ? -13.766 23.453 -15.898 1 36.53 12 ALA B O 1
ATOM 2955 N N . SER B 1 13 ? -11.992 22.719 -15.977 1 42.06 13 SER B N 1
ATOM 2956 C CA . SER B 1 13 ? -12.422 21.328 -15.875 1 42.06 13 SER B CA 1
ATOM 2957 C C . SER B 1 13 ? -13.336 21.109 -14.672 1 42.06 13 SER B C 1
ATOM 2959 O O . SER B 1 13 ? -12.977 21.484 -13.547 1 42.06 13 SER B O 1
ATOM 2961 N N . GLU B 1 14 ? -14.609 21.062 -14.734 1 46.66 14 GLU B N 1
ATOM 2962 C CA . GLU B 1 14 ? -15.82 20.828 -13.953 1 46.66 14 GLU B CA 1
ATOM 2963 C C . GLU B 1 14 ? -15.656 19.625 -13.023 1 46.66 14 GLU B C 1
ATOM 2965 O O . GLU B 1 14 ? -16.641 19.141 -12.453 1 46.66 14 GLU B O 1
ATOM 2970 N N . THR B 1 15 ? -14.562 19.031 -12.945 1 57.03 15 THR B N 1
ATOM 2971 C CA . THR B 1 15 ? -14.711 17.812 -12.156 1 57.03 15 THR B CA 1
ATOM 2972 C C . THR B 1 15 ? -14.812 18.141 -10.664 1 57.03 15 THR B C 1
ATOM 2974 O O . THR B 1 15 ? -13.867 18.672 -10.078 1 57.03 15 THR B O 1
ATOM 2977 N N . THR B 1 16 ? -16.047 18.062 -9.93 1 68.75 16 THR B N 1
ATOM 2978 C CA . THR B 1 16 ? -16.5 18.453 -8.602 1 68.75 16 THR B CA 1
ATOM 2979 C C . THR B 1 16 ? -15.969 17.484 -7.539 1 68.75 16 THR B C 1
ATOM 2981 O O . THR B 1 16 ? -15.617 17.906 -6.434 1 68.75 16 THR B O 1
ATOM 2984 N N . VAL B 1 17 ? -15.766 16.328 -7.859 1 85.19 17 VAL B N 1
ATOM 2985 C CA . VAL B 1 17 ? -15.359 15.297 -6.914 1 85.19 17 VAL B CA 1
ATOM 2986 C C . VAL B 1 17 ? -14.203 14.492 -7.492 1 85.19 17 VAL B C 1
ATOM 2988 O O . VAL B 1 17 ? -14.297 13.969 -8.602 1 85.19 17 VAL B O 1
ATOM 2991 N N . GLU B 1 18 ? -13.047 14.578 -6.863 1 90 18 GLU B N 1
ATOM 2992 C CA . GLU B 1 18 ? -11.898 13.766 -7.227 1 90 18 GLU B CA 1
ATOM 2993 C C . GLU B 1 18 ? -11.633 12.68 -6.184 1 90 18 GLU B C 1
ATOM 2995 O O . GLU B 1 18 ? -11.672 12.953 -4.98 1 90 18 GLU B O 1
ATOM 3000 N N . VAL B 1 19 ? -11.383 11.5 -6.672 1 93.06 19 VAL B N 1
ATOM 3001 C CA . VAL B 1 19 ? -11.102 10.383 -5.77 1 93.06 19 VAL B CA 1
ATOM 3002 C C . VAL B 1 19 ? -9.656 9.922 -5.953 1 93.06 19 VAL B C 1
ATOM 3004 O O . VAL B 1 19 ? -9.203 9.711 -7.078 1 93.06 19 VAL B O 1
ATOM 3007 N N . ALA B 1 20 ? -8.93 9.883 -4.926 1 95.56 20 ALA B N 1
ATOM 3008 C CA . ALA B 1 20 ? -7.629 9.219 -4.895 1 95.56 20 ALA B CA 1
ATOM 3009 C C . ALA B 1 20 ? -7.734 7.844 -4.238 1 95.56 20 ALA B C 1
ATOM 3011 O O . ALA B 1 20 ? -7.766 7.734 -3.008 1 95.56 20 ALA B O 1
ATOM 3012 N N . CYS B 1 21 ? -7.734 6.809 -5.059 1 95.38 21 CYS B N 1
ATOM 3013 C CA . CYS B 1 21 ? -7.719 5.438 -4.551 1 95.38 21 CYS B CA 1
ATOM 3014 C C . CYS B 1 21 ? -6.332 5.062 -4.047 1 95.38 21 CYS B C 1
ATOM 3016 O O . CYS B 1 21 ? -5.352 5.137 -4.789 1 95.38 21 CYS B O 1
ATOM 3018 N N . TYR B 1 22 ? -6.289 4.617 -2.85 1 96.75 22 TYR B N 1
ATOM 3019 C CA . TYR B 1 22 ? -5.008 4.301 -2.229 1 96.75 22 TYR B CA 1
ATOM 3020 C C . TYR B 1 22 ? -4.207 3.33 -3.09 1 96.75 22 TYR B C 1
ATOM 3022 O O . TYR B 1 22 ? -3.021 3.549 -3.346 1 96.75 22 TYR B O 1
ATOM 3030 N N . ALA B 1 23 ? -4.844 2.322 -3.545 1 93.81 23 ALA B N 1
ATOM 3031 C CA . ALA B 1 23 ? -4.164 1.236 -4.25 1 93.81 23 ALA B CA 1
ATOM 3032 C C . ALA B 1 23 ? -3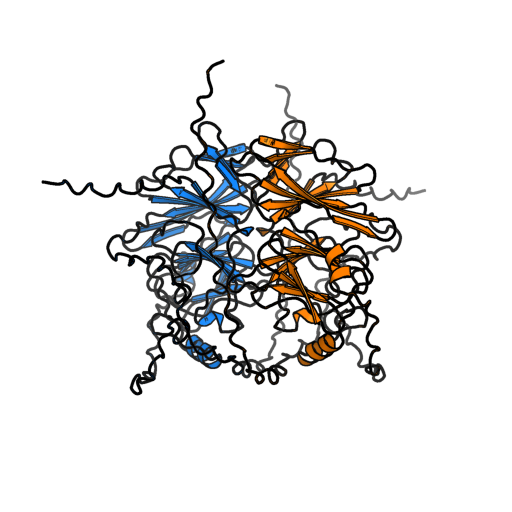.654 1.698 -5.609 1 93.81 23 ALA B C 1
ATOM 3034 O O . ALA B 1 23 ? -2.717 1.115 -6.16 1 93.81 23 ALA B O 1
ATOM 3035 N N . SER B 1 24 ? -4.285 2.699 -6.152 1 91.5 24 SER B N 1
ATOM 3036 C CA . SER B 1 24 ? -3.949 3.123 -7.508 1 91.5 24 SER B CA 1
ATOM 3037 C C . SER B 1 24 ? -2.934 4.262 -7.496 1 91.5 24 SER B C 1
ATOM 3039 O O . SER B 1 24 ? -2.344 4.586 -8.531 1 91.5 24 SER B O 1
ATOM 3041 N N . MET B 1 25 ? -2.734 4.836 -6.363 1 94.44 25 MET B N 1
ATOM 3042 C CA . MET B 1 25 ? -1.753 5.914 -6.281 1 94.44 25 MET B CA 1
ATOM 3043 C C . MET B 1 25 ? -0.333 5.367 -6.379 1 94.44 25 MET B C 1
ATOM 3045 O O . MET B 1 25 ? -0.002 4.371 -5.734 1 94.44 25 MET B O 1
ATOM 3049 N N . PRO B 1 26 ? 0.468 6.098 -7.145 1 92.19 26 PRO B N 1
ATOM 3050 C CA . PRO B 1 26 ? 1.864 5.66 -7.215 1 92.19 26 PRO B CA 1
ATOM 3051 C C . PRO B 1 26 ? 2.578 5.734 -5.867 1 92.19 26 PRO B C 1
ATOM 3053 O O . PRO B 1 26 ? 2.393 6.699 -5.121 1 92.19 26 PRO B O 1
ATOM 3056 N N . GLN B 1 27 ? 3.281 4.664 -5.566 1 94.94 27 GLN B N 1
ATOM 3057 C CA . GLN B 1 27 ? 4.176 4.625 -4.414 1 94.94 27 GLN B CA 1
ATOM 3058 C C . GLN B 1 27 ? 5.637 4.715 -4.844 1 94.94 27 GLN B C 1
ATOM 3060 O O . GLN B 1 27 ? 6.09 3.934 -5.684 1 94.94 27 GLN B O 1
ATOM 3065 N N . PHE B 1 28 ? 6.375 5.699 -4.223 1 92.5 28 PHE B N 1
ATOM 3066 C CA . PHE B 1 28 ? 7.719 5.941 -4.734 1 92.5 28 PHE B CA 1
ATOM 3067 C C . PHE B 1 28 ? 8.625 6.473 -3.631 1 92.5 28 PHE B C 1
ATOM 3069 O O . PHE B 1 28 ? 8.156 6.867 -2.562 1 92.5 28 PHE B O 1
ATOM 3076 N N . ASP B 1 29 ? 9.859 6.301 -3.859 1 90.75 29 ASP B N 1
ATOM 3077 C CA . ASP B 1 29 ? 10.852 6.984 -3.031 1 90.75 29 ASP B CA 1
ATOM 3078 C C . ASP B 1 29 ? 10.867 8.484 -3.33 1 90.75 29 ASP B C 1
ATOM 3080 O O . ASP B 1 29 ? 11.148 8.891 -4.461 1 90.75 29 ASP B O 1
ATOM 3084 N N . SER B 1 30 ? 10.617 9.297 -2.359 1 87.94 30 SER B N 1
ATOM 3085 C CA . SER B 1 30 ? 10.508 10.734 -2.57 1 87.94 30 SER B CA 1
ATOM 3086 C C . SER B 1 30 ? 11.852 11.336 -2.969 1 87.94 30 SER B C 1
ATOM 3088 O O . SER B 1 30 ? 11.906 12.445 -3.504 1 87.94 30 SER B O 1
ATOM 3090 N N . SER B 1 31 ? 12.906 10.68 -2.701 1 81.69 31 SER B N 1
ATOM 3091 C CA . SER B 1 31 ? 14.25 11.109 -3.086 1 81.69 31 SER B CA 1
ATOM 3092 C C . SER B 1 31 ? 14.602 12.453 -2.457 1 81.69 31 SER B C 1
ATOM 3094 O O . SER B 1 31 ? 15.023 13.383 -3.154 1 81.69 31 SER B O 1
ATOM 3096 N N . ILE B 1 32 ? 14.414 12.547 -1.257 1 89.56 32 ILE B N 1
ATOM 3097 C CA . ILE B 1 32 ? 14.922 13.68 -0.481 1 89.56 32 ILE B CA 1
ATOM 3098 C C . ILE B 1 32 ? 16.078 13.219 0.405 1 89.56 32 ILE B C 1
ATOM 3100 O O . ILE B 1 32 ? 16.359 12.023 0.487 1 89.56 32 ILE B O 1
ATOM 3104 N N . LEU B 1 33 ? 16.719 14.094 1.036 1 89.31 33 LEU B N 1
ATOM 3105 C CA . LEU B 1 33 ? 18.016 13.828 1.643 1 89.31 33 LEU B CA 1
ATOM 3106 C C . LEU B 1 33 ? 17.969 12.602 2.543 1 89.31 33 LEU B C 1
ATOM 3108 O O . LEU B 1 33 ? 18.781 11.688 2.4 1 89.31 33 LEU B O 1
ATOM 3112 N N . ASP B 1 34 ? 16.969 12.586 3.41 1 94.06 34 ASP B N 1
ATOM 3113 C CA . ASP B 1 34 ? 17.016 11.562 4.449 1 94.06 34 ASP B CA 1
ATOM 3114 C C . ASP B 1 34 ? 16.625 10.195 3.895 1 94.06 34 ASP B C 1
ATOM 3116 O O . ASP B 1 34 ? 16.922 9.164 4.496 1 94.06 34 ASP B O 1
ATOM 3120 N N . THR B 1 35 ? 15.961 10.133 2.781 1 93.25 35 THR B N 1
ATOM 3121 C CA . THR B 1 35 ? 15.555 8.844 2.238 1 93.25 35 THR B CA 1
ATOM 3122 C C . THR B 1 35 ? 16.766 8.055 1.747 1 93.25 35 THR B C 1
ATOM 3124 O O . THR B 1 35 ? 16.672 6.863 1.462 1 93.25 35 THR B O 1
ATOM 3127 N N . PHE B 1 36 ? 17.859 8.688 1.717 1 90.44 36 PHE B N 1
ATOM 3128 C CA . PHE B 1 36 ? 19.094 8.016 1.342 1 90.44 36 PHE B CA 1
ATOM 3129 C C . PHE B 1 36 ? 19.766 7.391 2.562 1 90.44 36 PHE B C 1
ATOM 3131 O O . PHE B 1 36 ? 20.719 6.617 2.428 1 90.44 36 PHE B O 1
ATOM 3138 N N . ILE B 1 37 ? 19.297 7.738 3.664 1 92.25 37 ILE B N 1
ATOM 3139 C CA . ILE B 1 37 ? 19.703 7.09 4.906 1 92.25 37 ILE B CA 1
ATOM 3140 C C . ILE B 1 37 ? 18.875 5.824 5.125 1 92.25 37 ILE B C 1
ATOM 3142 O O . ILE B 1 37 ? 17.641 5.879 5.16 1 92.25 37 ILE B O 1
ATOM 3146 N N . PRO B 1 38 ? 19.391 4.676 5.359 1 90.25 38 PRO B N 1
ATOM 3147 C CA . PRO B 1 38 ? 18.672 3.406 5.43 1 90.25 38 PRO B CA 1
ATOM 3148 C C . PRO B 1 38 ? 17.547 3.424 6.461 1 90.25 38 PRO B C 1
ATOM 3150 O O . PRO B 1 38 ? 16.438 2.934 6.191 1 90.25 38 PRO B O 1
ATOM 3153 N N . ARG B 1 39 ? 17.703 3.963 7.57 1 94.62 39 ARG B N 1
ATOM 3154 C CA . ARG B 1 39 ? 16.688 3.961 8.625 1 94.62 39 ARG B CA 1
ATOM 3155 C C . ARG B 1 39 ? 15.547 4.906 8.281 1 94.62 39 ARG B C 1
ATOM 3157 O O . ARG B 1 39 ? 14.555 4.973 9.008 1 94.62 39 ARG B O 1
ATOM 3164 N N . CYS B 1 40 ? 15.742 5.68 7.156 1 97.31 40 CYS B N 1
ATOM 3165 C CA . CYS B 1 40 ? 14.742 6.684 6.801 1 97.31 40 CYS B CA 1
ATOM 3166 C C . CYS B 1 40 ? 14.047 6.32 5.492 1 97.31 40 CYS B C 1
ATOM 3168 O O . CYS B 1 40 ? 13.32 7.137 4.93 1 97.31 40 CYS B O 1
ATOM 3170 N N . ARG B 1 41 ? 14.336 5.102 5.023 1 93.44 41 ARG B N 1
ATOM 3171 C CA . ARG B 1 41 ? 13.68 4.66 3.795 1 93.44 41 ARG B CA 1
ATOM 3172 C C . ARG B 1 41 ? 12.18 4.504 4.004 1 93.44 41 ARG B C 1
ATOM 3174 O O . ARG B 1 41 ? 11.734 4.004 5.043 1 93.44 41 ARG B O 1
ATOM 3181 N N . ARG B 1 42 ? 11.453 4.965 3.021 1 96.5 42 ARG B N 1
ATOM 3182 C CA . ARG B 1 42 ? 9.992 4.871 3.033 1 96.5 42 ARG B CA 1
ATOM 3183 C C . ARG B 1 42 ? 9.422 5.074 1.634 1 96.5 42 ARG B C 1
ATOM 3185 O O . ARG B 1 42 ? 10.117 5.566 0.741 1 96.5 42 ARG B O 1
ATOM 3192 N N . LEU B 1 43 ? 8.242 4.602 1.441 1 96.5 43 LEU B N 1
ATOM 3193 C CA . LEU B 1 43 ? 7.52 4.887 0.208 1 96.5 43 LEU B CA 1
ATOM 3194 C C . LEU B 1 43 ? 6.488 5.988 0.426 1 96.5 43 LEU B C 1
ATOM 3196 O O . LEU B 1 43 ? 5.816 6.02 1.461 1 96.5 43 LEU B O 1
ATOM 3200 N N . THR B 1 44 ? 6.383 6.852 -0.558 1 96.69 44 THR B N 1
ATOM 3201 C CA . THR B 1 44 ? 5.535 8.039 -0.457 1 96.69 44 THR B CA 1
ATOM 3202 C C . THR B 1 44 ? 4.469 8.031 -1.549 1 96.69 44 THR B C 1
ATOM 3204 O O . THR B 1 44 ? 4.73 7.602 -2.674 1 96.69 44 THR B O 1
ATOM 3207 N N . GLN B 1 45 ? 3.303 8.414 -1.195 1 96.75 45 GLN B N 1
ATOM 3208 C CA . GLN B 1 45 ? 2.238 8.781 -2.127 1 96.75 45 GLN B CA 1
ATOM 3209 C C . GLN B 1 45 ? 1.855 10.25 -1.98 1 96.75 45 GLN B C 1
ATOM 3211 O O . GLN B 1 45 ? 1.566 10.711 -0.876 1 96.75 45 GLN B O 1
ATOM 3216 N N . LEU B 1 46 ? 1.85 10.977 -3.049 1 94.38 46 LEU B N 1
ATOM 3217 C CA . LEU B 1 46 ? 1.577 12.406 -3.027 1 94.38 46 LEU B CA 1
ATOM 3218 C C . LEU B 1 46 ? 0.152 12.695 -3.484 1 94.38 46 LEU B C 1
ATOM 3220 O O . LEU B 1 46 ? -0.224 12.359 -4.609 1 94.38 46 LEU B O 1
ATOM 3224 N N . HIS B 1 47 ? -0.629 13.227 -2.598 1 93.5 47 HIS B N 1
ATOM 3225 C CA . HIS B 1 47 ? -1.985 13.609 -2.969 1 93.5 47 HIS B CA 1
ATOM 3226 C C . HIS B 1 47 ? -1.996 14.953 -3.701 1 93.5 47 HIS B C 1
ATOM 3228 O O . HIS B 1 47 ? -2.627 15.078 -4.754 1 93.5 47 HIS B O 1
ATOM 3234 N N . PHE B 1 48 ? -1.337 15.898 -3.166 1 86.31 48 PHE B N 1
ATOM 3235 C CA . PHE B 1 48 ? -1.111 17.188 -3.82 1 86.31 48 PHE B CA 1
ATOM 3236 C C . PHE B 1 48 ? 0.06 17.922 -3.182 1 86.31 48 PHE B C 1
ATOM 3238 O O . PHE B 1 48 ? 0.46 17.609 -2.059 1 86.31 48 PHE B O 1
ATOM 3245 N N . GLY B 1 49 ? 0.607 18.859 -3.947 1 86.31 49 GLY B N 1
ATOM 3246 C CA . GLY B 1 49 ? 1.728 19.672 -3.484 1 86.31 49 GLY B CA 1
ATOM 3247 C C . GLY B 1 49 ? 3.027 19.344 -4.195 1 86.31 49 GLY B C 1
ATOM 3248 O O . GLY B 1 49 ? 3.021 18.984 -5.375 1 86.31 49 GLY B O 1
ATOM 3249 N N . ARG B 1 50 ? 4.09 19.688 -3.334 1 81.19 50 ARG B N 1
ATOM 3250 C CA . ARG B 1 50 ? 5.406 19.531 -3.941 1 81.19 50 ARG B CA 1
ATOM 3251 C C . ARG B 1 50 ? 6.371 18.828 -2.986 1 81.19 50 ARG B C 1
ATOM 3253 O O . ARG B 1 50 ? 6.355 19.094 -1.781 1 81.19 50 ARG B O 1
ATOM 3260 N N . ILE B 1 51 ? 7.105 17.922 -3.543 1 83.12 51 ILE B N 1
ATOM 3261 C CA . ILE B 1 51 ? 8.203 17.312 -2.811 1 83.12 51 ILE B CA 1
ATOM 3262 C C . ILE B 1 51 ? 9.523 17.984 -3.182 1 83.12 51 ILE B C 1
ATOM 3264 O O . ILE B 1 51 ? 9.859 18.094 -4.363 1 83.12 51 ILE B O 1
ATOM 3268 N N . VAL B 1 52 ? 10.211 18.266 -2.115 1 76.12 52 VAL B N 1
ATOM 3269 C CA . VAL B 1 52 ? 11.484 18.953 -2.312 1 76.12 52 VAL B CA 1
ATOM 3270 C C . VAL B 1 52 ? 12.43 18.062 -3.115 1 76.12 52 VAL B C 1
ATOM 3272 O O . VAL B 1 52 ? 12.5 16.844 -2.879 1 76.12 52 VAL B O 1
ATOM 3275 N N . SER B 1 53 ? 12.992 18.453 -4.164 1 76.25 53 SER B N 1
ATOM 3276 C CA . SER B 1 53 ? 13.984 17.797 -5.012 1 76.25 53 SER B CA 1
ATOM 3277 C C . SER B 1 53 ? 13.328 16.859 -6.016 1 76.25 53 SER B C 1
ATOM 3279 O O . SER B 1 53 ? 14.008 16.109 -6.715 1 76.25 53 SER B O 1
ATOM 3281 N N . ASN B 1 54 ? 12.016 16.719 -5.816 1 78.06 54 ASN B N 1
ATOM 3282 C CA . ASN B 1 54 ? 11.258 15.906 -6.773 1 78.06 54 ASN B CA 1
ATOM 3283 C C . ASN B 1 54 ? 10.008 16.625 -7.254 1 78.06 54 ASN B C 1
ATOM 3285 O O . ASN B 1 54 ? 8.891 16.156 -7.012 1 78.06 54 ASN B O 1
ATOM 3289 N N . PRO B 1 55 ? 10.203 17.672 -7.902 1 74.31 55 PRO B N 1
ATOM 3290 C CA . PRO B 1 55 ? 9.062 18.5 -8.289 1 74.31 55 PRO B CA 1
ATOM 3291 C C . PRO B 1 55 ? 8.109 17.797 -9.242 1 74.31 55 PRO B C 1
ATOM 3293 O O . PRO B 1 55 ? 6.949 18.188 -9.375 1 74.31 55 PRO B O 1
ATOM 3296 N N . ASP B 1 56 ? 8.57 16.75 -9.836 1 76.88 56 ASP B N 1
ATOM 3297 C CA . ASP B 1 56 ? 7.746 16.062 -10.828 1 76.88 56 ASP B CA 1
ATOM 3298 C C . ASP B 1 56 ? 7.102 14.812 -10.227 1 76.88 56 ASP B C 1
ATOM 3300 O O . ASP B 1 56 ? 6.621 13.938 -10.961 1 76.88 56 ASP B O 1
ATOM 3304 N N . ALA B 1 57 ? 7.09 14.828 -8.969 1 83.56 57 ALA B N 1
ATOM 3305 C CA . ALA B 1 57 ? 6.453 13.688 -8.328 1 83.56 57 ALA B CA 1
ATOM 3306 C C . ALA B 1 57 ? 4.984 13.578 -8.727 1 83.56 57 ALA B C 1
ATOM 3308 O O . ALA B 1 57 ? 4.273 14.586 -8.773 1 83.56 57 ALA B O 1
ATOM 3309 N N . PRO B 1 58 ? 4.539 12.383 -9.094 1 84.56 58 PRO B N 1
ATOM 3310 C CA . PRO B 1 58 ? 3.135 12.227 -9.469 1 84.56 58 PRO B CA 1
ATOM 3311 C C . PRO B 1 58 ? 2.176 12.523 -8.32 1 84.56 58 PRO B C 1
ATOM 3313 O O . PRO B 1 58 ? 2.373 12.039 -7.203 1 84.56 58 PRO B O 1
ATOM 3316 N N . GLN B 1 59 ? 1.226 13.367 -8.57 1 88.75 59 GLN B N 1
ATOM 3317 C CA . GLN B 1 59 ? 0.233 13.688 -7.551 1 88.75 59 GLN B CA 1
ATOM 3318 C C . GLN B 1 59 ? -1.147 13.164 -7.941 1 88.75 59 GLN B C 1
ATOM 3320 O O . GLN B 1 59 ? -1.466 13.07 -9.125 1 88.75 59 GLN B O 1
ATOM 3325 N N . ALA B 1 60 ? -1.921 12.875 -6.996 1 90.44 60 ALA B N 1
ATOM 3326 C CA . ALA B 1 60 ? -3.225 12.258 -7.23 1 90.44 60 ALA B CA 1
ATOM 3327 C C . ALA B 1 60 ? -4.258 13.305 -7.641 1 90.44 60 ALA B C 1
ATOM 3329 O O . ALA B 1 60 ? -5.035 13.086 -8.578 1 90.44 60 ALA B O 1
ATOM 3330 N N . PHE B 1 61 ? -4.277 14.406 -6.902 1 87.19 61 PHE B N 1
ATOM 3331 C CA . PHE B 1 61 ? -5.285 15.422 -7.191 1 87.19 61 PHE B CA 1
ATOM 3332 C C . PHE B 1 61 ? -4.738 16.469 -8.156 1 87.19 61 PHE B C 1
ATOM 3334 O O . PHE B 1 61 ? -3.549 16.781 -8.117 1 87.19 61 PHE B O 1
ATOM 3341 N N . SER B 1 62 ? -5.512 17.031 -9.023 1 74.5 62 SER B N 1
ATOM 3342 C CA . SER B 1 62 ? -5.133 17.891 -10.133 1 74.5 62 SER B CA 1
ATOM 3343 C C . SER B 1 62 ? -4.695 19.266 -9.641 1 74.5 62 SER B C 1
ATOM 3345 O O . SER B 1 62 ? -3.781 19.875 -10.195 1 74.5 62 SER B O 1
ATOM 3347 N N . GLU B 1 63 ? -5.344 19.797 -8.688 1 70.69 63 GLU B N 1
ATOM 3348 C CA . GLU B 1 63 ? -5.078 21.172 -8.266 1 70.69 63 GLU B CA 1
ATOM 3349 C C . GLU B 1 63 ? -4.152 21.203 -7.051 1 70.69 63 GLU B C 1
ATOM 3351 O O . GLU B 1 63 ? -4.262 20.359 -6.156 1 70.69 63 GLU B O 1
ATOM 3356 N N . ASN B 1 64 ? -3.234 22.078 -7.195 1 65.19 64 ASN B N 1
ATOM 3357 C CA . ASN B 1 64 ? -2.422 22.359 -6.016 1 65.19 64 ASN B CA 1
ATOM 3358 C C . ASN B 1 64 ? -3.127 23.328 -5.062 1 65.19 64 ASN B C 1
ATOM 3360 O O . ASN B 1 64 ? -3.672 24.344 -5.492 1 65.19 64 ASN B O 1
ATOM 3364 N N . VAL B 1 65 ? -3.426 22.922 -3.852 1 64.56 65 VAL B N 1
ATOM 3365 C CA . VAL B 1 65 ? -4.238 23.672 -2.9 1 64.56 65 VAL B CA 1
ATOM 3366 C C . VAL B 1 65 ? -3.338 24.344 -1.863 1 64.56 65 VAL B C 1
ATOM 3368 O O . VAL B 1 65 ? -3.803 24.734 -0.793 1 64.56 65 VAL B O 1
ATOM 3371 N N . GLY B 1 66 ? -2.107 24.656 -2.113 1 67.56 66 GLY B N 1
ATOM 3372 C CA . GLY B 1 66 ? -1.217 25.438 -1.269 1 67.56 66 GLY B CA 1
ATOM 3373 C C . GLY B 1 66 ? -0.605 24.625 -0.141 1 67.56 66 GLY B C 1
ATOM 3374 O O . GLY B 1 66 ? 0.077 25.188 0.726 1 67.56 66 GLY B O 1
ATOM 3375 N N . PHE B 1 67 ? -1 23.469 0.124 1 78.81 67 PHE B N 1
ATOM 3376 C CA . PHE B 1 67 ? -0.37 22.594 1.104 1 78.81 67 PHE B CA 1
ATOM 3377 C C . PHE B 1 67 ? 0.043 21.281 0.466 1 78.81 67 PHE B C 1
ATOM 3379 O O . PHE B 1 67 ? -0.302 21 -0.686 1 78.81 67 PHE B O 1
ATOM 3386 N N . ASN B 1 68 ? 0.88 20.656 1.214 1 87.12 68 ASN B N 1
ATOM 3387 C CA . ASN B 1 68 ? 1.346 19.328 0.809 1 87.12 68 ASN B CA 1
ATOM 3388 C C . ASN B 1 68 ? 0.715 18.234 1.657 1 87.12 68 ASN B C 1
ATOM 3390 O O . ASN B 1 68 ? 0.599 18.375 2.877 1 87.12 68 ASN B O 1
ATOM 3394 N N . MET B 1 69 ? 0.19 17.203 0.993 1 92.5 69 MET B N 1
ATOM 3395 C CA . MET B 1 69 ? -0.322 16.047 1.723 1 92.5 69 MET B CA 1
ATOM 3396 C C . MET B 1 69 ? 0.251 14.758 1.16 1 92.5 69 MET B C 1
ATOM 3398 O O . MET B 1 69 ? 0.179 14.516 -0.046 1 92.5 69 MET B O 1
ATOM 3402 N N . THR B 1 70 ? 0.819 14 1.997 1 96.12 70 THR B N 1
ATOM 3403 C CA . THR B 1 70 ? 1.392 12.727 1.577 1 96.12 70 THR B CA 1
ATOM 3404 C C . THR B 1 70 ? 0.98 11.602 2.531 1 96.12 70 THR B C 1
ATOM 3406 O O . THR B 1 70 ? 0.705 11.852 3.707 1 96.12 70 THR B O 1
ATOM 3409 N N . TYR B 1 71 ? 0.827 10.398 1.987 1 98.06 71 TYR B N 1
ATOM 3410 C CA . TYR B 1 71 ? 0.93 9.164 2.764 1 98.06 71 TYR B CA 1
ATOM 3411 C C . TYR B 1 71 ? 2.342 8.602 2.701 1 98.06 71 TYR B C 1
ATOM 3413 O O . TYR B 1 71 ? 2.969 8.594 1.64 1 98.06 71 TYR B O 1
ATOM 3421 N N . ASN B 1 72 ? 2.818 8.188 3.842 1 98.25 72 ASN B N 1
ATOM 3422 C CA . ASN B 1 72 ? 4.109 7.508 3.891 1 98.25 72 ASN B CA 1
ATOM 3423 C C . ASN B 1 72 ? 3.979 6.102 4.465 1 98.25 72 ASN B C 1
ATOM 3425 O O . ASN B 1 72 ? 3.441 5.918 5.559 1 98.25 72 ASN B O 1
ATOM 3429 N N . LEU B 1 73 ? 4.344 5.137 3.674 1 98.31 73 LEU B N 1
ATOM 3430 C CA . LEU B 1 73 ? 4.434 3.756 4.129 1 98.31 73 LEU B CA 1
ATOM 3431 C C . LEU B 1 73 ? 5.824 3.451 4.676 1 98.31 73 LEU B C 1
ATOM 3433 O O . LEU B 1 73 ? 6.812 3.543 3.947 1 98.31 73 LEU B O 1
ATOM 3437 N N . VAL B 1 74 ? 5.855 3.08 5.957 1 98.19 74 VAL B N 1
ATOM 3438 C CA . VAL B 1 74 ? 7.129 3.031 6.668 1 98.19 74 VAL B CA 1
ATOM 3439 C C . VAL B 1 74 ? 7.273 1.687 7.379 1 98.19 74 VAL B C 1
ATOM 3441 O O . VAL B 1 74 ? 6.387 1.276 8.133 1 98.19 74 VAL B O 1
ATOM 3444 N N . GLU B 1 75 ? 8.359 1.045 7.137 1 96.25 75 GLU B N 1
ATOM 3445 C CA . GLU B 1 75 ? 8.633 -0.243 7.77 1 96.25 75 GLU B CA 1
ATOM 3446 C C . GLU B 1 75 ? 8.922 -0.078 9.258 1 96.25 75 GLU B C 1
ATOM 3448 O O . GLU B 1 75 ? 9.219 1.028 9.719 1 96.25 75 GLU B O 1
ATOM 3453 N N . PRO B 1 76 ? 8.875 -1.186 9.984 1 95.69 76 PRO B N 1
ATOM 3454 C CA . PRO B 1 76 ? 9.148 -1.126 11.422 1 95.69 76 PRO B CA 1
ATOM 3455 C C . PRO B 1 76 ? 10.531 -0.554 11.734 1 95.69 76 PRO B C 1
ATOM 3457 O O . PRO B 1 76 ? 11.516 -0.926 11.094 1 95.69 76 PRO B O 1
ATOM 3460 N N . GLY B 1 77 ? 10.508 0.34 12.656 1 96.75 77 GLY B N 1
ATOM 3461 C CA . GLY B 1 77 ? 11.773 0.879 13.133 1 96.75 77 GLY B CA 1
ATOM 3462 C C . GLY B 1 77 ? 12.312 1.993 12.258 1 96.75 77 GLY B C 1
ATOM 3463 O O . GLY B 1 77 ? 13.312 2.629 12.602 1 96.75 77 GLY B O 1
ATOM 3464 N N . LYS B 1 78 ? 11.695 2.195 11.227 1 97.75 78 LYS B N 1
ATOM 3465 C CA . LYS B 1 78 ? 12.148 3.24 10.312 1 97.75 78 LYS B CA 1
ATOM 3466 C C . LYS B 1 78 ? 11.305 4.504 10.461 1 97.75 78 LYS B C 1
ATOM 3468 O O . LYS B 1 78 ? 10.273 4.492 11.133 1 97.75 78 LYS B O 1
ATOM 3473 N N . GLY B 1 79 ? 11.789 5.641 9.906 1 98.25 79 GLY B N 1
ATOM 3474 C CA . GLY B 1 79 ? 11.117 6.93 9.961 1 98.25 79 GLY B CA 1
ATOM 3475 C C . GLY B 1 79 ? 11.852 8.023 9.211 1 98.25 79 GLY B C 1
ATOM 3476 O O . GLY B 1 79 ? 12.805 7.746 8.484 1 98.25 79 GLY B O 1
ATOM 3477 N N . ASN B 1 80 ? 11.32 9.227 9.289 1 98.12 80 ASN B N 1
ATOM 3478 C CA . ASN B 1 80 ? 12.078 10.344 8.727 1 98.12 80 ASN B CA 1
ATOM 3479 C C . ASN B 1 80 ? 13.086 10.898 9.734 1 98.12 80 ASN B C 1
ATOM 3481 O O . ASN B 1 80 ? 13.102 10.477 10.891 1 98.12 80 ASN B O 1
ATOM 3485 N N . ALA B 1 81 ? 13.969 11.727 9.312 1 97.62 81 ALA B N 1
ATOM 3486 C CA . ALA B 1 81 ? 15.039 12.25 10.156 1 97.62 81 ALA B CA 1
ATOM 3487 C C . ALA B 1 81 ? 14.68 13.633 10.703 1 97.62 81 ALA B C 1
ATOM 3489 O O . ALA B 1 81 ? 13.766 14.289 10.203 1 97.62 81 ALA B O 1
ATOM 3490 N N . LEU B 1 82 ? 15.414 14.094 11.688 1 97.12 82 LEU B N 1
ATOM 3491 C CA . LEU B 1 82 ? 15.195 15.375 12.352 1 97.12 82 LEU B CA 1
ATOM 3492 C C . LEU B 1 82 ? 15.344 16.531 11.359 1 97.12 82 LEU B C 1
ATOM 3494 O O . LEU B 1 82 ? 16.359 16.641 10.68 1 97.12 82 LEU B O 1
ATOM 3498 N N . HIS B 1 83 ? 14.32 17.391 11.305 1 96.06 83 HIS B N 1
ATOM 3499 C CA . HIS B 1 83 ? 14.297 18.531 10.391 1 96.06 83 HIS B CA 1
ATOM 3500 C C . HIS B 1 83 ? 13.32 19.594 10.875 1 96.06 83 HIS B C 1
ATOM 3502 O O . HIS B 1 83 ? 12.602 19.391 11.852 1 96.06 83 HIS B O 1
ATOM 3508 N N . THR B 1 84 ? 13.367 20.781 10.234 1 94.44 84 THR B N 1
ATOM 3509 C CA . THR B 1 84 ? 12.422 21.859 10.5 1 94.44 84 THR B CA 1
ATOM 3510 C C . THR B 1 84 ? 11.781 22.344 9.203 1 94.44 84 THR B C 1
ATOM 3512 O O . THR B 1 84 ? 12.32 22.141 8.117 1 94.44 84 THR B O 1
ATOM 3515 N N . HIS B 1 85 ? 10.617 22.859 9.367 1 92 85 HIS B N 1
ATOM 3516 C CA . HIS B 1 85 ? 9.922 23.625 8.352 1 92 85 HIS B CA 1
ATOM 3517 C C . HIS B 1 85 ? 9.594 25.031 8.852 1 92 85 HIS B C 1
ATOM 3519 O O . HIS B 1 85 ? 9.453 25.25 10.062 1 92 85 HIS B O 1
ATOM 3525 N N . PRO B 1 86 ? 9.469 26.047 7.871 1 88.56 86 PRO B N 1
ATOM 3526 C CA . PRO B 1 86 ? 8.984 27.359 8.297 1 88.56 86 PRO B CA 1
ATOM 3527 C C . PRO B 1 86 ? 7.48 27.375 8.547 1 88.56 86 PRO B C 1
ATOM 3529 O O . PRO B 1 86 ? 6.941 28.391 8.992 1 88.56 86 PRO B O 1
ATOM 3532 N N . SER B 1 87 ? 6.805 26.312 8.297 1 88.31 87 SER B N 1
ATOM 3533 C CA . SER B 1 87 ? 5.359 26.188 8.477 1 88.31 87 SER B CA 1
ATOM 3534 C C . SER B 1 87 ? 5.012 25.016 9.391 1 88.31 87 SER B C 1
ATOM 3536 O O . SER B 1 87 ? 5.871 24.188 9.695 1 88.31 87 SER B O 1
ATOM 3538 N N . VAL B 1 88 ? 3.734 25 9.805 1 92.38 88 VAL B N 1
ATOM 3539 C CA . VAL B 1 88 ? 3.227 23.922 10.641 1 92.38 88 VAL B CA 1
ATOM 3540 C C . VAL B 1 88 ? 3.141 22.641 9.812 1 92.38 88 VAL B C 1
ATOM 3542 O O . VAL B 1 88 ? 2.75 22.672 8.648 1 92.38 88 VAL B O 1
ATOM 3545 N N . GLU B 1 89 ? 3.525 21.562 10.406 1 95.19 89 GLU B N 1
ATOM 3546 C CA . GLU B 1 89 ? 3.334 20.25 9.82 1 95.19 89 GLU B CA 1
ATOM 3547 C C . GLU B 1 89 ? 2.459 19.359 10.703 1 95.19 89 GLU B C 1
ATOM 3549 O O . GLU B 1 89 ? 2.711 19.234 11.906 1 95.19 89 GLU B O 1
ATOM 3554 N N . ILE B 1 90 ? 1.475 18.812 10.133 1 96.44 90 ILE B N 1
ATOM 3555 C CA . ILE B 1 90 ? 0.559 17.922 10.844 1 96.44 90 ILE B CA 1
ATOM 3556 C C . ILE B 1 90 ? 0.898 16.469 10.523 1 96.44 90 ILE B C 1
ATOM 3558 O O . ILE B 1 90 ? 1.121 16.125 9.359 1 96.44 90 ILE B O 1
ATOM 3562 N N . PHE B 1 91 ? 1.009 15.648 11.562 1 98.5 91 PHE B N 1
ATOM 3563 C CA . PHE B 1 91 ? 1.124 14.203 11.414 1 98.5 91 PHE B CA 1
ATOM 3564 C C . PHE B 1 91 ? -0.138 13.5 11.914 1 98.5 91 PHE B C 1
ATOM 3566 O O . PHE B 1 91 ? -0.659 13.836 12.977 1 98.5 91 PHE B O 1
ATOM 3573 N N . ILE B 1 92 ? -0.596 12.555 11.141 1 98.56 92 ILE B N 1
ATOM 3574 C CA . ILE B 1 92 ? -1.734 11.734 11.531 1 98.56 92 ILE B CA 1
ATOM 3575 C C . ILE B 1 92 ? -1.38 10.258 11.375 1 98.56 92 ILE B C 1
ATOM 3577 O O . ILE B 1 92 ? -1.026 9.805 10.281 1 98.56 92 ILE B O 1
ATOM 3581 N N . ALA B 1 93 ? -1.499 9.523 12.461 1 98.62 93 ALA B N 1
ATOM 3582 C CA . ALA B 1 93 ? -1.304 8.078 12.406 1 98.62 93 ALA B CA 1
ATOM 3583 C C . ALA B 1 93 ? -2.488 7.395 11.727 1 98.62 93 ALA B C 1
ATOM 3585 O O . ALA B 1 93 ? -3.555 7.246 12.328 1 98.62 93 ALA B O 1
ATOM 3586 N N . LEU B 1 94 ? -2.252 6.938 10.516 1 98.31 94 LEU B N 1
ATOM 3587 C CA . LEU B 1 94 ? -3.357 6.289 9.82 1 98.31 94 LEU B CA 1
ATOM 3588 C C . LEU B 1 94 ? -3.541 4.855 10.312 1 98.31 94 LEU B C 1
ATOM 3590 O O . LEU B 1 94 ? -4.652 4.324 10.281 1 98.31 94 LEU B O 1
ATOM 3594 N N . ASP B 1 95 ? -2.461 4.219 10.57 1 96.25 95 ASP B N 1
ATOM 3595 C CA . ASP B 1 95 ? -2.414 2.936 11.266 1 96.25 95 ASP B CA 1
ATOM 3596 C C . ASP B 1 95 ? -1.103 2.771 12.023 1 96.25 95 ASP B C 1
ATOM 3598 O O . ASP B 1 95 ? -0.179 3.57 11.859 1 96.25 95 ASP B O 1
ATOM 3602 N N . GLY B 1 96 ? -1.096 1.905 13 1 96.81 96 GLY B N 1
ATOM 3603 C CA . GLY B 1 96 ? 0.093 1.632 13.789 1 96.81 96 GLY B CA 1
ATOM 3604 C C . GLY B 1 96 ? 0.413 2.73 14.781 1 96.81 96 GLY B C 1
ATOM 3605 O O . GLY B 1 96 ? -0.309 3.727 14.867 1 96.81 96 GLY B O 1
ATOM 3606 N N . LYS B 1 97 ? 1.549 2.525 15.547 1 98.31 97 LYS B N 1
ATOM 3607 C CA . LYS B 1 97 ? 2.021 3.486 16.531 1 98.31 97 LYS B CA 1
ATOM 3608 C C . LYS B 1 97 ? 3.244 4.246 16.031 1 98.31 97 LYS B C 1
ATOM 3610 O O . LYS B 1 97 ? 4.117 3.664 15.383 1 98.31 97 LYS B O 1
ATOM 3615 N N . TRP B 1 98 ? 3.277 5.484 16.406 1 98.81 98 TRP B N 1
ATOM 3616 C CA . TRP B 1 98 ? 4.32 6.352 15.867 1 98.81 98 TRP B CA 1
ATOM 3617 C C . TRP B 1 98 ? 4.969 7.172 16.969 1 98.81 98 TRP B C 1
ATOM 3619 O O . TRP B 1 98 ? 4.277 7.879 17.719 1 98.81 98 TRP B O 1
ATOM 3629 N N . GLU B 1 99 ? 6.219 7.117 17.047 1 98.88 99 GLU B N 1
ATOM 3630 C CA . GLU B 1 99 ? 6.961 8.031 17.906 1 98.88 99 GLU B CA 1
ATOM 3631 C C . GLU B 1 99 ? 7.281 9.336 17.172 1 98.88 99 GLU B C 1
ATOM 3633 O O . GLU B 1 99 ? 7.887 9.32 16.094 1 98.88 99 GLU B O 1
ATOM 3638 N N . ILE B 1 100 ? 6.84 10.398 17.734 1 98.88 100 ILE B N 1
ATOM 3639 C CA . ILE B 1 100 ? 7.246 11.727 17.297 1 98.88 100 ILE B CA 1
ATOM 3640 C C . ILE B 1 100 ? 8.32 12.273 18.234 1 98.88 100 ILE B C 1
ATOM 3642 O O . ILE B 1 100 ? 8.109 12.359 19.438 1 98.88 100 ILE B O 1
ATOM 3646 N N . ALA B 1 101 ? 9.414 12.641 17.672 1 98.81 101 ALA B N 1
ATOM 3647 C CA . ALA B 1 101 ? 10.508 13.219 18.453 1 98.81 101 ALA B CA 1
ATOM 3648 C C . ALA B 1 101 ? 10.75 14.672 18.047 1 98.81 101 ALA B C 1
ATOM 3650 O O . ALA B 1 101 ? 10.539 15.047 16.891 1 98.81 101 ALA B O 1
ATOM 3651 N N . TRP B 1 102 ? 11.172 15.422 19.016 1 98.44 102 TRP B N 1
ATOM 3652 C CA . TRP B 1 102 ? 11.508 16.812 18.688 1 98.44 102 TRP B CA 1
ATOM 3653 C C . TRP B 1 102 ? 12.617 17.328 19.609 1 98.44 102 TRP B C 1
ATOM 3655 O O . TRP B 1 102 ? 12.984 16.672 20.578 1 98.44 102 TRP B O 1
ATOM 3665 N N . GLY B 1 103 ? 13.141 18.531 19.297 1 96.94 103 GLY B N 1
ATOM 3666 C CA . GLY B 1 103 ? 14.312 19.094 19.953 1 96.94 103 GLY B CA 1
ATOM 3667 C C . GLY B 1 103 ? 15.555 19.047 19.078 1 96.94 103 GLY B C 1
ATOM 3668 O O . GLY B 1 103 ? 15.555 18.438 18.016 1 96.94 103 GLY B O 1
ATOM 3669 N N . GLY B 1 104 ? 16.578 19.656 19.531 1 93.31 104 GLY B N 1
ATOM 3670 C CA . GLY B 1 104 ? 17.797 19.734 18.75 1 93.31 104 GLY B CA 1
ATOM 3671 C C . GLY B 1 104 ? 18.344 18.359 18.375 1 93.31 104 GLY B C 1
ATOM 3672 O O . GLY B 1 104 ? 18.906 18.188 17.297 1 93.31 104 GLY B O 1
ATOM 3673 N N . ARG B 1 105 ? 18.125 17.422 19.281 1 94.25 105 ARG B N 1
ATOM 3674 C CA . ARG B 1 105 ? 18.625 16.078 19.062 1 94.25 105 ARG B CA 1
ATOM 3675 C C . ARG B 1 105 ? 17.516 15.047 19.156 1 94.25 105 ARG B C 1
ATOM 3677 O O . ARG B 1 105 ? 17.766 13.852 19.297 1 94.25 105 ARG B O 1
ATOM 3684 N N . GLY B 1 106 ? 16.344 15.523 19.109 1 97.19 106 GLY B N 1
ATOM 3685 C CA . GLY B 1 106 ? 15.211 14.617 19.234 1 97.19 106 GLY B CA 1
ATOM 3686 C C . GLY B 1 106 ? 15.031 14.062 20.625 1 97.19 106 GLY B C 1
ATOM 3687 O O . GLY B 1 106 ? 14.656 12.898 20.812 1 97.19 106 GLY B O 1
ATOM 3688 N N . GLU B 1 107 ? 15.328 14.867 21.609 1 96.81 107 GLU B N 1
ATOM 3689 C CA . GLU B 1 107 ? 15.383 14.391 22.984 1 96.81 107 GLU B CA 1
ATOM 3690 C C . GLU B 1 107 ? 13.984 14.297 23.594 1 96.81 107 GLU B C 1
ATOM 3692 O O . GLU B 1 107 ? 13.789 13.656 24.625 1 96.81 107 GLU B O 1
ATOM 3697 N N . HIS B 1 108 ? 13.055 14.984 23.094 1 98.38 108 HIS B N 1
ATOM 3698 C CA . HIS B 1 108 ? 11.672 14.875 23.531 1 98.38 108 HIS B CA 1
ATOM 3699 C C . HIS B 1 108 ? 10.875 13.953 22.625 1 98.38 108 HIS B C 1
ATOM 3701 O O . HIS B 1 108 ? 11.102 13.914 21.406 1 98.38 108 HIS B O 1
ATOM 3707 N N . THR B 1 109 ? 9.875 13.18 23.219 1 98.5 109 THR B N 1
ATOM 3708 C CA . THR B 1 109 ? 9.094 12.273 22.391 1 98.5 109 THR B CA 1
ATOM 3709 C C . THR B 1 109 ? 7.66 12.164 22.891 1 98.5 109 THR B C 1
ATOM 3711 O O . THR B 1 109 ? 7.375 12.5 24.047 1 98.5 109 THR B O 1
ATOM 3714 N N . THR B 1 110 ? 6.824 11.805 22.047 1 98.56 110 THR B N 1
ATOM 3715 C CA . THR B 1 110 ? 5.48 11.305 22.328 1 98.56 110 THR B CA 1
ATOM 3716 C C . THR B 1 110 ? 5.102 10.203 21.344 1 98.56 110 THR B C 1
ATOM 3718 O O . THR B 1 110 ? 5.707 10.078 20.281 1 98.56 110 THR B O 1
ATOM 3721 N N . VAL B 1 111 ? 4.168 9.375 21.703 1 98.75 111 VAL B N 1
ATOM 3722 C CA . VAL B 1 111 ? 3.746 8.289 20.828 1 98.75 111 VAL B CA 1
ATOM 3723 C C . VAL B 1 111 ? 2.295 8.5 20.406 1 98.75 111 VAL B C 1
ATOM 3725 O O . VAL B 1 111 ? 1.415 8.695 21.234 1 98.75 111 VAL B O 1
ATOM 3728 N N . LEU B 1 112 ? 2.043 8.547 19.141 1 98.69 112 LEU B N 1
ATOM 3729 C CA . LEU B 1 112 ? 0.696 8.578 18.578 1 98.69 112 LEU B CA 1
ATOM 3730 C C . LEU B 1 112 ? 0.132 7.168 18.438 1 98.69 112 LEU B C 1
ATOM 3732 O O . LEU B 1 112 ? 0.806 6.273 17.922 1 98.69 112 LEU B O 1
ATOM 3736 N N . GLN B 1 113 ? -1.05 7.02 18.953 1 98.12 113 GLN B N 1
ATOM 3737 C CA . GLN B 1 113 ? -1.835 5.824 18.672 1 98.12 113 GLN B CA 1
ATOM 3738 C C . GLN B 1 113 ? -2.555 5.953 17.328 1 98.12 113 GLN B C 1
ATOM 3740 O O . GLN B 1 113 ? -2.652 7.051 16.766 1 98.12 113 GLN B O 1
ATOM 3745 N N . PRO B 1 114 ? -3.023 4.805 16.812 1 97.88 114 PRO B N 1
ATOM 3746 C CA . PRO B 1 114 ? -3.764 4.914 15.547 1 97.88 114 PRO B CA 1
ATOM 3747 C C . PRO B 1 114 ? -4.824 6.012 15.578 1 97.88 114 PRO B C 1
ATOM 3749 O O . PRO B 1 114 ? -5.602 6.098 16.531 1 97.88 114 PRO B O 1
ATOM 3752 N N . TRP B 1 115 ? -4.75 6.898 14.586 1 98.25 115 TRP B N 1
ATOM 3753 C CA . TRP B 1 115 ? -5.711 7.953 14.281 1 98.25 115 TRP B CA 1
ATOM 3754 C C . TRP B 1 115 ? -5.461 9.188 15.148 1 98.25 115 TRP B C 1
ATOM 3756 O O . TRP B 1 115 ? -6.105 10.219 14.961 1 98.25 115 TRP B O 1
ATOM 3766 N N . ASP B 1 116 ? -4.461 9.125 16.047 1 98.38 116 ASP B N 1
ATOM 3767 C CA . ASP B 1 116 ? -4.023 10.344 16.719 1 98.38 116 ASP B CA 1
ATOM 3768 C C . ASP B 1 116 ? -3.406 11.328 15.734 1 98.38 116 ASP B C 1
ATOM 3770 O O . ASP B 1 116 ? -3.006 10.945 14.633 1 98.38 116 ASP B O 1
ATOM 3774 N N . MET B 1 117 ? -3.387 12.57 16.141 1 98.12 117 MET B N 1
ATOM 3775 C CA . MET B 1 117 ? -2.783 13.617 15.328 1 98.12 117 MET B CA 1
ATOM 3776 C C . MET B 1 117 ? -1.89 14.523 16.172 1 98.12 117 MET B C 1
ATOM 3778 O O . MET B 1 117 ? -2.049 14.594 17.391 1 98.12 117 MET B O 1
ATOM 3782 N N . ILE B 1 118 ? -0.979 15.172 15.523 1 98.31 118 ILE B N 1
ATOM 3783 C CA . ILE B 1 118 ? -0.146 16.188 16.141 1 98.31 118 ILE B CA 1
ATOM 3784 C C . ILE B 1 118 ? 0.179 17.281 15.133 1 98.31 118 ILE B C 1
ATOM 3786 O O . ILE B 1 118 ? 0.462 17 13.969 1 98.31 118 ILE B O 1
ATOM 3790 N N . ALA B 1 119 ? 0.049 18.5 15.5 1 97.5 119 ALA B N 1
ATOM 3791 C CA . ALA B 1 119 ? 0.493 19.641 14.711 1 97.5 119 ALA B CA 1
ATOM 3792 C C . ALA B 1 119 ? 1.793 20.219 15.258 1 97.5 119 ALA B C 1
ATOM 3794 O O . ALA B 1 119 ? 1.779 20.984 16.219 1 97.5 119 ALA B O 1
ATOM 3795 N N . VAL B 1 120 ? 2.863 19.953 14.641 1 97.44 120 VAL B N 1
ATOM 3796 C CA . VAL B 1 120 ? 4.164 20.453 15.078 1 97.44 120 VAL B CA 1
ATOM 3797 C C . VAL B 1 120 ? 4.34 21.891 14.633 1 97.44 120 VAL B C 1
ATOM 3799 O O . VAL B 1 120 ? 4.277 22.203 13.438 1 97.44 120 VAL B O 1
ATOM 3802 N N . PRO B 1 121 ? 4.625 22.797 15.516 1 94.94 121 PRO B N 1
ATOM 3803 C CA . PRO B 1 121 ? 4.742 24.203 15.148 1 94.94 121 PRO B CA 1
ATOM 3804 C C . PRO B 1 121 ? 5.926 24.469 14.219 1 94.94 121 PRO B C 1
ATOM 3806 O O . PRO B 1 121 ? 6.891 23.703 14.203 1 94.94 121 PRO B O 1
ATOM 3809 N N . ALA B 1 122 ? 5.844 25.609 13.523 1 92.75 122 ALA B N 1
ATOM 3810 C CA . ALA B 1 122 ? 6.91 26.047 12.625 1 92.75 122 ALA B CA 1
ATOM 3811 C C . ALA B 1 122 ? 8.242 26.141 13.367 1 92.75 122 ALA B C 1
ATOM 3813 O O . ALA B 1 122 ? 8.289 26.578 14.516 1 92.75 122 ALA B O 1
ATOM 3814 N N . HIS B 1 123 ? 9.297 25.641 12.773 1 94 123 HIS B N 1
ATOM 3815 C CA . HIS B 1 123 ? 10.688 25.766 13.18 1 94 123 HIS B CA 1
ATOM 3816 C C . HIS B 1 123 ? 11 24.844 14.359 1 94 123 HIS B C 1
ATOM 3818 O O . HIS B 1 123 ? 12.102 24.906 14.914 1 94 123 HIS B O 1
ATOM 3824 N N . VAL B 1 124 ? 10.094 24.078 14.836 1 96.62 124 VAL B N 1
ATOM 3825 C CA . VAL B 1 124 ? 10.422 23.031 15.805 1 96.62 124 VAL B CA 1
ATOM 3826 C C . VAL B 1 124 ? 11.023 21.828 15.078 1 96.62 124 VAL B C 1
ATOM 3828 O O . VAL B 1 124 ? 10.406 21.281 14.164 1 96.62 124 VAL B O 1
ATOM 3831 N N . ARG B 1 125 ? 12.18 21.5 15.438 1 97.69 125 ARG B N 1
ATOM 3832 C CA . ARG B 1 125 ? 12.828 20.344 14.828 1 97.69 125 ARG B CA 1
ATOM 3833 C C . ARG B 1 125 ? 12.148 19.047 15.266 1 97.69 125 ARG B C 1
ATOM 3835 O O . ARG B 1 125 ? 11.938 18.812 16.453 1 97.69 125 ARG B O 1
ATOM 3842 N N . HIS B 1 126 ? 11.836 18.188 14.297 1 98.5 126 HIS B N 1
ATOM 3843 C CA . HIS B 1 126 ? 11.023 17.016 14.625 1 98.5 126 HIS B CA 1
ATOM 3844 C C . HIS B 1 126 ? 11.312 15.859 13.672 1 98.5 126 HIS B C 1
ATOM 3846 O O . HIS B 1 126 ? 11.945 16.047 12.633 1 98.5 126 HIS B O 1
ATOM 3852 N N . SER B 1 127 ? 10.914 14.648 14.078 1 98.62 127 SER B N 1
ATOM 3853 C CA . SER B 1 127 ? 10.945 13.422 13.289 1 98.62 127 SER B CA 1
ATOM 3854 C C . SER B 1 127 ? 9.82 12.477 13.711 1 98.62 127 SER B C 1
ATOM 3856 O O . SER B 1 127 ? 9.156 12.703 14.719 1 98.62 127 SER B O 1
ATOM 3858 N N . TYR B 1 128 ? 9.57 11.477 12.891 1 98.81 128 TYR B N 1
ATOM 3859 C CA . TYR B 1 128 ? 8.672 10.391 13.273 1 98.81 128 TYR B CA 1
ATOM 3860 C C . TYR B 1 128 ? 9.328 9.031 13.031 1 98.81 128 TYR B C 1
ATOM 3862 O O . TYR B 1 128 ? 10.266 8.922 12.234 1 98.81 128 TYR B O 1
ATOM 3870 N N . LYS B 1 129 ? 8.781 8.039 13.719 1 98.81 129 LYS B N 1
ATOM 3871 C CA . LYS B 1 129 ? 9.273 6.672 13.609 1 98.81 129 LYS B CA 1
ATOM 3872 C C . LYS B 1 129 ? 8.148 5.664 13.82 1 98.81 129 LYS B C 1
ATOM 3874 O O . LYS B 1 129 ? 7.344 5.805 14.742 1 98.81 129 LYS B O 1
ATOM 3879 N N . ASN B 1 130 ? 8.062 4.691 12.875 1 98.62 130 ASN B N 1
ATOM 3880 C CA . ASN B 1 130 ? 7.172 3.557 13.094 1 98.62 130 ASN B CA 1
ATOM 3881 C C . ASN B 1 130 ? 7.688 2.645 14.203 1 98.62 130 ASN B C 1
ATOM 3883 O O . ASN B 1 130 ? 8.68 1.936 14.023 1 98.62 130 ASN B O 1
ATOM 3887 N N . VAL B 1 131 ? 6.961 2.629 15.266 1 98 131 VAL B N 1
ATOM 3888 C CA . VAL B 1 131 ? 7.508 1.891 16.391 1 98 131 VAL B CA 1
ATOM 3889 C C . VAL B 1 131 ? 6.797 0.545 16.531 1 98 131 VAL B C 1
ATOM 3891 O O . VAL B 1 131 ? 6.844 -0.089 17.578 1 98 131 VAL B O 1
ATOM 3894 N N . GLU B 1 132 ? 6.074 0.15 15.477 1 93.44 132 GLU B N 1
ATOM 3895 C CA . GLU B 1 132 ? 5.551 -1.21 15.414 1 93.44 132 GLU B CA 1
ATOM 3896 C C . GLU B 1 132 ? 6.664 -2.221 15.156 1 93.44 132 GLU B C 1
ATOM 3898 O O . GLU B 1 132 ? 7.738 -1.856 14.672 1 93.44 132 GLU B O 1
ATOM 3903 N N . GLU B 1 133 ? 6.391 -3.471 15.406 1 87.69 133 GLU B N 1
ATOM 3904 C CA . GLU B 1 133 ? 7.441 -4.48 15.328 1 87.69 133 GLU B CA 1
ATOM 3905 C C . GLU B 1 133 ? 7.383 -5.25 14.016 1 87.69 133 GLU B C 1
ATOM 3907 O O . GLU B 1 133 ? 8.406 -5.699 13.5 1 87.69 133 GLU B O 1
ATOM 3912 N N . LYS B 1 134 ? 6.258 -5.395 13.484 1 86.44 134 LYS B N 1
ATOM 3913 C CA . LYS B 1 134 ? 6.129 -6.441 12.469 1 86.44 134 LYS B CA 1
ATOM 3914 C C . LYS B 1 134 ? 5.699 -5.855 11.125 1 86.44 134 LYS B C 1
ATOM 3916 O O . LYS B 1 134 ? 6.051 -6.387 10.07 1 86.44 134 LYS B O 1
ATOM 3921 N N . THR B 1 135 ? 4.949 -4.793 11.219 1 92.88 135 THR B N 1
ATOM 3922 C CA . THR B 1 135 ? 4.301 -4.406 9.969 1 92.88 135 THR B CA 1
ATOM 3923 C C . THR B 1 135 ? 4.664 -2.975 9.594 1 92.88 135 THR B C 1
ATOM 3925 O O . THR B 1 135 ? 4.949 -2.15 10.469 1 92.88 135 THR B O 1
ATOM 3928 N N . ALA B 1 136 ? 4.707 -2.809 8.266 1 95.31 136 ALA B N 1
ATOM 3929 C CA . ALA B 1 136 ? 4.77 -1.436 7.773 1 95.31 136 ALA B CA 1
ATOM 3930 C C . ALA B 1 136 ? 3.447 -0.71 8 1 95.31 136 ALA B C 1
ATOM 3932 O O . ALA B 1 136 ? 2.377 -1.318 7.918 1 95.31 136 ALA B O 1
ATOM 3933 N N . ASN B 1 137 ? 3.607 0.537 8.359 1 96.69 137 ASN B N 1
ATOM 3934 C CA . ASN B 1 137 ? 2.418 1.319 8.68 1 96.69 137 ASN B CA 1
ATOM 3935 C C . ASN B 1 137 ? 2.434 2.674 7.973 1 96.69 137 ASN B C 1
ATOM 3937 O O . ASN B 1 137 ? 3.447 3.068 7.395 1 96.69 137 ASN B O 1
ATOM 3941 N N . HIS B 1 138 ? 1.229 3.305 7.992 1 98.25 138 HIS B N 1
ATOM 3942 C CA . HIS B 1 138 ? 1.021 4.539 7.242 1 98.25 138 HIS B CA 1
ATOM 3943 C C . HIS B 1 138 ? 0.926 5.742 8.18 1 98.25 138 HIS B C 1
ATOM 3945 O O . HIS B 1 138 ? 0.201 5.699 9.172 1 98.25 138 HIS B O 1
ATOM 3951 N N . ILE B 1 139 ? 1.6 6.75 7.816 1 98.56 139 ILE B N 1
ATOM 3952 C CA . ILE B 1 139 ? 1.441 8.055 8.461 1 98.56 139 ILE B CA 1
ATOM 3953 C C . ILE B 1 139 ? 1.154 9.117 7.402 1 98.56 139 ILE B C 1
ATOM 3955 O O . ILE B 1 139 ? 1.757 9.109 6.324 1 98.56 139 ILE B O 1
ATOM 3959 N N . MET B 1 140 ? 0.192 9.914 7.641 1 98.44 140 MET B N 1
ATOM 3960 C CA . MET B 1 140 ? -0.154 11.031 6.762 1 98.44 140 MET B CA 1
ATOM 3961 C C . MET B 1 140 ? 0.513 12.32 7.234 1 98.44 140 MET B C 1
ATOM 3963 O O . MET B 1 140 ? 0.538 12.609 8.43 1 98.44 140 MET B O 1
ATOM 3967 N N . THR B 1 141 ? 1.058 13.086 6.332 1 97.06 141 THR B N 1
ATOM 3968 C CA . THR B 1 141 ? 1.648 14.383 6.633 1 97.06 141 THR B CA 1
ATOM 3969 C C . THR B 1 141 ? 0.934 15.492 5.863 1 97.06 141 THR B C 1
ATOM 3971 O O . THR B 1 141 ? 0.607 15.328 4.684 1 97.06 141 THR B O 1
ATOM 3974 N N . ILE B 1 142 ? 0.622 16.516 6.52 1 93.38 142 ILE B N 1
ATOM 3975 C CA . ILE B 1 142 ? 0.124 17.734 5.91 1 93.38 142 ILE B CA 1
ATOM 3976 C C . ILE B 1 142 ? 1.061 18.891 6.238 1 93.38 142 ILE B C 1
ATOM 3978 O O . ILE B 1 142 ? 1.223 19.25 7.406 1 93.38 142 ILE B O 1
ATOM 3982 N N . LEU B 1 143 ? 1.711 19.422 5.273 1 90.88 143 LEU B N 1
ATOM 3983 C CA . LEU B 1 143 ? 2.535 20.609 5.441 1 90.88 143 LEU B CA 1
ATOM 3984 C C . LEU B 1 143 ? 1.775 21.859 5.012 1 90.88 143 LEU B C 1
ATOM 3986 O O . LEU B 1 143 ? 1.417 22 3.838 1 90.88 143 LEU B O 1
ATOM 3990 N N . CYS B 1 144 ? 1.578 22.719 5.965 1 84.81 144 CYS B N 1
ATOM 3991 C CA . CYS B 1 144 ? 0.717 23.875 5.754 1 84.81 144 CYS B CA 1
ATOM 3992 C C . CYS B 1 144 ? 1.518 25.062 5.23 1 84.81 144 CYS B C 1
ATOM 3994 O O . CYS B 1 144 ? 1.73 26.031 5.949 1 84.81 144 CYS B O 1
ATOM 3996 N N . GLY B 1 145 ? 2.068 25.078 4.051 1 80.62 145 GLY B N 1
ATOM 3997 C CA . GLY B 1 145 ? 2.771 26.219 3.506 1 80.62 145 GLY B CA 1
ATOM 3998 C C . GLY B 1 145 ? 4.055 25.859 2.787 1 80.62 145 GLY B C 1
ATOM 3999 O O . GLY B 1 145 ? 4.066 24.938 1.962 1 80.62 145 GLY B O 1
ATOM 4000 N N . ASP B 1 146 ? 5.098 26.609 3.15 1 77.94 146 ASP B N 1
ATOM 4001 C CA . ASP B 1 146 ? 6.383 26.469 2.475 1 77.94 146 ASP B CA 1
ATOM 4002 C C . ASP B 1 146 ? 6.965 25.078 2.678 1 77.94 146 ASP B C 1
ATOM 4004 O O . ASP B 1 146 ? 7.113 24.625 3.812 1 77.94 146 ASP B O 1
ATOM 4008 N N . ALA B 1 147 ? 7.348 24.453 1.582 1 78.19 147 ALA B N 1
ATOM 4009 C CA . ALA B 1 147 ? 7.754 23.047 1.602 1 78.19 147 ALA B CA 1
ATOM 4010 C C . ALA B 1 147 ? 9.258 22.922 1.832 1 78.19 147 ALA B C 1
ATOM 4012 O O . ALA B 1 147 ? 9.789 21.812 1.857 1 78.19 147 ALA B O 1
ATOM 4013 N N . SER B 1 148 ? 9.93 23.938 2.082 1 83.62 148 SER B N 1
ATOM 4014 C CA . SER B 1 148 ? 11.367 23.859 2.295 1 83.62 148 SER B CA 1
ATOM 4015 C C . SER B 1 148 ? 11.695 23.078 3.564 1 83.62 148 SER B C 1
ATOM 4017 O O . SER B 1 148 ? 10.922 23.094 4.523 1 83.62 148 SER B O 1
ATOM 4019 N N . ILE B 1 149 ? 12.797 22.391 3.523 1 90.62 149 ILE B N 1
ATOM 4020 C CA . ILE B 1 149 ? 13.234 21.547 4.629 1 90.62 149 ILE B CA 1
ATOM 4021 C C . ILE B 1 149 ? 14.617 21.984 5.094 1 90.62 149 ILE B C 1
ATOM 4023 O O . ILE B 1 149 ? 15.523 22.172 4.277 1 90.62 149 ILE B O 1
ATOM 4027 N N . THR B 1 150 ? 14.789 22.234 6.324 1 91.25 150 THR B N 1
ATOM 4028 C CA . THR B 1 150 ? 16.094 22.375 6.941 1 91.25 150 THR B CA 1
ATOM 4029 C C . THR B 1 150 ? 16.438 21.156 7.801 1 91.25 150 THR B C 1
ATOM 4031 O O . THR B 1 150 ? 15.766 20.906 8.805 1 91.25 150 THR B O 1
ATOM 4034 N N . TRP B 1 151 ? 17.438 20.5 7.469 1 92.88 151 TRP B N 1
ATOM 4035 C CA . TRP B 1 151 ? 17.797 19.25 8.125 1 92.88 151 TRP B CA 1
ATOM 4036 C C . TRP B 1 151 ? 18.688 19.516 9.336 1 92.88 151 TRP B C 1
ATOM 4038 O O . TRP B 1 151 ? 19.484 20.453 9.336 1 92.88 151 TRP B O 1
ATOM 4048 N N . GLY B 1 152 ? 18.562 18.641 10.359 1 92.31 152 GLY B N 1
ATOM 4049 C CA . GLY B 1 152 ? 19.516 18.688 11.453 1 92.31 152 GLY B CA 1
ATOM 4050 C C . GLY B 1 152 ? 20.938 18.438 11.008 1 92.31 152 GLY B C 1
ATOM 4051 O O . GLY B 1 152 ? 21.172 17.688 10.055 1 92.31 152 GLY B O 1
ATOM 4052 N N . PRO B 1 153 ? 21.859 18.984 11.75 1 89.31 153 PRO B N 1
ATOM 4053 C CA . PRO B 1 153 ? 23.266 18.812 11.344 1 89.31 153 PRO B CA 1
ATOM 4054 C C . PRO B 1 153 ? 23.703 17.359 11.32 1 89.31 153 PRO B C 1
ATOM 4056 O O . PRO B 1 153 ? 24.453 16.938 10.438 1 89.31 153 PRO B O 1
ATOM 4059 N N . ASP B 1 154 ? 23.266 16.641 12.273 1 91.94 154 ASP B N 1
ATOM 4060 C CA . ASP B 1 154 ? 23.625 15.234 12.336 1 91.94 154 ASP B CA 1
ATOM 4061 C C . ASP B 1 154 ? 23.047 14.461 11.156 1 91.94 154 ASP B C 1
ATOM 4063 O O . ASP B 1 154 ? 23.625 13.492 10.688 1 91.94 154 ASP B O 1
ATOM 4067 N N . VAL B 1 155 ? 21.906 14.883 10.727 1 93.75 155 VAL B N 1
ATOM 4068 C CA . VAL B 1 155 ? 21.25 14.242 9.594 1 93.75 155 VAL B CA 1
ATOM 4069 C C . VAL B 1 155 ? 22.031 14.5 8.312 1 93.75 155 VAL B C 1
ATOM 4071 O O . VAL B 1 155 ? 22.25 13.586 7.52 1 93.75 155 VAL B O 1
ATOM 4074 N N . VAL B 1 156 ? 22.422 15.711 8.164 1 90.44 156 VAL B N 1
ATOM 4075 C CA . VAL B 1 156 ? 23.219 16.078 7 1 90.44 156 VAL B CA 1
ATOM 4076 C C . VAL B 1 156 ? 24.516 15.281 6.977 1 90.44 156 VAL B C 1
ATOM 4078 O O . VAL B 1 156 ? 24.906 14.742 5.934 1 90.44 156 VAL B O 1
ATOM 4081 N N . ALA B 1 157 ? 25.125 15.203 8.102 1 90.81 157 ALA B N 1
ATOM 4082 C CA . ALA B 1 157 ? 26.375 14.445 8.211 1 90.81 157 ALA B CA 1
ATOM 4083 C C . ALA B 1 157 ? 26.156 12.977 7.859 1 90.81 157 ALA B C 1
ATOM 4085 O O . ALA B 1 157 ? 26.953 12.383 7.141 1 90.81 157 ALA B O 1
ATOM 4086 N N . GLU B 1 158 ? 25.094 12.453 8.391 1 92.94 158 GLU B N 1
ATOM 4087 C CA . GLU B 1 158 ? 24.781 11.062 8.109 1 92.94 158 GLU B CA 1
ATOM 4088 C C . GLU B 1 158 ? 24.531 10.844 6.617 1 92.94 158 GLU B C 1
ATOM 4090 O O . GLU B 1 158 ? 24.984 9.859 6.035 1 92.94 158 GLU B O 1
ATOM 4095 N N . ALA B 1 159 ? 23.766 11.695 6.055 1 90.94 159 ALA B N 1
ATOM 4096 C CA . ALA B 1 159 ? 23.453 11.602 4.633 1 90.94 159 ALA B CA 1
ATOM 4097 C C . ALA B 1 159 ? 24.719 11.664 3.785 1 90.94 159 ALA B C 1
ATOM 4099 O O . ALA B 1 159 ? 24.844 10.961 2.781 1 90.94 159 ALA B O 1
ATOM 4100 N N . ARG B 1 160 ? 25.625 12.453 4.188 1 88.38 160 ARG B N 1
ATOM 4101 C CA . ARG B 1 160 ? 26.906 12.57 3.484 1 88.38 160 ARG B CA 1
ATOM 4102 C C . ARG B 1 160 ? 27.641 11.242 3.477 1 88.38 160 ARG B C 1
ATOM 4104 O O . ARG B 1 160 ? 28.281 10.891 2.484 1 88.38 160 ARG B O 1
ATOM 4111 N N . ASN B 1 161 ? 27.5 10.625 4.562 1 90.75 161 ASN B N 1
ATOM 4112 C CA . ASN B 1 161 ? 28.125 9.312 4.648 1 90.75 161 ASN B CA 1
ATOM 4113 C C . ASN B 1 161 ? 27.5 8.328 3.658 1 90.75 161 ASN B C 1
ATOM 4115 O O . ASN B 1 161 ? 28.109 7.305 3.334 1 90.75 161 ASN B O 1
ATOM 4119 N N . HIS B 1 162 ? 26.422 8.664 3.25 1 88.44 162 HIS B N 1
ATOM 4120 C CA . HIS B 1 162 ? 25.766 7.824 2.26 1 88.44 162 HIS B CA 1
ATOM 4121 C C . HIS B 1 162 ? 25.875 8.43 0.865 1 88.44 162 HIS B C 1
ATOM 4123 O O . HIS B 1 162 ? 25.156 8.016 -0.05 1 88.44 162 HIS B O 1
ATOM 4129 N N . GLY B 1 163 ? 26.625 9.461 0.724 1 82.12 163 GLY B N 1
ATOM 4130 C CA . GLY B 1 163 ? 27 9.977 -0.581 1 82.12 163 GLY B CA 1
ATOM 4131 C C . GLY B 1 163 ? 26.062 11.039 -1.104 1 82.12 163 GLY B C 1
ATOM 4132 O O . GLY B 1 163 ? 26.031 11.32 -2.305 1 82.12 163 GLY B O 1
ATOM 4133 N N . VAL B 1 164 ? 25.25 11.562 -0.241 1 85.38 164 VAL B N 1
ATOM 4134 C CA . VAL B 1 164 ? 24.281 12.539 -0.73 1 85.38 164 VAL B CA 1
ATOM 4135 C C . VAL B 1 164 ? 24.453 13.859 0.011 1 85.38 164 VAL B C 1
ATOM 4137 O O . VAL B 1 164 ? 24.891 13.883 1.168 1 85.38 164 VAL B O 1
ATOM 4140 N N . ARG B 1 165 ? 24.203 14.977 -0.736 1 82.75 165 ARG B N 1
ATOM 4141 C CA . ARG B 1 165 ? 24.25 16.328 -0.196 1 82.75 165 ARG B CA 1
ATOM 4142 C C . ARG B 1 165 ? 23.047 17.141 -0.628 1 82.75 165 ARG B C 1
ATOM 4144 O O . ARG B 1 165 ? 22.328 16.766 -1.561 1 82.75 165 ARG B O 1
ATOM 4151 N N . CYS B 1 166 ? 22.844 18.172 0.14 1 78.25 166 CYS B N 1
ATOM 4152 C CA . CYS B 1 166 ? 21.703 19.016 -0.21 1 78.25 166 CYS B CA 1
ATOM 4153 C C . CYS B 1 166 ? 22 20.484 0.043 1 78.25 166 CYS B C 1
ATOM 4155 O O . CYS B 1 166 ? 23 20.812 0.688 1 78.25 166 CYS B O 1
ATOM 4157 N N . THR B 1 167 ? 21.188 21.359 -0.538 1 76.31 167 THR B N 1
ATOM 4158 C CA . THR B 1 167 ? 21.234 22.797 -0.248 1 76.31 167 THR B CA 1
ATOM 4159 C C . THR B 1 167 ? 20.672 23.078 1.142 1 76.31 167 THR B C 1
ATOM 4161 O O . THR B 1 167 ? 20.188 22.172 1.821 1 76.31 167 THR B O 1
ATOM 4164 N N . ARG B 1 168 ? 20.719 24.375 1.45 1 75.25 168 ARG B N 1
ATOM 4165 C CA . ARG B 1 168 ? 20.172 24.812 2.729 1 75.25 168 ARG B CA 1
ATOM 4166 C C . ARG B 1 168 ? 18.656 24.609 2.77 1 75.25 168 ARG B C 1
ATOM 4168 O O . ARG B 1 168 ? 18.078 24.438 3.842 1 75.25 168 ARG B O 1
ATOM 4175 N N . ARG B 1 169 ? 18.109 24.594 1.646 1 75.44 169 ARG B N 1
ATOM 4176 C CA . ARG B 1 169 ? 16.656 24.453 1.562 1 75.44 169 ARG B CA 1
ATOM 4177 C C . ARG B 1 169 ? 16.266 23 1.358 1 75.44 169 ARG B C 1
ATOM 4179 O O . ARG B 1 169 ? 15.109 22.688 1.07 1 75.44 169 ARG B O 1
ATOM 4186 N N . GLY B 1 170 ? 17.234 22.125 1.437 1 75 170 GLY B N 1
ATOM 4187 C CA . GLY B 1 170 ? 16.953 20.688 1.452 1 75 170 GLY B CA 1
ATOM 4188 C C . GLY B 1 170 ? 16.953 20.062 0.068 1 75 170 GLY B C 1
ATOM 4189 O O . GLY B 1 170 ? 16.641 18.891 -0.085 1 75 170 GLY B O 1
ATOM 4190 N N . GLU B 1 171 ? 17.266 20.812 -0.917 1 76.56 171 GLU B N 1
ATOM 4191 C CA . GLU B 1 171 ? 17.328 20.281 -2.277 1 76.56 171 GLU B CA 1
ATOM 4192 C C . GLU B 1 171 ? 18.609 19.484 -2.504 1 76.56 171 GLU B C 1
ATOM 4194 O O . GLU B 1 171 ? 19.703 19.938 -2.186 1 76.56 171 GLU B O 1
ATOM 4199 N N . LEU B 1 172 ? 18.344 18.297 -3.041 1 79.31 172 LEU B N 1
ATOM 4200 C CA . LEU B 1 172 ? 19.5 17.438 -3.271 1 79.31 172 LEU B CA 1
ATOM 4201 C C . LEU B 1 172 ? 20.438 18.047 -4.301 1 79.31 172 LEU B C 1
ATOM 4203 O O . LEU B 1 172 ? 19.984 18.625 -5.301 1 79.31 172 LEU B O 1
ATOM 4207 N N . LEU B 1 173 ? 21.625 17.938 -3.994 1 71 173 LEU B N 1
ATOM 4208 C CA . LEU B 1 173 ? 22.625 18.391 -4.945 1 71 173 LEU B CA 1
ATOM 4209 C C . LEU B 1 173 ? 23.047 17.25 -5.883 1 71 173 LEU B C 1
ATOM 4211 O O . LEU B 1 173 ? 23.219 16.109 -5.441 1 71 173 LEU B O 1
ATOM 4215 N N . GLY B 1 174 ? 23.203 17.516 -7.195 1 58.12 174 GLY B N 1
ATOM 4216 C CA . GLY B 1 174 ? 23.703 16.562 -8.18 1 58.12 174 GLY B CA 1
ATOM 4217 C C . GLY B 1 174 ? 22.641 15.586 -8.656 1 58.12 174 GLY B C 1
ATOM 4218 O O . GLY B 1 174 ? 22.875 14.82 -9.594 1 58.12 174 GLY B O 1
ATOM 4219 N N . PHE B 1 175 ? 21.625 15.5 -7.973 1 51.38 175 PHE B N 1
ATOM 4220 C CA . PHE B 1 175 ? 20.719 14.422 -8.32 1 51.38 175 PHE B CA 1
ATOM 4221 C C . PHE B 1 175 ? 19.891 14.781 -9.555 1 51.38 175 PHE B C 1
ATOM 4223 O O . PHE B 1 175 ? 19.625 13.922 -10.398 1 51.38 175 PHE B O 1
ATOM 4230 N N . TRP B 1 176 ? 19.188 15.875 -9.602 1 44.09 176 TRP B N 1
ATOM 4231 C CA . TRP B 1 176 ? 18.312 16.078 -10.75 1 44.09 176 TRP B CA 1
ATOM 4232 C C . TRP B 1 176 ? 19.078 16.672 -11.922 1 44.09 176 TRP B C 1
ATOM 4234 O O . TRP B 1 176 ? 18.641 16.578 -13.07 1 44.09 176 TRP B O 1
ATOM 4244 N N . SER B 1 177 ? 19.812 17.828 -11.773 1 35.72 177 SER B N 1
ATOM 4245 C CA . SER B 1 177 ? 20.172 18.672 -12.914 1 35.72 177 SER B CA 1
ATOM 4246 C C . SER B 1 177 ? 21.203 17.984 -13.812 1 35.72 177 SER B C 1
ATOM 4248 O O . SER B 1 177 ? 22.125 17.344 -13.32 1 35.72 177 SER B O 1
ATOM 4250 N N . GLY B 1 178 ? 20.891 17.406 -14.984 1 34.19 178 GLY B N 1
ATOM 4251 C CA . GLY B 1 178 ? 21.828 17.281 -16.094 1 34.19 178 GLY B CA 1
ATOM 4252 C C . GLY B 1 178 ? 23.047 18.172 -15.938 1 34.19 178 GLY B C 1
ATOM 4253 O O . GLY B 1 178 ? 23.953 18.156 -16.781 1 34.19 178 GLY B O 1
ATOM 4254 N N . GLU B 1 179 ? 22.922 19.359 -15.43 1 33.91 179 GLU B N 1
ATOM 4255 C CA . GLU B 1 179 ? 24.078 20.266 -15.453 1 33.91 179 GLU B CA 1
ATOM 4256 C C . GLU B 1 179 ? 25.156 19.812 -14.477 1 33.91 179 GLU B C 1
ATOM 4258 O O . GLU B 1 179 ? 24.859 19.438 -13.344 1 33.91 179 GLU B O 1
ATOM 4263 N N . GLU B 1 180 ? 26.234 19.328 -15.062 1 32.38 180 GLU B N 1
ATOM 4264 C CA . GLU B 1 180 ? 27.484 19.219 -14.336 1 32.38 180 GLU B CA 1
ATOM 4265 C C . GLU B 1 180 ? 27.562 20.25 -13.203 1 32.38 180 GLU B C 1
ATOM 4267 O O . GLU B 1 180 ? 27.438 21.453 -13.445 1 32.38 180 GLU B O 1
ATOM 4272 N N . LEU B 1 181 ? 27.141 19.969 -12.125 1 34.97 181 LEU B N 1
ATOM 4273 C CA . LEU B 1 181 ? 27.672 20.875 -11.125 1 34.97 181 LEU B CA 1
ATOM 4274 C C . LEU B 1 181 ? 29.125 21.25 -11.438 1 34.97 181 LEU B C 1
ATOM 4276 O O . LEU B 1 181 ? 29.984 20.359 -11.539 1 34.97 181 LEU B O 1
ATOM 4280 N N . GLN B 1 182 ? 29.406 22.062 -12.359 1 30.33 182 GLN B N 1
ATOM 4281 C CA . GLN B 1 182 ? 30.75 22.641 -12.273 1 30.33 182 GLN B CA 1
ATOM 4282 C C . GLN B 1 182 ? 31.234 22.688 -10.828 1 30.33 182 GLN B C 1
ATOM 4284 O O . GLN B 1 182 ? 30.516 23.141 -9.938 1 30.33 182 GLN B O 1
ATOM 4289 N N . GLU B 1 183 ? 32.094 21.781 -10.438 1 33.66 183 GLU B N 1
ATOM 4290 C CA . GLU B 1 183 ? 32.969 21.984 -9.289 1 33.66 183 GLU B CA 1
ATOM 4291 C C . GLU B 1 183 ? 33.219 23.469 -9.055 1 33.66 183 GLU B C 1
ATOM 4293 O O . GLU B 1 183 ? 34.094 24.062 -9.695 1 33.66 183 GLU B O 1
ATOM 4298 N N . GLU B 1 184 ? 32.406 24.375 -9.258 1 31.28 184 GLU B N 1
ATOM 4299 C CA . GLU B 1 184 ? 33.062 25.594 -8.766 1 31.28 184 GLU B CA 1
ATOM 4300 C C . GLU B 1 184 ? 33.75 25.344 -7.434 1 31.28 184 GLU B C 1
ATOM 4302 O O . GLU B 1 184 ? 33.188 24.75 -6.523 1 31.28 184 GLU B O 1
ATOM 4307 N N . ALA B 1 185 ? 35.156 25.266 -7.395 1 32.47 185 ALA B N 1
ATOM 4308 C CA . ALA B 1 185 ? 36.156 25.312 -6.328 1 32.47 185 ALA B CA 1
ATOM 4309 C C . ALA B 1 185 ? 35.562 25.922 -5.059 1 32.47 185 ALA B C 1
ATOM 4311 O O . ALA B 1 185 ? 35.875 25.469 -3.949 1 32.47 185 ALA B O 1
ATOM 4312 N N . GLY B 1 186 ? 35.281 27.234 -5.113 1 30.5 186 GLY B N 1
ATOM 4313 C CA . GLY B 1 186 ? 34.969 28.047 -3.938 1 30.5 186 GLY B CA 1
ATOM 4314 C C . GLY B 1 186 ? 33.719 27.609 -3.234 1 30.5 186 GLY B C 1
ATOM 4315 O O . GLY B 1 186 ? 33.156 28.359 -2.439 1 30.5 186 GLY B O 1
ATOM 4316 N N . ALA B 1 187 ? 32.938 26.875 -3.926 1 33.47 187 ALA B N 1
ATOM 4317 C CA . ALA B 1 187 ? 31.797 26.703 -3.006 1 33.47 187 ALA B CA 1
ATOM 4318 C C . ALA B 1 187 ? 32.25 26.016 -1.718 1 33.47 187 ALA B C 1
ATOM 4320 O O . ALA B 1 187 ? 32.531 24.828 -1.715 1 33.47 187 ALA B O 1
ATOM 4321 N N . GLU B 1 188 ? 33.25 26.578 -1.01 1 31.09 188 GLU B N 1
ATOM 4322 C CA . GLU B 1 188 ? 33.5 26.312 0.402 1 31.09 188 GLU B CA 1
ATOM 4323 C C . GLU B 1 188 ? 32.344 25.609 1.064 1 31.09 188 GLU B C 1
ATOM 4325 O O . GLU B 1 188 ? 31.172 25.953 0.8 1 31.09 188 GLU B O 1
ATOM 4330 N N . THR B 1 189 ? 32.344 24.312 1.099 1 36.75 189 THR B N 1
ATOM 4331 C CA . THR B 1 189 ? 31.609 23.719 2.227 1 36.75 189 THR B CA 1
ATOM 4332 C C . THR B 1 189 ? 31.453 24.734 3.352 1 36.75 189 THR B C 1
ATOM 4334 O O . THR B 1 189 ? 32.438 25.125 3.994 1 36.75 189 THR B O 1
ATOM 4337 N N . GLU B 1 190 ? 30.938 25.938 2.98 1 33.5 190 GLU B N 1
ATOM 4338 C CA . GLU B 1 190 ? 30.797 26.797 4.145 1 33.5 190 GLU B CA 1
ATOM 4339 C C . GLU B 1 190 ? 30.766 26 5.438 1 33.5 190 GLU B C 1
ATOM 4341 O O . GLU B 1 190 ? 30.234 24.891 5.473 1 33.5 190 GLU B O 1
ATOM 4346 N N . GLU B 1 191 ? 31.844 26.234 6.355 1 35.75 191 GLU B N 1
ATOM 4347 C CA . GLU B 1 191 ? 32 25.812 7.742 1 35.75 191 GLU B CA 1
ATOM 4348 C C . GLU B 1 191 ? 30.688 25.266 8.297 1 35.75 191 GLU B C 1
ATOM 4350 O O . GLU B 1 191 ? 29.641 25.344 7.641 1 35.75 191 GLU B O 1
ATOM 4355 N N . ASP B 1 192 ? 30.75 25.312 9.742 1 38.06 192 ASP B N 1
ATOM 4356 C CA . ASP B 1 192 ? 29.859 25 10.844 1 38.06 192 ASP B CA 1
ATOM 4357 C C . ASP B 1 192 ? 28.453 25.547 10.578 1 38.06 192 ASP B C 1
ATOM 4359 O O . ASP B 1 192 ? 28.234 26.75 10.617 1 38.06 192 ASP B O 1
ATOM 4363 N N . GLU B 1 193 ? 27.891 25.219 9.602 1 40.69 193 GLU B N 1
ATOM 4364 C CA . GLU B 1 193 ? 26.516 25.641 9.414 1 40.69 193 GLU B CA 1
ATOM 4365 C C . GLU B 1 193 ? 25.844 25.938 10.75 1 40.69 193 GLU B C 1
ATOM 4367 O O . GLU B 1 193 ? 25.891 25.109 11.672 1 40.69 193 GLU B O 1
ATOM 4372 N N . PRO B 1 194 ? 25.688 27.188 11.023 1 41.28 194 PRO B N 1
ATOM 4373 C CA . PRO B 1 194 ? 24.969 27.516 12.258 1 41.28 194 PRO B CA 1
ATOM 4374 C C . PRO B 1 194 ? 23.891 26.484 12.602 1 41.28 194 PRO B C 1
ATOM 4376 O O . PRO B 1 194 ? 23.312 25.875 11.703 1 41.28 194 PRO B O 1
ATOM 4379 N N . ASP B 1 195 ? 24.078 25.719 13.641 1 52.28 195 ASP B N 1
ATOM 4380 C CA . ASP B 1 195 ? 22.875 25.109 14.203 1 52.28 195 ASP B CA 1
ATOM 4381 C C . ASP B 1 195 ? 21.625 25.828 13.734 1 52.28 195 ASP B C 1
ATOM 4383 O O . ASP B 1 195 ? 21.359 26.969 14.141 1 52.28 195 ASP B O 1
ATOM 4387 N N . ALA B 1 196 ? 21.234 25.547 12.398 1 60.66 196 ALA B N 1
ATOM 4388 C CA . ALA B 1 196 ? 20 26.172 11.914 1 60.66 196 ALA B CA 1
ATOM 4389 C C . ALA B 1 196 ? 19 26.344 13.039 1 60.66 196 ALA B C 1
ATOM 4391 O O . ALA B 1 196 ? 18.906 25.5 13.938 1 60.66 196 ALA B O 1
ATOM 4392 N N . TYR B 1 197 ? 18.594 27.516 13.297 1 77.56 197 TYR B N 1
ATOM 4393 C CA . TYR B 1 197 ? 17.594 27.891 14.297 1 77.56 197 TYR B CA 1
ATOM 4394 C C . TYR B 1 197 ? 16.5 26.828 14.375 1 77.56 197 TYR B C 1
ATOM 4396 O O . TYR B 1 197 ? 16.078 26.281 13.359 1 77.56 197 TYR B O 1
ATOM 4404 N N . HIS B 1 198 ? 16.453 26.234 15.586 1 88.31 198 HIS B N 1
ATOM 4405 C CA . HIS B 1 198 ? 15.227 25.484 15.859 1 88.31 198 HIS B CA 1
ATOM 4406 C C . HIS B 1 198 ? 14.516 26.031 17.094 1 88.31 198 HIS B C 1
ATOM 4408 O O . HIS B 1 198 ? 15.172 26.422 18.062 1 88.31 198 HIS B O 1
ATOM 4414 N N . ARG B 1 199 ? 13.297 26.172 17 1 93.31 199 ARG B N 1
ATOM 4415 C CA . ARG B 1 199 ? 12.469 26.609 18.109 1 93.31 199 ARG B CA 1
ATOM 4416 C C . ARG B 1 199 ? 12.398 25.531 19.203 1 93.31 199 ARG B C 1
ATOM 4418 O O . ARG B 1 199 ? 11.953 24.422 18.938 1 93.31 199 ARG B O 1
ATOM 4425 N N . PRO B 1 200 ? 12.898 25.859 20.375 1 94.69 200 PRO B N 1
ATOM 4426 C CA . PRO B 1 200 ? 12.734 24.891 21.469 1 94.69 200 PRO B CA 1
ATOM 4427 C C . PRO B 1 200 ? 11.281 24.719 21.891 1 94.69 200 PRO B C 1
ATOM 4429 O O . PRO B 1 200 ? 10.5 25.672 21.797 1 94.69 200 PRO B O 1
ATOM 4432 N N . MET B 1 201 ? 10.984 23.516 22.328 1 96.69 201 MET B N 1
ATOM 4433 C CA . MET B 1 201 ? 9.633 23.219 22.812 1 96.69 201 MET B CA 1
ATOM 4434 C C . MET B 1 201 ? 9.656 22.141 23.891 1 96.69 201 MET B C 1
ATOM 4436 O O . MET B 1 201 ? 10.234 21.078 23.688 1 96.69 201 MET B O 1
ATOM 4440 N N . SER B 1 202 ? 8.992 22.438 25.031 1 96.88 202 SER B N 1
ATOM 4441 C CA . SER B 1 202 ? 8.922 21.469 26.109 1 96.88 202 SER B CA 1
ATOM 4442 C C . SER B 1 202 ? 7.82 20.453 25.859 1 96.88 202 SER B C 1
ATOM 4444 O O . SER B 1 202 ? 6.988 20.625 24.969 1 96.88 202 SER B O 1
ATOM 4446 N N . ASN B 1 203 ? 7.828 19.406 26.672 1 97.38 203 ASN B N 1
ATOM 4447 C CA . ASN B 1 203 ? 6.812 18.359 26.547 1 97.38 203 ASN B CA 1
ATOM 4448 C C . ASN B 1 203 ? 5.41 18.922 26.797 1 97.38 203 ASN B C 1
ATOM 4450 O O . ASN B 1 203 ? 4.496 18.672 26.016 1 97.38 203 ASN B O 1
ATOM 4454 N N . PRO B 1 204 ? 5.258 19.75 27.859 1 96.94 204 PRO B N 1
ATOM 4455 C CA . PRO B 1 204 ? 3.916 20.297 28.078 1 96.94 204 PRO B CA 1
ATOM 4456 C C . PRO B 1 204 ? 3.465 21.203 26.938 1 96.94 204 PRO B C 1
ATOM 4458 O O . PRO B 1 204 ? 2.279 21.234 26.594 1 96.94 204 PRO B O 1
ATOM 4461 N N . GLU B 1 205 ? 4.367 21.969 26.406 1 97.06 205 GLU B N 1
ATOM 4462 C CA . GLU B 1 205 ? 4.027 22.828 25.281 1 97.06 205 GLU B CA 1
ATOM 4463 C C . GLU B 1 205 ? 3.574 22.031 24.078 1 97.06 205 GLU B C 1
ATOM 4465 O O . GLU B 1 205 ? 2.564 22.344 23.438 1 97.06 205 GLU B O 1
ATOM 4470 N N . MET B 1 206 ? 4.293 20.938 23.766 1 97.88 206 MET B N 1
ATOM 4471 C CA . MET B 1 206 ? 3.951 20.109 22.625 1 97.88 206 MET B CA 1
ATOM 4472 C C . MET B 1 206 ? 2.637 19.375 22.844 1 97.88 206 MET B C 1
ATOM 4474 O O . MET B 1 206 ? 1.867 19.156 21.906 1 97.88 206 MET B O 1
ATOM 4478 N N . ALA B 1 207 ? 2.426 18.984 24.078 1 96.94 207 ALA B N 1
ATOM 4479 C CA . ALA B 1 207 ? 1.219 18.25 24.422 1 96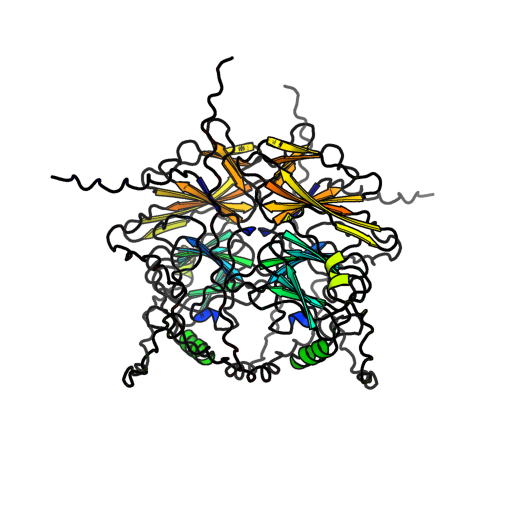.94 207 ALA B CA 1
ATOM 4480 C C . ALA B 1 207 ? -0.036 19 23.984 1 96.94 207 ALA B C 1
ATOM 4482 O O . ALA B 1 207 ? -1.049 18.391 23.641 1 96.94 207 ALA B O 1
ATOM 4483 N N . ARG B 1 208 ? 0.056 20.297 23.938 1 95.31 208 ARG B N 1
ATOM 4484 C CA . ARG B 1 208 ? -1.081 21.125 23.547 1 95.31 208 ARG B CA 1
ATOM 4485 C C . ARG B 1 208 ? -1.396 20.969 22.062 1 95.31 208 ARG B C 1
ATOM 4487 O O . ARG B 1 208 ? -2.475 21.359 21.609 1 95.31 208 ARG B O 1
ATOM 4494 N N . HIS B 1 209 ? -0.462 20.438 21.344 1 96.75 209 HIS B N 1
ATOM 4495 C CA . HIS B 1 209 ? -0.62 20.312 19.891 1 96.75 209 HIS B CA 1
ATOM 4496 C C . HIS B 1 209 ? -0.978 18.875 19.5 1 96.75 209 HIS B C 1
ATOM 4498 O O . HIS B 1 209 ? -1.077 18.562 18.312 1 96.75 209 HIS B O 1
ATOM 4504 N N . VAL B 1 210 ? -1.147 18 20.453 1 97.69 210 VAL B N 1
ATOM 4505 C CA . VAL B 1 210 ? -1.539 16.609 20.219 1 97.69 210 VAL B CA 1
ATOM 4506 C C . VAL B 1 210 ? -3.055 16.469 20.344 1 97.69 210 VAL B C 1
ATOM 4508 O O . VAL B 1 210 ? -3.668 17.062 21.234 1 97.69 210 VAL B O 1
ATOM 4511 N N . ARG B 1 211 ? -3.662 15.797 19.453 1 97.94 211 ARG B N 1
ATOM 4512 C CA . ARG B 1 211 ? -5.07 15.414 19.531 1 97.94 211 ARG B CA 1
ATOM 4513 C C . ARG B 1 211 ? -5.223 13.891 19.516 1 97.94 211 ARG B C 1
ATOM 4515 O O . ARG B 1 211 ? -4.836 13.234 18.547 1 97.94 211 ARG B O 1
ATOM 4522 N N . ARG B 1 212 ? -5.73 13.43 20.578 1 97.56 212 ARG B N 1
ATOM 4523 C CA . ARG B 1 212 ? -5.961 11.992 20.688 1 97.56 212 ARG B CA 1
ATOM 4524 C C . ARG B 1 212 ? -7.328 11.609 20.125 1 97.56 212 ARG B C 1
ATOM 4526 O O . ARG B 1 212 ? -8.328 12.258 20.438 1 97.56 212 ARG B O 1
ATOM 4533 N N . PHE B 1 213 ? -7.406 10.586 19.406 1 97.44 213 PHE B N 1
ATOM 4534 C CA . PHE B 1 213 ? -8.664 10.125 18.812 1 97.44 213 PHE B CA 1
ATOM 4535 C C . PHE B 1 213 ? -9.695 9.844 19.906 1 97.44 213 PHE B C 1
ATOM 4537 O O . PHE B 1 213 ? -10.859 10.219 19.781 1 97.44 213 PHE B O 1
ATOM 4544 N N . ARG B 1 214 ? -9.281 9.211 20.906 1 94.56 214 ARG B N 1
ATOM 4545 C CA . ARG B 1 214 ? -10.164 8.812 21.984 1 94.56 214 ARG B CA 1
ATOM 4546 C C . ARG B 1 214 ? -10.867 10.023 22.594 1 94.56 214 ARG B C 1
ATOM 4548 O O . ARG B 1 214 ? -11.953 9.906 23.156 1 94.56 214 ARG B O 1
ATOM 4555 N N . ASP B 1 215 ? -10.227 11.203 22.484 1 93.25 215 ASP B N 1
ATOM 4556 C CA . ASP B 1 215 ? -10.766 12.414 23.094 1 93.25 215 ASP B CA 1
ATOM 4557 C C . ASP B 1 215 ? -11.695 13.148 22.141 1 93.25 215 ASP B C 1
ATOM 4559 O O . ASP B 1 215 ? -12.461 14.016 22.562 1 93.25 215 ASP B O 1
ATOM 4563 N N . GLY B 1 216 ? -11.625 12.852 20.812 1 89.31 216 GLY B N 1
ATOM 4564 C CA . GLY B 1 216 ? -12.531 13.383 19.812 1 89.31 216 GLY B CA 1
ATOM 4565 C C . GLY B 1 216 ? -12.328 14.859 19.531 1 89.31 216 GLY B C 1
ATOM 4566 O O . GLY B 1 216 ? -13.219 15.531 19.016 1 89.31 216 GLY B O 1
ATOM 4567 N N . GLN B 1 217 ? -11.203 15.438 19.969 1 87 217 GLN B N 1
ATOM 4568 C CA . GLN B 1 217 ? -10.938 16.859 19.75 1 87 217 GLN B CA 1
ATOM 4569 C C . GLN B 1 217 ? -10.43 17.109 18.328 1 87 217 GLN B C 1
ATOM 4571 O O . GLN B 1 217 ? -9.609 16.344 17.812 1 87 217 GLN B O 1
ATOM 4576 N N . SER B 1 218 ? -10.945 18.156 17.734 1 90.44 218 SER B N 1
ATOM 4577 C CA . SER B 1 218 ? -10.508 18.531 16.391 1 90.44 218 SER B CA 1
ATOM 4578 C C . SER B 1 218 ? -9.195 19.312 16.453 1 90.44 218 SER B C 1
ATOM 4580 O O . SER B 1 218 ? -8.781 19.766 17.516 1 90.44 218 SER B O 1
ATOM 4582 N N . LEU B 1 219 ? -8.586 19.344 15.32 1 92.75 219 LEU B N 1
ATOM 4583 C CA . LEU B 1 219 ? -7.363 20.125 15.133 1 92.75 219 LEU B CA 1
ATOM 4584 C C . LEU B 1 219 ? -7.609 21.312 14.219 1 92.75 219 LEU B C 1
ATOM 4586 O O . LEU B 1 219 ? -8.211 21.172 13.148 1 92.75 219 LEU B O 1
ATOM 4590 N N . SER B 1 220 ? -7.242 22.469 14.695 1 89.12 220 SER B N 1
ATOM 4591 C CA . SER B 1 220 ? -7.309 23.672 13.891 1 89.12 220 SER B CA 1
ATOM 4592 C C . SER B 1 220 ? -5.961 24.391 13.844 1 89.12 220 SER B C 1
ATOM 4594 O O . SER B 1 220 ? -5.371 24.688 14.883 1 89.12 220 SER B O 1
ATOM 4596 N N . VAL B 1 221 ? -5.5 24.547 12.672 1 87.69 221 VAL B N 1
ATOM 4597 C CA . VAL B 1 221 ? -4.234 25.25 12.445 1 87.69 221 VAL B CA 1
ATOM 4598 C C . VAL B 1 221 ? -4.469 26.5 11.602 1 87.69 221 VAL B C 1
ATOM 4600 O O . VAL B 1 221 ? -5.148 26.438 10.57 1 87.69 221 VAL B O 1
ATOM 4603 N N . GLN B 1 222 ? -3.934 27.625 12.062 1 79.88 222 GLN B N 1
ATOM 4604 C CA . GLN B 1 222 ? -3.971 28.875 11.312 1 79.88 222 GLN B CA 1
ATOM 4605 C C . GLN B 1 222 ? -2.59 29.234 10.773 1 79.88 222 GLN B C 1
ATOM 4607 O O . GLN B 1 222 ? -1.587 29.094 11.477 1 79.88 222 GLN B O 1
ATOM 4612 N N . ALA B 1 223 ? -2.52 29.312 9.43 1 66.5 223 ALA B N 1
ATOM 4613 C CA . ALA B 1 223 ? -1.268 29.734 8.805 1 66.5 223 ALA B CA 1
ATOM 4614 C C . ALA B 1 223 ? -1.491 30.922 7.883 1 66.5 223 ALA B C 1
ATOM 4616 O O . ALA B 1 223 ? -2.162 30.812 6.852 1 66.5 223 ALA B O 1
ATOM 4617 N N . LYS B 1 224 ? -0.68 32 7.996 1 64.25 224 LYS B N 1
ATOM 4618 C CA . LYS B 1 224 ? -0.647 33.25 7.23 1 64.25 224 LYS B CA 1
ATOM 4619 C C . LYS B 1 224 ? -1.917 33.438 6.398 1 64.25 224 LYS B C 1
ATOM 4621 O O . LYS B 1 224 ? -1.866 33.406 5.168 1 64.25 224 LYS B O 1
ATOM 4626 N N . GLY B 1 225 ? -3.041 33.562 6.93 1 63 225 GLY B N 1
ATOM 4627 C CA . GLY B 1 225 ? -4.297 33.875 6.266 1 63 225 GLY B CA 1
ATOM 4628 C C . GLY B 1 225 ? -5.043 32.656 5.789 1 63 225 GLY B C 1
ATOM 4629 O O . GLY B 1 225 ? -6.02 32.781 5.047 1 63 225 GLY B O 1
ATOM 4630 N N . SER B 1 226 ? -4.496 31.531 6.043 1 72.69 226 SER B N 1
ATOM 4631 C CA . SER B 1 226 ? -5.168 30.297 5.664 1 72.69 226 SER B CA 1
ATOM 4632 C C . SER B 1 226 ? -5.312 29.359 6.859 1 72.69 226 SER B C 1
ATOM 4634 O O . SER B 1 226 ? -4.887 29.688 7.965 1 72.69 226 SER B O 1
ATOM 4636 N N . PHE B 1 227 ? -6.203 28.359 6.691 1 80.06 227 PHE B N 1
ATOM 4637 C CA . PHE B 1 227 ? -6.395 27.453 7.809 1 80.06 227 PHE B CA 1
ATOM 4638 C C . PHE B 1 227 ? -6.527 26.016 7.312 1 80.06 227 PHE B C 1
ATOM 4640 O O . PHE B 1 227 ? -6.832 25.781 6.141 1 80.06 227 PHE B O 1
ATOM 4647 N N . VAL B 1 228 ? -6.223 25.125 8.195 1 86.25 228 VAL B N 1
ATOM 4648 C CA . VAL B 1 228 ? -6.52 23.703 8.047 1 86.25 228 VAL B CA 1
ATOM 4649 C C . VAL B 1 228 ? -7.238 23.188 9.297 1 86.25 228 VAL B C 1
ATOM 4651 O O . VAL B 1 228 ? -6.73 23.328 10.414 1 86.25 228 VAL B O 1
ATOM 4654 N N . ASN B 1 229 ? -8.414 22.688 9.078 1 88.81 229 ASN B N 1
ATOM 4655 C CA . ASN B 1 229 ? -9.164 22.031 10.148 1 88.81 229 ASN B CA 1
ATOM 4656 C C . ASN B 1 229 ? -9.312 20.531 9.898 1 88.81 229 ASN B C 1
ATOM 4658 O O . ASN B 1 229 ? -9.664 20.109 8.797 1 88.81 229 ASN B O 1
ATOM 4662 N N . VAL B 1 230 ? -8.984 19.781 10.883 1 93.38 230 VAL B N 1
ATOM 4663 C CA . VAL B 1 230 ? -9.109 18.328 10.766 1 93.38 230 VAL B CA 1
ATOM 4664 C C . VAL B 1 230 ? -9.992 17.797 11.891 1 93.38 230 VAL B C 1
ATOM 4666 O O . VAL B 1 230 ? -9.789 18.125 13.062 1 93.38 230 VAL B O 1
ATOM 4669 N N . SER B 1 231 ? -10.969 17.031 11.547 1 94.06 231 SER B N 1
ATOM 4670 C CA . SER B 1 231 ? -11.828 16.406 12.547 1 94.06 231 SER B CA 1
ATOM 4671 C C . SER B 1 231 ? -12.18 14.969 12.148 1 94.06 231 SER B C 1
ATOM 4673 O O . SER B 1 231 ? -12.148 14.625 10.969 1 94.06 231 SER B O 1
ATOM 4675 N N . TRP B 1 232 ? -12.477 14.148 13.148 1 96.44 232 TRP B N 1
ATOM 4676 C CA . TRP B 1 232 ? -12.969 12.797 12.922 1 96.44 232 TRP B CA 1
ATOM 4677 C C . TRP B 1 232 ? -14.492 12.781 12.82 1 96.44 232 TRP B C 1
ATOM 4679 O O . TRP B 1 232 ? -15.172 13.555 13.492 1 96.44 232 TRP B O 1
ATOM 4689 N N . ARG B 1 233 ? -14.984 11.922 12.023 1 95.69 233 ARG B N 1
ATOM 4690 C CA . ARG B 1 233 ? -16.422 11.648 11.953 1 95.69 233 ARG B CA 1
ATOM 4691 C C . ARG B 1 233 ? -16.672 10.148 11.844 1 95.69 233 ARG B C 1
ATOM 4693 O O . ARG B 1 233 ? -16.031 9.461 11.055 1 95.69 233 ARG B O 1
ATOM 4700 N N . ALA B 1 234 ? -17.531 9.664 12.656 1 96.62 234 ALA B N 1
ATOM 4701 C CA . ALA B 1 234 ? -18.016 8.289 12.539 1 96.62 234 ALA B CA 1
ATOM 4702 C C . ALA B 1 234 ? -19.438 8.258 11.977 1 96.62 234 ALA B C 1
ATOM 4704 O O . ALA B 1 234 ? -20.297 9.023 12.414 1 96.62 234 ALA B O 1
ATOM 4705 N N . LEU B 1 235 ? -19.688 7.449 11.016 1 97.06 235 LEU B N 1
ATOM 4706 C CA . LEU B 1 235 ? -21 7.285 10.406 1 97.06 235 LEU B CA 1
ATOM 4707 C C . LEU B 1 235 ? -21.547 5.883 10.648 1 97.06 235 LEU B C 1
ATOM 4709 O O . LEU B 1 235 ? -20.906 4.895 10.266 1 97.06 235 LEU B O 1
ATOM 4713 N N . ALA B 1 236 ? -22.703 5.812 11.258 1 96.81 236 ALA B N 1
ATOM 4714 C CA . ALA B 1 236 ? -23.391 4.531 11.438 1 96.81 236 ALA B CA 1
ATOM 4715 C C . ALA B 1 236 ? -24.016 4.055 10.133 1 96.81 236 ALA B C 1
ATOM 4717 O O . ALA B 1 236 ? -24.016 4.781 9.133 1 96.81 236 ALA B O 1
ATOM 4718 N N . GLN B 1 237 ? -24.469 2.783 10.188 1 94.25 237 GLN B N 1
ATOM 4719 C CA . GLN B 1 237 ? -25.141 2.258 9 1 94.25 237 GLN B CA 1
ATOM 4720 C C . GLN B 1 237 ? -26.281 3.176 8.562 1 94.25 237 GLN B C 1
ATOM 4722 O O . GLN B 1 237 ? -27.125 3.559 9.375 1 94.25 237 GLN B O 1
ATOM 4727 N N . GLY B 1 238 ? -26.266 3.539 7.305 1 93.88 238 GLY B N 1
ATOM 4728 C CA . GLY B 1 238 ? -27.344 4.344 6.742 1 93.88 238 GLY B CA 1
ATOM 4729 C C . GLY B 1 238 ? -27.172 5.828 6.992 1 93.88 238 GLY B C 1
ATOM 4730 O O . GLY B 1 238 ? -27.891 6.648 6.418 1 93.88 238 GLY B O 1
ATOM 4731 N N . GLU B 1 239 ? -26.234 6.191 7.859 1 96.12 239 GLU B N 1
ATOM 4732 C CA . GLU B 1 239 ? -26.016 7.609 8.141 1 96.12 239 GLU B CA 1
ATOM 4733 C C . GLU B 1 239 ? -25.375 8.32 6.953 1 96.12 239 GLU B C 1
ATOM 4735 O O . GLU B 1 239 ? -24.5 7.758 6.285 1 96.12 239 GLU B O 1
ATOM 4740 N N . THR B 1 240 ? -25.859 9.555 6.754 1 94.31 240 THR B N 1
ATOM 4741 C CA . THR B 1 240 ? -25.406 10.375 5.637 1 94.31 240 THR B CA 1
ATOM 4742 C C . THR B 1 240 ? -24.781 11.68 6.129 1 94.31 240 THR B C 1
ATOM 4744 O O . THR B 1 240 ? -25.312 12.305 7.051 1 94.31 240 THR B O 1
ATOM 4747 N N . LEU B 1 241 ? -23.672 12.016 5.574 1 92.75 241 LEU B N 1
ATOM 4748 C CA . LEU B 1 241 ? -23 13.289 5.797 1 92.75 241 LEU B CA 1
ATOM 4749 C C . LEU B 1 241 ? -23.109 14.18 4.566 1 92.75 241 LEU B C 1
ATOM 4751 O O . LEU B 1 241 ? -22.609 13.828 3.494 1 92.75 241 LEU B O 1
ATOM 4755 N N . ALA B 1 242 ? -23.781 15.281 4.742 1 90.25 242 ALA B N 1
ATOM 4756 C CA . ALA B 1 242 ? -23.797 16.281 3.672 1 90.25 242 ALA B CA 1
ATOM 4757 C C . ALA B 1 242 ? -22.484 17.062 3.658 1 90.25 242 ALA B C 1
ATOM 4759 O O . ALA B 1 242 ? -22.109 17.688 4.66 1 90.25 242 ALA B O 1
ATOM 4760 N N . ILE B 1 243 ? -21.844 17.016 2.521 1 87.06 243 ILE B N 1
ATOM 4761 C CA . ILE B 1 243 ? -20.562 17.734 2.424 1 87.06 243 ILE B CA 1
ATOM 4762 C C . ILE B 1 243 ? -20.828 19.219 2.158 1 87.06 243 ILE B C 1
ATOM 4764 O O . ILE B 1 243 ? -21.516 19.562 1.194 1 87.06 243 ILE B O 1
ATOM 4768 N N . HIS B 1 244 ? -20.406 20.031 3.127 1 76.06 244 HIS B N 1
ATOM 4769 C CA . HIS B 1 244 ? -20.562 21.469 3.025 1 76.06 244 HIS B CA 1
ATOM 4770 C C . HIS B 1 244 ? -19.219 22.188 3.133 1 76.06 244 HIS B C 1
ATOM 4772 O O . HIS B 1 244 ? -18.375 21.797 3.945 1 76.06 244 HIS B O 1
ATOM 4778 N N . CYS B 1 245 ? -19.047 22.969 2.115 1 69.69 245 CYS B N 1
ATOM 4779 C CA . CYS B 1 245 ? -17.844 23.781 2.207 1 69.69 245 CYS B CA 1
ATOM 4780 C C . CYS B 1 245 ? -18.141 25.141 2.838 1 69.69 245 CYS B C 1
ATOM 4782 O O . CYS B 1 245 ? -19.094 25.812 2.438 1 69.69 245 CYS B O 1
ATOM 4784 N N . SER B 1 246 ? -17.516 25.375 3.98 1 65.38 246 SER B N 1
ATOM 4785 C CA . SER B 1 246 ? -17.641 26.703 4.566 1 65.38 246 SER B CA 1
ATOM 4786 C C . SER B 1 246 ? -17.344 27.797 3.547 1 65.38 246 SER B C 1
ATOM 4788 O O . SER B 1 246 ? -16.562 27.578 2.615 1 65.38 246 SER B O 1
ATOM 4790 N N . PRO B 1 247 ? -18.125 28.875 3.686 1 63.44 247 PRO B N 1
ATOM 4791 C CA . PRO B 1 247 ? -17.891 29.953 2.738 1 63.44 247 PRO B CA 1
ATOM 4792 C C . PRO B 1 247 ? -16.422 30.344 2.646 1 63.44 247 PRO B C 1
ATOM 4794 O O . PRO B 1 247 ? -15.977 30.891 1.633 1 63.44 247 PRO B O 1
ATOM 4797 N N . ARG B 1 248 ? -15.719 30.078 3.674 1 62.75 248 ARG B N 1
ATOM 4798 C CA . ARG B 1 248 ? -14.297 30.422 3.674 1 62.75 248 ARG B CA 1
ATOM 4799 C C . ARG B 1 248 ? -13.453 29.266 3.162 1 62.75 248 ARG B C 1
ATOM 4801 O O . ARG B 1 248 ? -12.273 29.438 2.855 1 62.75 248 ARG B O 1
ATOM 4808 N N . ALA B 1 249 ? -14.141 28.109 3.1 1 58.59 249 ALA B N 1
ATOM 4809 C CA . ALA B 1 249 ? -13.367 26.938 2.711 1 58.59 249 ALA B CA 1
ATOM 4810 C C . ALA B 1 249 ? -13.422 26.703 1.202 1 58.59 249 ALA B C 1
ATOM 4812 O O . ALA B 1 249 ? -14.469 26.922 0.577 1 58.59 249 ALA B O 1
ATOM 4813 N N . VAL B 1 250 ? -12.227 26.422 0.763 1 65.38 250 VAL B N 1
ATOM 4814 C CA . VAL B 1 250 ? -12.109 26.234 -0.68 1 65.38 250 VAL B CA 1
ATOM 4815 C C . VAL B 1 250 ? -12.312 24.766 -1.027 1 65.38 250 VAL B C 1
ATOM 4817 O O . VAL B 1 250 ? -12.961 24.438 -2.029 1 65.38 250 VAL B O 1
ATOM 4820 N N . ASP B 1 251 ? -11.875 23.844 -0.052 1 78.38 251 ASP B N 1
ATOM 4821 C CA . ASP B 1 251 ? -11.977 22.438 -0.378 1 78.38 251 ASP B CA 1
ATOM 4822 C C . ASP B 1 251 ? -12.211 21.594 0.878 1 78.38 251 ASP B C 1
ATOM 4824 O O . ASP B 1 251 ? -11.844 22 1.98 1 78.38 251 ASP B O 1
ATOM 4828 N N . VAL B 1 252 ? -12.883 20.547 0.681 1 87.12 252 VAL B N 1
ATOM 4829 C CA . VAL B 1 252 ? -13.047 19.531 1.714 1 87.12 252 VAL B CA 1
ATOM 4830 C C . VAL B 1 252 ? -12.422 18.219 1.248 1 87.12 252 VAL B C 1
ATOM 4832 O O . VAL B 1 252 ? -12.656 17.781 0.119 1 87.12 252 VAL B O 1
ATOM 4835 N N . LEU B 1 253 ? -11.617 17.734 2.076 1 91.31 253 LEU B N 1
ATOM 4836 C CA . LEU B 1 253 ? -11.008 16.438 1.821 1 91.31 253 LEU B CA 1
ATOM 4837 C C . LEU B 1 253 ? -11.5 15.398 2.826 1 91.31 253 LEU B C 1
ATOM 4839 O O . LEU B 1 253 ? -11.461 15.633 4.035 1 91.31 253 LEU B O 1
ATOM 4843 N N . LEU B 1 254 ? -12.008 14.305 2.332 1 94.75 254 LEU B N 1
ATOM 4844 C CA . LEU B 1 254 ? -12.375 13.164 3.16 1 94.75 254 LEU B CA 1
ATOM 4845 C C . LEU B 1 254 ? -11.336 12.055 3.057 1 94.75 254 LEU B C 1
ATOM 4847 O O . LEU B 1 254 ? -10.922 11.688 1.956 1 94.75 254 LEU B O 1
ATOM 4851 N N . VAL B 1 255 ? -10.891 11.555 4.148 1 97.31 255 VAL B N 1
ATOM 4852 C CA . VAL B 1 255 ? -10.008 10.398 4.203 1 97.31 255 VAL B CA 1
ATOM 4853 C C . VAL B 1 255 ? -10.703 9.258 4.949 1 97.31 255 VAL B C 1
ATOM 4855 O O . VAL B 1 255 ? -11.094 9.406 6.109 1 97.31 255 VAL B O 1
ATOM 4858 N N . VAL B 1 256 ? -10.812 8.109 4.332 1 98.19 256 VAL B N 1
ATOM 4859 C CA . VAL B 1 256 ? -11.453 6.969 4.977 1 98.19 256 VAL B CA 1
ATOM 4860 C C . VAL B 1 256 ? -10.445 6.258 5.879 1 98.19 256 VAL B C 1
ATOM 4862 O O . VAL B 1 256 ? -9.477 5.676 5.391 1 98.19 256 VAL B O 1
ATOM 4865 N N . LEU B 1 257 ? -10.719 6.27 7.141 1 97.88 257 LEU B N 1
ATOM 4866 C CA . LEU B 1 257 ? -9.82 5.605 8.078 1 97.88 257 LEU B CA 1
ATOM 4867 C C . LEU B 1 257 ? -10.203 4.137 8.25 1 97.88 257 LEU B C 1
ATOM 4869 O O . LEU B 1 257 ? -9.328 3.273 8.344 1 97.88 257 LEU B O 1
ATOM 4873 N N . GLU B 1 258 ? -11.484 3.912 8.289 1 96.19 258 GLU B N 1
ATOM 4874 C CA . GLU B 1 258 ? -12.039 2.568 8.398 1 96.19 258 GLU B CA 1
ATOM 4875 C C . GLU B 1 258 ? -13.43 2.492 7.777 1 96.19 258 GLU B C 1
ATOM 4877 O O . GLU B 1 258 ? -14.242 3.406 7.949 1 96.19 258 GLU B O 1
ATOM 4882 N N . GLY B 1 259 ? -13.641 1.348 7.051 1 95.25 259 GLY B N 1
ATOM 4883 C CA . GLY B 1 259 ? -14.93 1.175 6.406 1 95.25 259 GLY B CA 1
ATOM 4884 C C . GLY B 1 259 ? -14.961 1.684 4.977 1 95.25 259 GLY B C 1
ATOM 4885 O O . GLY B 1 259 ? -13.953 1.603 4.266 1 95.25 259 GLY B O 1
ATOM 4886 N N . SER B 1 260 ? -16.203 1.981 4.52 1 95.25 260 SER B N 1
ATOM 4887 C CA . SER B 1 260 ? -16.406 2.432 3.146 1 95.25 260 SER B CA 1
ATOM 4888 C C . SER B 1 260 ? -17.469 3.518 3.07 1 95.25 260 SER B C 1
ATOM 4890 O O . SER B 1 260 ? -18.375 3.566 3.904 1 95.25 260 SER B O 1
ATOM 4892 N N . LEU B 1 261 ? -17.281 4.391 2.055 1 95.19 261 LEU B N 1
ATOM 4893 C CA . LEU B 1 261 ? -18.234 5.473 1.812 1 95.19 261 LEU B CA 1
ATOM 4894 C C . LEU B 1 261 ? -18.75 5.434 0.379 1 95.19 261 LEU B C 1
ATOM 4896 O O . LEU B 1 261 ? -17.984 5.191 -0.556 1 95.19 261 LEU B O 1
ATOM 4900 N N . LEU B 1 262 ? -20.016 5.613 0.278 1 95.56 262 LEU B N 1
ATOM 4901 C CA . LEU B 1 262 ? -20.625 5.887 -1.018 1 95.56 262 LEU B CA 1
ATOM 4902 C C . LEU B 1 262 ? -20.953 7.371 -1.163 1 95.56 262 LEU B C 1
ATOM 4904 O O . LEU B 1 262 ? -21.656 7.945 -0.324 1 95.56 262 LEU B O 1
ATOM 4908 N N . LEU B 1 263 ? -20.422 7.988 -2.162 1 94.31 263 LEU B N 1
ATOM 4909 C CA . LEU B 1 263 ? -20.734 9.391 -2.422 1 94.31 263 LEU B CA 1
ATOM 4910 C C . LEU B 1 263 ? -21.734 9.516 -3.559 1 94.31 263 LEU B C 1
ATOM 4912 O O . LEU B 1 263 ? -21.516 8.992 -4.652 1 94.31 263 LEU B O 1
ATOM 4916 N N . THR B 1 264 ? -22.781 10.211 -3.26 1 91.94 264 THR B N 1
ATOM 4917 C CA . THR B 1 264 ? -23.844 10.414 -4.242 1 91.94 264 THR B CA 1
ATOM 4918 C C . THR B 1 264 ? -24.172 11.898 -4.383 1 91.94 264 THR B C 1
ATOM 4920 O O . THR B 1 264 ? -23.891 12.695 -3.482 1 91.94 264 THR B O 1
ATOM 4923 N N . ARG B 1 265 ? -24.703 12.203 -5.527 1 88.56 265 ARG B N 1
ATOM 4924 C CA . ARG B 1 265 ? -25.328 13.523 -5.684 1 88.56 265 ARG B CA 1
ATOM 4925 C C . ARG B 1 265 ? -26.734 13.539 -5.098 1 88.56 265 ARG B C 1
ATOM 4927 O O . ARG B 1 265 ? -27.344 12.484 -4.922 1 88.56 265 ARG B O 1
ATOM 4934 N N . GLN B 1 266 ? -27.281 14.719 -4.762 1 83.12 266 GLN B N 1
ATOM 4935 C CA . GLN B 1 266 ? -28.625 14.867 -4.227 1 83.12 266 GLN B CA 1
ATOM 4936 C C . GLN B 1 266 ? -29.656 14.18 -5.125 1 83.12 266 GLN B C 1
ATOM 4938 O O . GLN B 1 266 ? -30.672 13.68 -4.641 1 83.12 266 GLN B O 1
ATOM 4943 N N . GLY B 1 267 ? -29.422 13.891 -6.344 1 81.5 267 GLY B N 1
ATOM 4944 C CA . GLY B 1 267 ? -30.312 13.18 -7.258 1 81.5 267 GLY B CA 1
ATOM 4945 C C . GLY B 1 267 ? -30.125 11.672 -7.211 1 81.5 267 GLY B C 1
ATOM 4946 O O . GLY B 1 267 ? -30.859 10.93 -7.867 1 81.5 267 GLY B O 1
ATOM 4947 N N . GLY B 1 268 ? -29.203 11.195 -6.402 1 85 268 GLY B N 1
ATOM 4948 C CA . GLY B 1 268 ? -29.016 9.766 -6.199 1 85 268 GLY B CA 1
ATOM 4949 C C . GLY B 1 268 ? -27.906 9.18 -7.051 1 85 268 GLY B C 1
ATOM 4950 O O . GLY B 1 268 ? -27.562 8 -6.918 1 85 268 GLY B O 1
ATOM 4951 N N . GLU B 1 269 ? -27.344 9.961 -7.918 1 86.62 269 GLU B N 1
ATOM 4952 C CA . GLU B 1 269 ? -26.281 9.453 -8.773 1 86.62 269 GLU B CA 1
ATOM 4953 C C . GLU B 1 269 ? -25.016 9.141 -7.965 1 86.62 269 GLU B C 1
ATOM 4955 O O . GLU B 1 269 ? -24.516 9.992 -7.23 1 86.62 269 GLU B O 1
ATOM 4960 N N . LEU B 1 270 ? -24.578 7.883 -8.078 1 90.5 270 LEU B N 1
ATOM 4961 C CA . LEU B 1 270 ? -23.344 7.5 -7.418 1 90.5 270 LEU B CA 1
ATOM 4962 C C . LEU B 1 270 ? -22.141 8.117 -8.133 1 90.5 270 LEU B C 1
ATOM 4964 O O . LEU B 1 270 ? -21.969 7.938 -9.336 1 90.5 270 LEU B O 1
ATOM 4968 N N . VAL B 1 271 ? -21.297 8.797 -7.363 1 88.38 271 VAL B N 1
ATOM 4969 C CA . VAL B 1 271 ? -20.203 9.516 -7.996 1 88.38 271 VAL B CA 1
ATOM 4970 C C . VAL B 1 271 ? -18.875 8.891 -7.578 1 88.38 271 VAL B C 1
ATOM 4972 O O . VAL B 1 271 ? -17.859 9.031 -8.281 1 88.38 271 VAL B O 1
ATOM 4975 N N . ALA B 1 272 ? -18.891 8.242 -6.395 1 92.12 272 ALA B N 1
ATOM 4976 C CA . ALA B 1 272 ? -17.656 7.605 -5.949 1 92.12 272 ALA B CA 1
ATOM 4977 C C . ALA B 1 272 ? -17.938 6.488 -4.949 1 92.12 272 ALA B C 1
ATOM 4979 O O . ALA B 1 272 ? -18.938 6.527 -4.23 1 92.12 272 ALA B O 1
ATOM 4980 N N . VAL B 1 273 ? -17.125 5.52 -4.98 1 94.06 273 VAL B N 1
ATOM 4981 C CA . VAL B 1 273 ? -17.047 4.438 -4.004 1 94.06 273 VAL B CA 1
ATOM 4982 C C . VAL B 1 273 ? -15.648 4.387 -3.404 1 94.06 273 VAL B C 1
ATOM 4984 O O . VAL B 1 273 ? -14.648 4.438 -4.129 1 94.06 273 VAL B O 1
ATOM 4987 N N . THR B 1 274 ? -15.594 4.352 -2.104 1 95.88 274 THR B N 1
ATOM 4988 C CA . THR B 1 274 ? -14.281 4.387 -1.463 1 95.88 274 THR B CA 1
ATOM 4989 C C . THR B 1 274 ? -14.102 3.195 -0.527 1 95.88 274 THR B C 1
ATOM 4991 O O . THR B 1 274 ? -15.086 2.6 -0.08 1 95.88 274 THR B O 1
ATOM 4994 N N . SER B 1 275 ? -12.867 2.826 -0.323 1 95.25 275 SER B N 1
ATOM 4995 C CA . SER B 1 275 ? -12.43 1.896 0.713 1 95.25 275 SER B CA 1
ATOM 4996 C C . SER B 1 275 ? -11.375 2.533 1.617 1 95.25 275 SER B C 1
ATOM 4998 O O . SER B 1 275 ? -11.109 3.732 1.517 1 95.25 275 SER B O 1
ATOM 5000 N N . GLN B 1 276 ? -10.945 1.733 2.566 1 95.88 276 GLN B N 1
ATOM 5001 C CA . GLN B 1 276 ? -10.008 2.248 3.564 1 95.88 276 GLN B CA 1
ATOM 5002 C C . GLN B 1 276 ? -8.812 2.918 2.902 1 95.88 276 GLN B C 1
ATOM 5004 O O . GLN B 1 276 ? -8.242 2.385 1.946 1 95.88 276 GLN B O 1
ATOM 5009 N N . LEU B 1 277 ? -8.484 4.172 3.311 1 97.81 277 LEU B N 1
ATOM 5010 C CA . LEU B 1 277 ? -7.363 5.047 2.979 1 97.81 277 LEU B CA 1
ATOM 5011 C C . LEU B 1 277 ? -7.582 5.711 1.622 1 97.81 277 LEU B C 1
ATOM 5013 O O . LEU B 1 277 ? -6.738 6.488 1.164 1 97.81 277 LEU B O 1
ATOM 5017 N N . ASP B 1 278 ? -8.719 5.414 0.949 1 97.56 278 ASP B N 1
ATOM 5018 C CA . ASP B 1 278 ? -9.086 6.293 -0.158 1 97.56 278 ASP B CA 1
ATOM 5019 C C . ASP B 1 278 ? -9.391 7.707 0.338 1 97.56 278 ASP B C 1
ATOM 5021 O O . ASP B 1 278 ? -9.773 7.895 1.494 1 97.56 278 ASP B O 1
ATOM 5025 N N . SER B 1 279 ? -9.133 8.672 -0.494 1 96.12 279 SER B N 1
ATOM 5026 C CA . SER B 1 279 ? -9.453 10.062 -0.177 1 96.12 279 SER B CA 1
ATOM 5027 C C . SER B 1 279 ? -10.289 10.695 -1.281 1 96.12 279 SER B C 1
ATOM 5029 O O . SER B 1 279 ? -10.164 10.336 -2.453 1 96.12 279 SER B O 1
ATOM 5031 N N . VAL B 1 280 ? -11.148 11.578 -0.865 1 93.62 280 VAL B N 1
ATOM 5032 C CA . VAL B 1 280 ? -12.031 12.273 -1.798 1 93.62 280 VAL B CA 1
ATOM 5033 C C . VAL B 1 280 ? -11.898 13.781 -1.604 1 93.62 280 VAL B C 1
ATOM 5035 O O . VAL B 1 280 ? -12.023 14.289 -0.486 1 93.62 280 VAL B O 1
ATOM 5038 N N . ARG B 1 281 ? -11.633 14.461 -2.619 1 90.25 281 ARG B N 1
ATOM 5039 C CA . ARG B 1 281 ? -11.625 15.922 -2.609 1 90.25 281 ARG B CA 1
ATOM 5040 C C . ARG B 1 281 ? -12.883 16.484 -3.252 1 90.25 281 ARG B C 1
ATOM 5042 O O . ARG B 1 281 ? -13.234 16.125 -4.379 1 90.25 281 ARG B O 1
ATOM 5049 N N . VAL B 1 282 ? -13.539 17.281 -2.5 1 87 282 VAL B N 1
ATOM 5050 C CA . VAL B 1 282 ? -14.719 17.969 -2.996 1 87 282 VAL B CA 1
ATOM 5051 C C . VAL B 1 282 ? -14.477 19.484 -3.021 1 87 282 VAL B C 1
ATOM 5053 O O . VAL B 1 282 ? -14.148 20.078 -1.992 1 87 282 VAL B O 1
ATOM 5056 N N . SER B 1 283 ? -14.625 20.047 -4.211 1 78.81 283 SER B N 1
ATOM 5057 C CA . SER B 1 283 ? -14.414 21.484 -4.34 1 78.81 283 SER B CA 1
ATOM 5058 C C . SER B 1 283 ? -15.617 22.266 -3.838 1 78.81 283 SER B C 1
ATOM 5060 O O . SER B 1 283 ? -16.734 21.75 -3.83 1 78.81 283 SER B O 1
ATOM 5062 N N . ALA B 1 284 ? -15.375 23.547 -3.4 1 70.31 284 ALA B N 1
ATOM 5063 C CA . ALA B 1 284 ? -16.422 24.406 -2.84 1 70.31 284 ALA B CA 1
ATOM 5064 C C . ALA B 1 284 ? -17.531 24.641 -3.852 1 70.31 284 ALA B C 1
ATOM 5066 O O . ALA B 1 284 ? -18.703 24.734 -3.482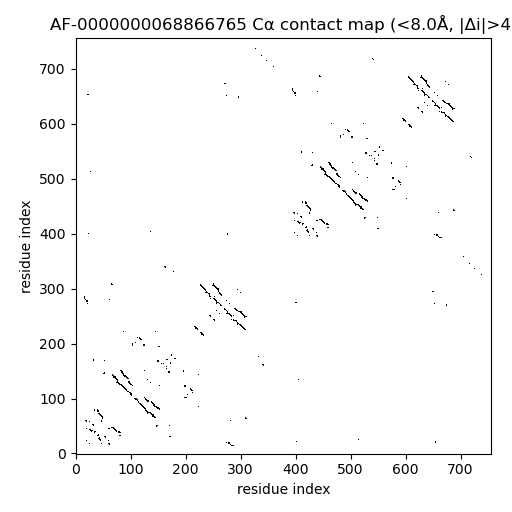 1 70.31 284 ALA B O 1
ATOM 5067 N N . ALA B 1 285 ? -17.141 24.828 -5.043 1 64.94 285 ALA B N 1
ATOM 5068 C CA . ALA B 1 285 ? -18.156 25.125 -6.059 1 64.94 285 ALA B CA 1
ATOM 5069 C C . ALA B 1 285 ? -19.172 24 -6.164 1 64.94 285 ALA B C 1
ATOM 5071 O O . ALA B 1 285 ? -20.344 24.234 -6.508 1 64.94 285 ALA B O 1
ATOM 5072 N N . GLU B 1 286 ? -18.703 22.828 -5.82 1 60.44 286 GLU B N 1
ATOM 5073 C CA . GLU B 1 286 ? -19.609 21.703 -6.031 1 60.44 286 GLU B CA 1
ATOM 5074 C C . GLU B 1 286 ? -19.875 20.969 -4.723 1 60.44 286 GLU B C 1
ATOM 5076 O O . GLU B 1 286 ? -20.422 19.859 -4.73 1 60.44 286 GLU B O 1
ATOM 5081 N N . ALA B 1 287 ? -19.375 21.469 -3.777 1 61.34 287 ALA B N 1
ATOM 5082 C CA . ALA B 1 287 ? -19.656 20.797 -2.512 1 61.34 287 ALA B CA 1
ATOM 5083 C C . ALA B 1 287 ? -21.156 20.734 -2.234 1 61.34 287 ALA B C 1
ATOM 5085 O O . ALA B 1 287 ? -21.641 19.766 -1.627 1 61.34 287 ALA B O 1
ATOM 5086 N N . GLN B 1 288 ? -21.781 21.672 -2.99 1 65.56 288 GLN B N 1
ATOM 5087 C CA . GLN B 1 288 ? -23.219 21.703 -2.723 1 65.56 288 GLN B CA 1
ATOM 5088 C C . GLN B 1 288 ? -23.938 20.547 -3.408 1 65.56 288 GLN B C 1
ATOM 5090 O O . GLN B 1 288 ? -23.781 20.344 -4.617 1 65.56 288 GLN B O 1
ATOM 5095 N N . GLY B 1 289 ? -24.281 19.5 -2.643 1 79.19 289 GLY B N 1
ATOM 5096 C CA . GLY B 1 289 ? -25.156 18.422 -3.113 1 79.19 289 GLY B CA 1
ATOM 5097 C C . GLY B 1 289 ? -24.516 17.047 -3.037 1 79.19 289 GLY B C 1
ATOM 5098 O O . GLY B 1 289 ? -25.094 16.062 -3.486 1 79.19 289 GLY B O 1
ATOM 5099 N N . ILE B 1 290 ? -23.281 17.047 -2.604 1 89.44 290 ILE B N 1
ATOM 5100 C CA . ILE B 1 290 ? -22.641 15.734 -2.471 1 89.44 290 ILE B CA 1
ATOM 5101 C C . ILE B 1 290 ? -22.953 15.148 -1.094 1 89.44 290 ILE B C 1
ATOM 5103 O O . ILE B 1 290 ? -22.828 15.836 -0.078 1 89.44 290 ILE B O 1
ATOM 5107 N N . LEU B 1 291 ? -23.375 13.914 -1.131 1 92.56 291 LEU B N 1
ATOM 5108 C CA . LEU B 1 291 ? -23.688 13.18 0.092 1 92.56 291 LEU B CA 1
ATOM 5109 C C . LEU B 1 291 ? -22.75 11.992 0.262 1 92.56 291 LEU B C 1
ATOM 5111 O O . LEU B 1 291 ? -22.484 11.25 -0.693 1 92.56 291 LEU B O 1
ATOM 5115 N N . ALA B 1 292 ? -22.188 11.883 1.396 1 94.56 292 ALA B N 1
ATOM 5116 C CA . ALA B 1 292 ? -21.391 10.711 1.756 1 94.56 292 ALA B CA 1
ATOM 5117 C C . ALA B 1 292 ? -22.156 9.805 2.709 1 94.56 292 ALA B C 1
ATOM 5119 O O . ALA B 1 292 ? -22.547 10.227 3.795 1 94.56 292 ALA B O 1
ATOM 5120 N N . CYS B 1 293 ? -22.281 8.508 2.33 1 95.81 293 CYS B N 1
ATOM 5121 C CA . CYS B 1 293 ? -23.141 7.613 3.102 1 95.81 293 CYS B CA 1
ATOM 5122 C C . CYS B 1 293 ? -22.422 6.312 3.426 1 95.81 293 CYS B C 1
ATOM 5124 O O . CYS B 1 293 ? -21.719 5.754 2.574 1 95.81 293 CYS B O 1
ATOM 5126 N N . ASN B 1 294 ? -22.562 5.836 4.684 1 96.31 294 ASN B N 1
ATOM 5127 C CA . ASN B 1 294 ? -22.188 4.477 5.051 1 96.31 294 ASN B CA 1
ATOM 5128 C C . ASN B 1 294 ? -23.375 3.521 4.965 1 96.31 294 ASN B C 1
ATOM 5130 O O . ASN B 1 294 ? -24.297 3.604 5.777 1 96.31 294 ASN B O 1
ATOM 5134 N N . GLN B 1 295 ? -23.281 2.561 4.082 1 91.81 295 GLN B N 1
ATOM 5135 C CA . GLN B 1 295 ? -24.406 1.636 3.938 1 91.81 295 GLN B CA 1
ATOM 5136 C C . GLN B 1 295 ? -24.062 0.275 4.543 1 91.81 295 GLN B C 1
ATOM 5138 O O . GLN B 1 295 ? -24.922 -0.619 4.574 1 91.81 295 GLN B O 1
ATOM 5143 N N . LEU B 1 296 ? -22.891 0.13 4.965 1 91.81 296 LEU B N 1
ATOM 5144 C CA . LEU B 1 296 ? -22.5 -1.136 5.574 1 91.81 296 LEU B CA 1
ATOM 5145 C C . LEU B 1 296 ? -22.969 -1.208 7.023 1 91.81 296 LEU B C 1
ATOM 5147 O O . LEU B 1 296 ? -23.219 -0.178 7.652 1 91.81 296 LEU B O 1
ATOM 5151 N N . ARG B 1 297 ? -22.984 -2.416 7.543 1 90.75 297 ARG B N 1
ATOM 5152 C CA . ARG B 1 297 ? -23.422 -2.629 8.914 1 90.75 297 ARG B CA 1
ATOM 5153 C C . ARG B 1 297 ? -22.406 -2.096 9.914 1 90.75 297 ARG B C 1
ATOM 5155 O O . ARG B 1 297 ? -22.766 -1.563 10.961 1 90.75 297 ARG B O 1
ATOM 5162 N N . THR B 1 298 ? -21.156 -2.207 9.539 1 91.38 298 THR B N 1
ATOM 5163 C CA . THR B 1 298 ? -20.094 -1.707 10.406 1 91.38 298 THR B CA 1
ATOM 5164 C C . THR B 1 298 ? -19.906 -0.203 10.227 1 91.38 298 THR B C 1
ATOM 5166 O O . THR B 1 298 ? -20.047 0.313 9.109 1 91.38 298 THR B O 1
ATOM 5169 N N . PRO B 1 299 ? -19.625 0.516 11.281 1 95.25 299 PRO B N 1
ATOM 5170 C CA . PRO B 1 299 ? -19.422 1.962 11.164 1 95.25 299 PRO B CA 1
ATOM 5171 C C . PRO B 1 299 ? -18.25 2.322 10.258 1 95.25 299 PRO B C 1
ATOM 5173 O O . PRO B 1 299 ? -17.297 1.549 10.148 1 95.25 299 PRO B O 1
ATOM 5176 N N . CYS B 1 300 ? -18.406 3.434 9.633 1 96.88 300 CYS B N 1
ATOM 5177 C CA . CYS B 1 300 ? -17.328 4.027 8.859 1 96.88 300 CYS B CA 1
ATOM 5178 C C . CYS B 1 300 ? -16.734 5.234 9.57 1 96.88 300 CYS B C 1
ATOM 5180 O O . CYS B 1 300 ? -17.453 6.152 9.953 1 96.88 300 CYS B O 1
ATOM 5182 N N . THR B 1 301 ? -15.43 5.25 9.836 1 97.69 301 THR B N 1
ATOM 5183 C CA . THR B 1 301 ? -14.742 6.383 10.438 1 97.69 301 THR B CA 1
ATOM 5184 C C . THR B 1 301 ? -13.898 7.117 9.398 1 97.69 301 THR B C 1
ATOM 5186 O O . THR B 1 301 ? -13.133 6.496 8.656 1 97.69 301 THR B O 1
ATOM 5189 N N . ILE B 1 302 ? -14.102 8.461 9.352 1 97.69 302 ILE B N 1
ATOM 5190 C CA . ILE B 1 302 ? -13.383 9.242 8.352 1 97.69 302 ILE B CA 1
ATOM 5191 C C . ILE B 1 302 ? -12.734 10.461 9.016 1 97.69 302 ILE B C 1
ATOM 5193 O O . ILE B 1 302 ? -13.094 10.828 10.133 1 97.69 302 ILE B O 1
ATOM 5197 N N . LEU B 1 303 ? -11.727 11 8.336 1 97 303 LEU B N 1
ATOM 5198 C CA . LEU B 1 303 ? -11.227 12.344 8.609 1 97 303 LEU B CA 1
ATOM 5199 C C . LEU B 1 303 ? -11.844 13.352 7.648 1 97 303 LEU B C 1
ATOM 5201 O O . LEU B 1 303 ? -11.961 13.086 6.449 1 97 303 LEU B O 1
ATOM 5205 N N . VAL B 1 304 ? -12.219 14.406 8.172 1 93.25 304 VAL B N 1
ATOM 5206 C CA . VAL B 1 304 ? -12.648 15.555 7.383 1 93.25 304 VAL B CA 1
ATOM 5207 C C . VAL B 1 304 ? -11.617 16.672 7.488 1 93.25 304 VAL B C 1
ATOM 5209 O O . VAL B 1 304 ? -11.359 17.188 8.578 1 93.25 304 VAL B O 1
ATOM 5212 N N . VAL B 1 305 ? -11.055 17.047 6.391 1 90.75 305 VAL B N 1
ATOM 5213 C CA . VAL B 1 305 ? -10.062 18.125 6.328 1 90.75 305 VAL B CA 1
ATOM 5214 C C . VAL B 1 305 ? -10.633 19.297 5.547 1 90.75 305 VAL B C 1
ATOM 5216 O O . VAL B 1 305 ? -10.977 19.172 4.371 1 90.75 305 VAL B O 1
ATOM 5219 N N . GLU B 1 306 ? -10.734 20.359 6.18 1 85.44 306 GLU B N 1
ATOM 5220 C CA . GLU B 1 306 ? -11.164 21.609 5.551 1 85.44 306 GLU B CA 1
ATOM 5221 C C . GLU B 1 306 ? -10 22.578 5.422 1 85.44 306 GLU B C 1
ATOM 5223 O O . GLU B 1 306 ? -9.234 22.781 6.375 1 85.44 306 GLU B O 1
ATOM 5228 N N . SER B 1 307 ? -9.906 23.062 4.188 1 78.19 307 SER B N 1
ATOM 5229 C CA . SER B 1 307 ? -8.789 24 4.055 1 78.19 307 SER B CA 1
ATOM 5230 C C . SER B 1 307 ? -9.141 25.172 3.158 1 78.19 307 SER B C 1
ATOM 5232 O O . SER B 1 307 ? -10.039 25.062 2.314 1 78.19 307 SER B O 1
ATOM 5234 N N . GLN B 1 308 ? -8.695 26.391 3.439 1 67.25 308 GLN B N 1
ATOM 5235 C CA . GLN B 1 308 ? -8.766 27.578 2.609 1 67.25 308 GLN B CA 1
ATOM 5236 C C . GLN B 1 308 ? -7.453 27.797 1.854 1 67.25 308 GLN B C 1
ATOM 5238 O O . GLN B 1 308 ? -7.125 28.938 1.487 1 67.25 308 GLN B O 1
ATOM 5243 N N . MET B 1 309 ? -6.781 26.875 1.637 1 55 309 MET B N 1
ATOM 5244 C CA . MET B 1 309 ? -5.461 27.266 1.167 1 55 309 MET B CA 1
ATOM 5245 C C . MET B 1 309 ? -5.484 27.578 -0.325 1 55 309 MET B C 1
ATOM 5247 O O . MET B 1 309 ? -5.75 26.703 -1.146 1 55 309 MET B O 1
ATOM 5251 N N . ARG B 1 310 ? -5.938 28.812 -0.696 1 51.5 310 ARG B N 1
ATOM 5252 C CA . ARG B 1 310 ? -5.883 29.234 -2.094 1 51.5 310 ARG B CA 1
ATOM 5253 C C . ARG B 1 310 ? -4.461 29.141 -2.639 1 51.5 310 ARG B C 1
ATOM 5255 O O . ARG B 1 310 ? -3.496 29.328 -1.896 1 51.5 310 ARG B O 1
ATOM 5262 N N . ALA B 1 311 ? -4.406 28.547 -3.799 1 47.53 311 ALA B N 1
ATOM 5263 C CA . ALA B 1 311 ? -3.121 28.609 -4.488 1 47.53 311 ALA B CA 1
ATOM 5264 C C . ALA B 1 311 ? -2.486 29.984 -4.355 1 47.53 311 ALA B C 1
ATOM 5266 O O . ALA B 1 311 ? -3.182 31 -4.41 1 47.53 311 ALA B O 1
ATOM 5267 N N . ILE B 1 312 ? -1.557 30.203 -3.604 1 40.81 312 ILE B N 1
ATOM 5268 C CA . ILE B 1 312 ? -0.838 31.469 -3.697 1 40.81 312 ILE B CA 1
ATOM 5269 C C . ILE B 1 312 ? -0.863 31.969 -5.137 1 40.81 312 ILE B C 1
ATOM 5271 O O . ILE B 1 312 ? -0.321 31.328 -6.039 1 40.81 312 ILE B O 1
ATOM 5275 N N . ALA B 1 313 ? -1.766 32.688 -5.617 1 35.88 313 ALA B N 1
ATOM 5276 C CA . ALA B 1 313 ? -1.881 33.281 -6.945 1 35.88 313 ALA B CA 1
ATOM 5277 C C . ALA B 1 313 ? -0.51 33.688 -7.492 1 35.88 313 ALA B C 1
ATOM 5279 O O . ALA B 1 313 ? -0.255 33.562 -8.688 1 35.88 313 ALA B O 1
ATOM 5280 N N . GLY B 1 314 ? 0.217 34.781 -6.965 1 33.91 314 GLY B N 1
ATOM 5281 C CA . GLY B 1 314 ? 1.203 35.594 -7.656 1 33.91 314 GLY B CA 1
ATOM 5282 C C . GLY B 1 314 ? 2.406 34.812 -8.133 1 33.91 314 GLY B C 1
ATOM 5283 O O . GLY B 1 314 ? 3.271 35.344 -8.828 1 33.91 314 GLY B O 1
ATOM 5284 N N . ARG B 1 315 ? 3.168 34.156 -7.371 1 30.48 315 ARG B N 1
ATOM 5285 C CA . ARG B 1 315 ? 4.363 33.625 -8.016 1 30.48 315 ARG B CA 1
ATOM 5286 C C . ARG B 1 315 ? 4 32.562 -9.039 1 30.48 315 ARG B C 1
ATOM 5288 O O . ARG B 1 315 ? 3.371 31.547 -8.695 1 30.48 315 ARG B O 1
ATOM 5295 N N . GLN B 1 316 ? 3.705 33.094 -10.305 1 24.88 316 GLN B N 1
ATOM 5296 C CA . GLN B 1 316 ? 3.689 32.281 -11.523 1 24.88 316 GLN B CA 1
ATOM 5297 C C . GLN B 1 316 ? 4.512 31.016 -11.367 1 24.88 316 GLN B C 1
ATOM 5299 O O . GLN B 1 316 ? 5.711 31.078 -11.078 1 24.88 316 GLN B O 1
ATOM 5304 N N . CYS B 1 317 ? 4.066 30.141 -10.836 1 26.47 317 CYS B N 1
ATOM 5305 C CA . CYS B 1 317 ? 4.809 28.922 -11.133 1 26.47 317 CYS B CA 1
ATOM 5306 C C . CYS B 1 317 ? 5.266 28.891 -12.586 1 26.47 317 CYS B C 1
ATOM 5308 O O . CYS B 1 317 ? 4.469 29.125 -13.492 1 26.47 317 CYS B O 1
ATOM 5310 N N . GLY B 1 318 ? 6.457 29.375 -12.898 1 23.91 318 GLY B N 1
ATOM 5311 C CA . GLY B 1 318 ? 6.969 29.219 -14.25 1 23.91 318 GLY B CA 1
ATOM 5312 C C . GLY B 1 318 ? 6.293 28.109 -15.016 1 23.91 318 GLY B C 1
ATOM 5313 O O . GLY B 1 318 ? 5.762 27.156 -14.422 1 23.91 318 GLY B O 1
ATOM 5314 N N . GLU B 1 319 ? 5.773 28.516 -16.141 1 23.25 319 GLU B N 1
ATOM 5315 C CA . GLU B 1 319 ? 5.375 27.594 -17.203 1 23.25 319 GLU B CA 1
ATOM 5316 C C . GLU B 1 319 ? 6.242 26.344 -17.188 1 23.25 319 GLU B C 1
ATOM 5318 O O . GLU B 1 319 ? 7.414 26.375 -17.562 1 23.25 319 GLU B O 1
ATOM 5323 N N . TRP B 1 320 ? 6.258 25.766 -16.188 1 21.53 320 TRP B N 1
ATOM 5324 C CA . TRP B 1 320 ? 6.949 24.516 -16.516 1 21.53 320 TRP B CA 1
ATOM 5325 C C . TRP B 1 320 ? 6.406 23.906 -17.797 1 21.53 320 TRP B C 1
ATOM 5327 O O . TRP B 1 320 ? 5.266 23.453 -17.844 1 21.53 320 TRP B O 1
ATOM 5337 N N . LEU B 1 321 ? 6.52 24.672 -18.859 1 20.45 321 LEU B N 1
ATOM 5338 C CA . LEU B 1 321 ? 6.434 24.016 -20.156 1 20.45 321 LEU B CA 1
ATOM 5339 C C . LEU B 1 321 ? 7.008 22.594 -20.062 1 20.45 321 LEU B C 1
ATOM 5341 O O . LEU B 1 321 ? 8.133 22.406 -19.609 1 20.45 321 LEU B O 1
ATOM 5345 N N . VAL B 1 322 ? 6.117 21.781 -19.891 1 21.22 322 VAL B N 1
ATOM 5346 C CA . VAL B 1 322 ? 6.516 20.438 -20.266 1 21.22 322 VAL B CA 1
ATOM 5347 C C . VAL B 1 322 ? 7.406 20.484 -21.516 1 21.22 322 VAL B C 1
ATOM 5349 O O . VAL B 1 322 ? 6.949 20.859 -22.594 1 21.22 322 VAL B O 1
ATOM 5352 N N . ALA B 1 323 ? 8.492 21.25 -21.344 1 21.55 323 ALA B N 1
ATOM 5353 C CA . ALA B 1 323 ? 9.422 21.047 -22.453 1 21.55 323 ALA B CA 1
ATOM 5354 C C . ALA B 1 323 ? 9.32 19.625 -23.016 1 21.55 323 ALA B C 1
ATOM 5356 O O . ALA B 1 323 ? 9.273 18.656 -22.25 1 21.55 323 ALA B O 1
ATOM 5357 N N . GLY B 1 324 ? 8.664 19.594 -24.125 1 21.25 324 GLY B N 1
ATOM 5358 C CA . GLY B 1 324 ? 8.758 18.484 -25.047 1 21.25 324 GLY B CA 1
ATOM 5359 C C . GLY B 1 324 ? 10.156 17.891 -25.125 1 21.25 324 GLY B C 1
ATOM 5360 O O . GLY B 1 324 ? 11.07 18.531 -25.672 1 21.25 324 GLY B O 1
ATOM 5361 N N . VAL B 1 325 ? 10.688 17.547 -24.062 1 21.56 325 VAL B N 1
ATOM 5362 C CA . VAL B 1 325 ? 11.961 16.875 -24.312 1 21.56 325 VAL B CA 1
ATOM 5363 C C . VAL B 1 325 ? 11.867 16.094 -25.625 1 21.56 325 VAL B C 1
ATOM 5365 O O . VAL B 1 325 ? 11 15.234 -25.781 1 21.56 325 VAL B O 1
ATOM 5368 N N . SER B 1 326 ? 12.086 16.844 -26.609 1 20.69 326 SER B N 1
ATOM 5369 C CA . SER B 1 326 ? 12.477 16.234 -27.891 1 20.69 326 SER B CA 1
ATOM 5370 C C . SER B 1 326 ? 13.328 14.992 -27.672 1 20.69 326 SER B C 1
ATOM 5372 O O . SER B 1 326 ? 14.102 14.922 -26.719 1 20.69 326 SER B O 1
ATOM 5374 N N . PRO B 1 327 ? 12.961 13.891 -28.297 1 21.72 327 PRO B N 1
ATOM 5375 C CA . PRO B 1 327 ? 13.562 12.555 -28.25 1 21.72 327 PRO B CA 1
ATOM 5376 C C . PRO B 1 327 ? 15.094 12.602 -28.219 1 21.72 327 PRO B C 1
ATOM 5378 O O . PRO B 1 327 ? 15.734 11.57 -28.016 1 21.72 327 PRO B O 1
ATOM 5381 N N . THR B 1 328 ? 15.664 13.656 -28.844 1 22.45 328 THR B N 1
ATOM 5382 C CA . THR B 1 328 ? 17.031 13.453 -29.328 1 22.45 328 THR B CA 1
ATOM 5383 C C . THR B 1 328 ? 18.031 13.625 -28.188 1 22.45 328 THR B C 1
ATOM 5385 O O . THR B 1 328 ? 19.234 13.461 -28.391 1 22.45 328 THR B O 1
ATOM 5388 N N . GLY B 1 329 ? 17.812 14.531 -27.281 1 19.47 329 GLY B N 1
ATOM 5389 C CA . GLY B 1 329 ? 19.078 14.945 -26.719 1 19.47 329 GLY B CA 1
ATOM 5390 C C . GLY B 1 329 ? 19.75 13.867 -25.906 1 19.47 329 GLY B C 1
ATOM 5391 O O . GLY B 1 329 ? 19.078 12.992 -25.359 1 19.47 329 GLY B O 1
ATOM 5392 N N . SER B 1 330 ? 21.094 13.609 -26.109 1 19.81 330 SER B N 1
ATOM 5393 C CA . SER B 1 330 ? 22.125 12.664 -25.672 1 19.81 330 SER B CA 1
ATOM 5394 C C . SER B 1 330 ? 22.344 12.75 -24.172 1 19.81 330 SER B C 1
ATOM 5396 O O . SER B 1 330 ? 23.391 12.344 -23.656 1 19.81 330 SER B O 1
ATOM 5398 N N . MET B 1 331 ? 21.391 12.883 -23.5 1 20.42 331 MET B N 1
ATOM 5399 C CA . MET B 1 331 ? 21.75 13.148 -22.109 1 20.42 331 MET B CA 1
ATOM 5400 C C . MET B 1 331 ? 22.781 12.133 -21.625 1 20.42 331 MET B C 1
ATOM 5402 O O . MET B 1 331 ? 22.547 10.93 -21.641 1 20.42 331 MET B O 1
ATOM 5406 N N . GLY B 1 332 ? 24 12.453 -21.641 1 20 332 GLY B N 1
ATOM 5407 C CA . GLY B 1 332 ? 25.234 11.805 -21.234 1 20 332 GLY B CA 1
ATOM 5408 C C . GLY B 1 332 ? 25.281 11.461 -19.766 1 20 332 GLY B C 1
ATOM 5409 O O . GLY B 1 332 ? 26.297 10.961 -19.266 1 20 332 GLY B O 1
ATOM 5410 N N . GLY B 1 333 ? 24.453 12.016 -18.953 1 18.62 333 GLY B N 1
ATOM 5411 C CA . GLY B 1 333 ? 25.047 12.188 -17.641 1 18.62 333 GLY B CA 1
ATOM 5412 C C . GLY B 1 333 ? 25.406 10.883 -16.969 1 18.62 333 GLY B C 1
ATOM 5413 O O . GLY B 1 333 ? 24.938 9.812 -17.375 1 18.62 333 GLY B O 1
ATOM 5414 N N . GLU B 1 334 ? 26.516 11.055 -16.125 1 19.59 334 GLU B N 1
ATOM 5415 C CA . GLU B 1 334 ? 27.344 10.188 -15.305 1 19.59 334 GLU B CA 1
ATOM 5416 C C . GLU B 1 334 ? 26.516 9.5 -14.219 1 19.59 334 GLU B C 1
ATOM 5418 O O . GLU B 1 334 ? 25.703 10.141 -13.539 1 19.59 334 GLU B O 1
ATOM 5423 N N . CYS B 1 335 ? 26.25 8.383 -14.352 1 20.58 335 CYS B N 1
ATOM 5424 C CA . CYS B 1 335 ? 25.656 7.348 -13.516 1 20.58 335 CYS B CA 1
ATOM 5425 C C . CYS B 1 335 ? 26.234 7.391 -12.102 1 20.58 335 CYS B C 1
ATOM 5427 O O . CYS B 1 335 ? 27.438 7.426 -11.914 1 20.58 335 CYS B O 1
ATOM 5429 N N . PHE B 1 336 ? 25.531 8.086 -11.211 1 19.52 336 PHE B N 1
ATOM 5430 C CA . PHE B 1 336 ? 25.859 8.188 -9.797 1 19.52 336 PHE B CA 1
ATOM 5431 C C . PHE B 1 336 ? 26.438 6.879 -9.281 1 19.52 336 PHE B C 1
ATOM 5433 O O . PHE B 1 336 ? 26 5.801 -9.672 1 19.52 336 PHE B O 1
ATOM 5440 N N . ALA B 1 337 ? 27.641 7.055 -8.719 1 18.89 337 ALA B N 1
ATOM 5441 C CA . ALA B 1 337 ? 28.516 6.051 -8.109 1 18.89 337 ALA B CA 1
ATOM 5442 C C . ALA B 1 337 ? 27.844 5.398 -6.91 1 18.89 337 ALA B C 1
ATOM 5444 O O . ALA B 1 337 ? 27.047 6.031 -6.211 1 18.89 337 ALA B O 1
ATOM 5445 N N . PRO B 1 338 ? 27.859 4.145 -6.82 1 21.16 338 PRO B N 1
ATOM 5446 C CA . PRO B 1 338 ? 27.312 3.23 -5.82 1 21.16 338 PRO B CA 1
ATOM 5447 C C . PRO B 1 338 ? 27.812 3.531 -4.406 1 21.16 338 PRO B C 1
ATOM 5449 O O . PRO B 1 338 ? 29.016 3.605 -4.176 1 21.16 338 PRO B O 1
ATOM 5452 N N . VAL B 1 339 ? 27.219 4.52 -3.691 1 19.28 339 VAL B N 1
ATOM 5453 C CA . VAL B 1 339 ? 27.625 4.832 -2.328 1 19.28 339 VAL B CA 1
ATOM 5454 C C . VAL B 1 339 ? 27.766 3.545 -1.519 1 19.28 339 VAL B C 1
ATOM 5456 O O . VAL B 1 339 ? 26.766 2.887 -1.216 1 19.28 339 VAL B O 1
ATOM 5459 N N . GLU B 1 340 ? 28.766 2.736 -1.639 1 21.95 340 GLU B N 1
ATOM 5460 C CA . GLU B 1 340 ? 29.25 1.514 -1.004 1 21.95 340 GLU B CA 1
ATOM 5461 C C . GLU B 1 340 ? 29.562 1.748 0.469 1 21.95 340 GLU B C 1
ATOM 5463 O O . GLU B 1 340 ? 29.453 0.835 1.288 1 21.95 340 GLU B O 1
ATOM 5468 N N . GLU B 1 341 ? 30.031 2.99 0.896 1 19.64 341 GLU B N 1
ATOM 5469 C CA . GLU B 1 341 ? 31 2.998 1.987 1 19.64 341 GLU B CA 1
ATOM 5470 C C . GLU B 1 341 ? 30.297 2.902 3.344 1 19.64 341 GLU B C 1
ATOM 5472 O O . GLU B 1 341 ? 30.797 2.234 4.254 1 19.64 341 GLU B O 1
ATOM 5477 N N . ALA B 1 342 ? 29.359 3.664 3.568 1 18.78 342 ALA B N 1
ATOM 5478 C CA . ALA B 1 342 ? 29.328 4.172 4.938 1 18.78 342 ALA B CA 1
ATOM 5479 C C . ALA B 1 342 ? 28.797 3.117 5.902 1 18.78 342 ALA B C 1
ATOM 5481 O O . ALA B 1 342 ? 28.625 3.383 7.094 1 18.78 342 ALA B O 1
ATOM 5482 N N . TRP B 1 343 ? 28.578 1.877 5.586 1 20.56 343 TRP B N 1
ATOM 5483 C CA . TRP B 1 343 ? 27.906 0.979 6.52 1 20.56 343 TRP B CA 1
ATOM 5484 C C . TRP B 1 343 ? 28.828 0.57 7.652 1 20.56 343 TRP B C 1
ATOM 5486 O O . TRP B 1 343 ? 28.5 -0.305 8.453 1 20.56 343 TRP B O 1
ATOM 5496 N N . ARG B 1 344 ? 29.984 1.217 7.762 1 21.41 344 ARG B N 1
ATOM 5497 C CA . ARG B 1 344 ? 30.938 0.651 8.719 1 21.41 344 ARG B CA 1
ATOM 5498 C C . ARG B 1 344 ? 30.484 0.899 10.148 1 21.41 344 ARG B C 1
ATOM 5500 O O . ARG B 1 344 ? 30.703 0.066 11.031 1 21.41 344 ARG B O 1
ATOM 5507 N N . ALA B 1 345 ? 30.031 2.068 10.516 1 19.52 345 ALA B N 1
ATOM 5508 C CA . ALA B 1 345 ? 30.344 2.5 11.883 1 19.52 345 ALA B CA 1
ATOM 5509 C C . ALA B 1 345 ? 29.312 1.951 12.867 1 19.52 345 ALA B C 1
ATOM 5511 O O . ALA B 1 345 ? 29.594 1.824 14.062 1 19.52 345 ALA B O 1
ATOM 5512 N N . ILE B 1 346 ? 28.109 1.711 12.531 1 21.42 346 ILE B N 1
ATOM 5513 C CA . ILE B 1 346 ? 27.203 1.82 13.664 1 21.42 346 ILE B CA 1
ATOM 5514 C C . ILE B 1 346 ? 27.125 0.489 14.406 1 21.42 346 ILE B C 1
ATOM 5516 O O . ILE B 1 346 ? 26.188 0.234 15.156 1 21.42 346 ILE B O 1
ATOM 5520 N N . GLY B 1 347 ? 28.109 -0.484 14.383 1 21.73 347 GLY B N 1
ATOM 5521 C CA . GLY B 1 347 ? 27.938 -1.799 14.984 1 21.73 347 GLY B CA 1
ATOM 5522 C C . GLY B 1 347 ? 27.953 -1.771 16.5 1 21.73 347 GLY B C 1
ATOM 5523 O O . GLY B 1 347 ? 27.578 -2.758 17.141 1 21.73 347 GLY B O 1
ATOM 5524 N N . ALA B 1 348 ? 28.516 -0.875 17.188 1 19.81 348 ALA B N 1
ATOM 5525 C CA . ALA B 1 348 ? 29.078 -1.358 18.438 1 19.81 348 ALA B CA 1
ATOM 5526 C C . ALA B 1 348 ? 28.047 -1.324 19.562 1 19.81 348 ALA B C 1
ATOM 5528 O O . ALA B 1 348 ? 28.172 -2.047 20.547 1 19.81 348 ALA B O 1
ATOM 5529 N N . ARG B 1 349 ? 27.219 -0.313 19.719 1 21 349 ARG B N 1
ATOM 5530 C CA . ARG B 1 349 ? 26.984 -0.065 21.125 1 21 349 ARG B CA 1
ATOM 5531 C C . ARG B 1 349 ? 25.875 -0.966 21.656 1 21 349 ARG B C 1
ATOM 5533 O O . ARG B 1 349 ? 24.688 -0.761 21.344 1 21 349 ARG B O 1
ATOM 5540 N N . GLY B 1 350 ? 25.969 -2.273 21.781 1 21.45 350 GLY B N 1
ATOM 5541 C CA . GLY B 1 350 ? 25.031 -3.334 22.109 1 21.45 350 GLY B CA 1
ATOM 5542 C C . GLY B 1 350 ? 24.5 -3.24 23.531 1 21.45 350 GLY B C 1
ATOM 5543 O O . GLY B 1 350 ? 23.984 -4.219 24.062 1 21.45 350 GLY B O 1
ATOM 5544 N N . GLY B 1 351 ? 24.594 -2.137 24.312 1 20.5 351 GLY B N 1
ATOM 5545 C CA . GLY B 1 351 ? 24.266 -2.432 25.703 1 20.5 351 GLY B CA 1
ATOM 5546 C C . GLY B 1 351 ? 22.766 -2.596 25.938 1 20.5 351 GLY B C 1
ATOM 5547 O O . GLY B 1 351 ? 22.031 -1.611 25.969 1 20.5 351 GLY B O 1
ATOM 5548 N N . ARG B 1 352 ? 22.016 -3.371 25.234 1 19.66 352 ARG B N 1
ATOM 5549 C CA . ARG B 1 352 ? 20.547 -3.303 25.266 1 19.66 352 ARG B CA 1
ATOM 5550 C C . ARG B 1 352 ? 20.016 -3.746 26.625 1 19.66 352 ARG B C 1
ATOM 5552 O O . ARG B 1 352 ? 20.297 -4.859 27.078 1 19.66 352 ARG B O 1
ATOM 5559 N N . LYS B 1 353 ? 19.672 -2.734 27.469 1 19.86 353 LYS B N 1
ATOM 5560 C CA . LYS B 1 353 ? 18.938 -2.922 28.719 1 19.86 353 LYS B CA 1
ATOM 5561 C C . LYS B 1 353 ? 17.625 -3.678 28.484 1 19.86 353 LYS B C 1
ATOM 5563 O O . LYS B 1 353 ? 17 -3.523 27.438 1 19.86 353 LYS B O 1
ATOM 5568 N N . GLU B 1 354 ? 17.188 -4.66 29.172 1 19.97 354 GLU B N 1
ATOM 5569 C CA . GLU B 1 354 ? 16.156 -5.672 29.344 1 19.97 354 GLU B CA 1
ATOM 5570 C C . GLU B 1 354 ? 14.789 -5.027 29.594 1 19.97 354 GLU B C 1
ATOM 5572 O O . GLU B 1 354 ? 14.5 -4.582 30.703 1 19.97 354 GLU B O 1
ATOM 5577 N N . ARG B 1 355 ? 14.359 -3.939 28.969 1 18.77 355 ARG B N 1
ATOM 5578 C CA . ARG B 1 355 ? 13.102 -3.475 29.547 1 18.77 355 ARG B CA 1
ATOM 5579 C C . ARG B 1 355 ? 11.984 -4.484 29.312 1 18.77 355 ARG B C 1
ATOM 5581 O O . ARG B 1 355 ? 11.906 -5.098 28.234 1 18.77 355 ARG B O 1
ATOM 5588 N N . ARG B 1 356 ? 11.273 -4.945 30.328 1 18.8 356 ARG B N 1
ATOM 5589 C CA . ARG B 1 356 ? 10.141 -5.824 30.609 1 18.8 356 ARG B CA 1
ATOM 5590 C C . ARG B 1 356 ? 8.891 -5.348 29.875 1 18.8 356 ARG B C 1
ATOM 5592 O O . ARG B 1 356 ? 8.43 -4.223 30.094 1 18.8 356 ARG B O 1
ATOM 5599 N N . ILE B 1 357 ? 8.828 -5.555 28.641 1 17.89 357 ILE B N 1
ATOM 5600 C CA . ILE B 1 357 ? 7.664 -5.125 27.859 1 17.89 357 ILE B CA 1
ATOM 5601 C C . ILE B 1 357 ? 6.395 -5.738 28.453 1 17.89 357 ILE B C 1
ATOM 5603 O O . ILE B 1 357 ? 6.309 -6.957 28.625 1 17.89 357 ILE B O 1
ATOM 5607 N N . ALA B 1 358 ? 5.633 -5.004 29.172 1 18.56 358 ALA B N 1
ATOM 5608 C CA . ALA B 1 358 ? 4.336 -5.262 29.797 1 18.56 358 ALA B CA 1
ATOM 5609 C C . ALA B 1 358 ? 3.346 -5.82 28.781 1 18.56 358 ALA B C 1
ATOM 5611 O O . ALA B 1 358 ? 3.32 -5.387 27.625 1 18.56 358 ALA B O 1
ATOM 5612 N N . SER B 1 359 ? 3.014 -7.02 28.797 1 18.78 359 SER B N 1
ATOM 5613 C CA . SER B 1 359 ? 2.053 -7.852 28.078 1 18.78 359 SER B CA 1
ATOM 5614 C C . SER B 1 359 ? 0.705 -7.148 27.953 1 18.78 359 SER B C 1
ATOM 5616 O O . SER B 1 359 ? 0.015 -6.93 28.953 1 18.78 359 SER B O 1
ATOM 5618 N N . ALA B 1 360 ? 0.563 -6.066 27.312 1 18.09 360 ALA B N 1
ATOM 5619 C CA . ALA B 1 360 ? -0.775 -5.484 27.25 1 18.09 360 ALA B CA 1
ATOM 5620 C C . ALA B 1 360 ? -1.771 -6.453 26.625 1 18.09 360 ALA B C 1
ATOM 5622 O O . ALA B 1 360 ? -1.522 -6.992 25.547 1 18.09 360 ALA B O 1
ATOM 5623 N N . THR B 1 361 ? -2.449 -7.168 27.406 1 19.33 361 THR B N 1
ATOM 5624 C CA . THR B 1 361 ? -3.619 -8 27.156 1 19.33 361 THR B CA 1
ATOM 5625 C C . THR B 1 361 ? -4.629 -7.262 26.281 1 19.33 361 THR B C 1
ATOM 5627 O O . THR B 1 361 ? -5.105 -6.188 26.656 1 19.33 361 THR B O 1
ATOM 5630 N N . PHE B 1 362 ? -4.41 -7.254 25.078 1 18.31 362 PHE B N 1
ATOM 5631 C CA . PHE B 1 362 ? -5.438 -6.691 24.219 1 18.31 362 PHE B CA 1
ATOM 5632 C C . PHE B 1 362 ? -6.754 -7.438 24.391 1 18.31 362 PHE B C 1
ATOM 5634 O O . PHE B 1 362 ? -6.852 -8.617 24.047 1 18.31 362 PHE B O 1
ATOM 5641 N N . THR B 1 363 ? -7.402 -7.242 25.453 1 19.75 363 THR B N 1
ATOM 5642 C CA . THR B 1 363 ? -8.773 -7.703 25.656 1 19.75 363 THR B CA 1
ATOM 5643 C C . THR B 1 363 ? -9.664 -7.273 24.484 1 19.75 363 THR B C 1
ATOM 5645 O O . THR B 1 363 ? -9.734 -6.09 24.156 1 19.75 363 THR B O 1
ATOM 5648 N N . CYS B 1 364 ? -9.625 -8.047 23.531 1 19.3 364 CYS B N 1
ATOM 5649 C CA . CYS B 1 364 ? -10.68 -7.879 22.531 1 19.3 364 CYS B CA 1
ATOM 5650 C C . CYS B 1 364 ? -12.031 -7.652 23.203 1 19.3 364 CYS B C 1
ATOM 5652 O O . CYS B 1 364 ? -12.492 -8.484 23.984 1 19.3 364 CYS B O 1
ATOM 5654 N N . ARG B 1 365 ? -12.25 -6.496 23.562 1 20.8 365 ARG B N 1
ATOM 5655 C CA . ARG B 1 365 ? -13.531 -6.141 24.156 1 20.8 365 ARG B CA 1
ATOM 5656 C C . ARG B 1 365 ? -14.68 -6.848 23.438 1 20.8 365 ARG B C 1
ATOM 5658 O O . ARG B 1 365 ? -14.773 -6.801 22.203 1 20.8 365 ARG B O 1
ATOM 5665 N N . SER B 1 366 ? -15.094 -7.934 23.969 1 20.81 366 SER B N 1
ATOM 5666 C CA . SER B 1 366 ? -16.344 -8.617 23.656 1 20.81 366 SER B CA 1
ATOM 5667 C C . SER B 1 366 ? -17.5 -7.621 23.547 1 20.81 366 SER B C 1
ATOM 5669 O O . SER B 1 366 ? -17.719 -6.812 24.438 1 20.81 366 SER B O 1
ATOM 5671 N N . TYR B 1 367 ? -17.734 -7.121 22.438 1 18.3 367 TYR B N 1
ATOM 5672 C CA . TYR B 1 367 ? -18.953 -6.32 22.281 1 18.3 367 TYR B CA 1
ATOM 5673 C C . TYR B 1 367 ? -20.125 -6.961 23 1 18.3 367 TYR B C 1
ATOM 5675 O O . TYR B 1 367 ? -20.234 -8.188 23.047 1 18.3 367 TYR B O 1
ATOM 5683 N N . PRO B 1 368 ? -20.531 -6.312 24.016 1 21.06 368 PRO B N 1
ATOM 5684 C CA . PRO B 1 368 ? -21.672 -6.816 24.781 1 21.06 368 PRO B CA 1
ATOM 5685 C C . PRO B 1 368 ? -22.781 -7.387 23.891 1 21.06 368 PRO B C 1
ATOM 5687 O O . PRO B 1 368 ? -22.906 -6.992 22.734 1 21.06 368 PRO B O 1
ATOM 5690 N N . LYS B 1 369 ? -23.109 -8.633 24.109 1 22.78 369 LYS B N 1
ATOM 5691 C CA . LYS B 1 369 ? -24.297 -9.312 23.609 1 22.78 369 LYS B CA 1
ATOM 5692 C C . LYS B 1 369 ? -25.516 -8.375 23.625 1 22.78 369 LYS B C 1
ATOM 5694 O O . LYS B 1 369 ? -25.812 -7.773 24.656 1 22.78 369 LYS B O 1
ATOM 5699 N N . MET B 1 370 ? -25.734 -7.684 22.5 1 19.05 370 MET B N 1
ATOM 5700 C CA . MET B 1 370 ? -26.953 -6.906 22.344 1 19.05 370 MET B CA 1
ATOM 5701 C C . MET B 1 370 ? -28.141 -7.625 22.969 1 19.05 370 MET B C 1
ATOM 5703 O O . MET B 1 370 ? -28.312 -8.828 22.766 1 19.05 370 MET B O 1
ATOM 5707 N N . ALA B 1 371 ? -28.531 -7.164 24.047 1 20.66 371 ALA B N 1
ATOM 5708 C CA . ALA B 1 371 ? -29.75 -7.574 24.719 1 20.66 371 ALA B CA 1
ATOM 5709 C C . ALA B 1 371 ? -30.906 -7.711 23.75 1 20.66 371 ALA B C 1
ATOM 5711 O O . ALA B 1 371 ? -31 -6.969 22.766 1 20.66 371 ALA B O 1
ATOM 5712 N N . ALA B 1 372 ? -31.516 -8.922 23.594 1 23.81 372 ALA B N 1
ATOM 5713 C CA . ALA B 1 372 ? -32.75 -9.367 22.953 1 23.81 372 ALA B CA 1
ATOM 5714 C C . ALA B 1 372 ? -33.906 -8.375 23.203 1 23.81 372 ALA B C 1
ATOM 5716 O O . ALA B 1 372 ? -34.469 -8.344 24.297 1 23.81 372 ALA B O 1
ATOM 5717 N N . GLY B 1 373 ? -33.594 -7.062 23.266 1 21.59 373 GLY B N 1
ATOM 5718 C CA . GLY B 1 373 ? -34.75 -6.262 23.609 1 21.59 373 GLY B CA 1
ATOM 5719 C C . GLY B 1 373 ? -35.906 -6.469 22.656 1 21.59 373 GLY B C 1
ATOM 5720 O O . GLY B 1 373 ? -35.719 -6.602 21.438 1 21.59 373 GLY B O 1
ATOM 5721 N N . GLY B 1 374 ? -37.031 -7.098 23.094 1 21.72 374 GLY B N 1
ATOM 5722 C CA . GLY B 1 374 ? -38.438 -7.297 22.719 1 21.72 374 GLY B CA 1
ATOM 5723 C C . GLY B 1 374 ? -39.062 -6.051 22.141 1 21.72 374 GLY B C 1
ATOM 5724 O O . GLY B 1 374 ? -39.219 -5.051 22.844 1 21.72 374 GLY B O 1
ATOM 5725 N N . ALA B 1 375 ? -38.594 -5.582 21.047 1 18.84 375 ALA B N 1
ATOM 5726 C CA . ALA B 1 375 ? -39.406 -4.52 20.438 1 18.84 375 ALA B CA 1
ATOM 5727 C C . ALA B 1 375 ? -40.875 -4.898 20.391 1 18.84 375 ALA B C 1
ATOM 5729 O O . ALA B 1 375 ? -41.25 -5.934 19.828 1 18.84 375 ALA B O 1
ATOM 5730 N N . ARG B 1 376 ? -41.562 -4.57 21.453 1 18.73 376 ARG B N 1
ATOM 5731 C CA . ARG B 1 376 ? -43.031 -4.484 21.484 1 18.73 376 ARG B CA 1
ATOM 5732 C C . ARG B 1 376 ? -43.562 -3.723 20.281 1 18.73 376 ARG B C 1
ATOM 5734 O O . ARG B 1 376 ? -43 -2.717 19.859 1 18.73 376 ARG B O 1
ATOM 5741 N N . LEU B 1 377 ? -44.281 -4.434 19.375 1 19.53 377 LEU B N 1
ATOM 5742 C CA . LEU B 1 377 ? -45.188 -4.125 18.281 1 19.53 377 LEU B CA 1
ATOM 5743 C C . LEU B 1 377 ? -46.062 -2.938 18.641 1 19.53 377 LEU B C 1
ATOM 5745 O O . LEU B 1 377 ? -46.938 -3.045 19.516 1 19.53 377 LEU B O 1
ATOM 5749 N N . LEU B 1 378 ? -45.469 -1.798 19.266 1 19.5 378 LEU B N 1
ATOM 5750 C CA . LEU B 1 378 ? -46.562 -0.836 19.203 1 19.5 378 LEU B CA 1
ATOM 5751 C C . LEU B 1 378 ? -46.844 -0.414 17.766 1 19.5 378 LEU B C 1
ATOM 5753 O O . LEU B 1 378 ? -45.906 -0.187 17 1 19.5 378 LEU B O 1
#

Secondary structure (DSSP, 8-state):
----------------EEEE-GGGS-BB----GGGGSGGG--EEEEEES-BTTBTT--BSSSS--SSEEEEEEE-TT-BPPSEE-SS-EEEEESSS-EEEEESTTS-EEEEEPTT-EEEEPTT--EEEEE--SS-BEEEEEEE-S----EE-HHHHHHHHHTT--B-TTSPBSSSS-SS-----TT----SS----------HHHHHTTEE-GGGT--EEEEETTEEEEEEEEEE-TT-EEE----TT--EEEEEEEES-EEEEETT--EEEEE-TT-EEEEEHHHHTTEEEE--SSS-EEEEEEEE------SS-----------TT------------GGGGGGG-------------------------------/----------------EEEE-GGGS-BB----GGGGSGGG--EEEEEES-BTTBTT--BSSSS--SSEEEEEEE-TT-BPPSEE-SS-EEEEESSS-EEEEESTTS-EEEEEPTT-EEEEPTT--EEEEE--SS-BEEEEEEE-S----EE-HHHHHHHHHTT--B-TTSPBSSSS-SS-----TT----SS----------HHHHHTTEE-GGGT--EEEEETTEEEEEEEEEE-TT-EEE----TT-SEEEEEEEES-EEEEETT--EEEEE-TT-EEEEEHHHHTTEEEE--SSS-EEEEEEEE------SS-----------TT------------GGGGGGG-------------------------------

Foldseek 3Di:
DPPPPDPDPPPPPPPFKFKDAPVPFDWDFLPFLLCLPPLAPKTKGWQADARAQCRPPDHRDDDHLQKTKMKIWHFARGWGAWKFAQAKKKKFFLAAKKWKFWDLHRPDIDIAHHGKMFIDGGQIIMMMGRNDDGGTGIMMMMTRHDNFIAHRPVSQVSSVLLPWHADRRRHTPPPPDLDPPPPPVPPPVPPDPPRPDGDDDDPVRRVVRIGHVVVQDKHWDDDPNKIKIKGKDKAAAFRKDQQAADPLFFKKKKFWSAAKKFKDFQVGHTDDIHHHGMMMMGGNVNSHGIMIHHNDRDMTMMMIMTINRHDPPPPPPPCPVPPPPDPDDPSPDDDPDRSPGNPPPDPDDPPDDPPPPPPPPPPPPPPPDPPPPPPDPD/DPPPPDPDPPPPPPPQKFKDAPVPFDWDFLPFLLCLPPLAPKTKGWQADARAQCRPDDHRDDDHLQKTKMKIWHFARGWGAWKFAQAKKKKFFLAAKKWKFWDLHRPDIDIAHHGKMFIDGGQIIMMMGRNDDGGTGIMMMMTRHDNFIAHRPVSQVSSVLLPWHADRRRHTPPPPDLDPPPPPVPPPVPPDPPRPGGDDDDPVRRVVRIGHVVVQDKHWDDDPNKIKIKGKDKAAAFRKDQQAADPLFFKKKKFWSAAKKFKDFQVGHTDDIHHHGMMMMGGNVPSHGIMIHHNDRDMTMMMIMTINRHDPPPPPPPCPPPPPPDPDDPSPDDDDDRSPDNPPPDPDDPPDDPPPPPPPPPPPPPPPDPPPPPPDPD

Solvent-accessible surface area (backbone atoms only — not comparable to full-atom values): 41977 Å² total; per-residue (Å²): 136,83,76,79,72,71,75,76,69,72,69,78,78,74,81,44,69,46,74,39,49,52,71,74,49,64,32,22,67,63,61,37,59,51,46,63,32,80,60,23,38,49,34,33,30,39,41,27,56,65,47,53,62,27,76,80,58,72,51,62,47,90,64,58,46,46,33,28,34,34,43,33,45,24,41,46,70,12,23,56,59,49,25,26,27,85,24,39,36,34,41,33,26,65,36,53,37,32,38,38,27,24,38,98,80,43,79,43,75,50,73,38,47,58,57,11,35,34,52,44,57,48,26,34,24,30,30,42,29,28,69,36,84,67,38,40,31,35,37,35,39,37,36,54,42,64,66,49,34,38,66,32,69,68,50,52,53,53,21,42,44,37,69,42,53,56,48,78,56,35,33,49,54,79,70,73,59,75,58,71,71,69,76,60,79,76,63,57,75,68,69,83,64,66,80,68,82,55,47,82,72,53,70,74,64,50,54,73,36,48,32,49,50,94,74,68,56,63,45,78,46,80,43,98,93,26,39,42,36,40,37,78,47,76,31,48,54,69,33,70,45,74,47,73,49,52,95,73,28,48,34,37,35,39,35,27,65,36,50,42,41,41,28,22,38,79,86,64,50,57,76,46,65,33,25,40,57,16,32,37,40,33,34,38,91,41,16,72,48,36,33,40,29,16,69,37,82,63,57,19,34,31,37,43,34,38,26,31,39,60,49,73,71,77,72,65,68,67,78,70,56,76,63,70,72,60,83,68,74,70,81,70,65,81,75,80,71,77,60,69,63,48,73,66,70,83,74,66,87,69,80,74,76,80,74,80,75,74,77,74,74,74,67,72,73,71,72,74,76,77,75,83,72,75,77,73,88,118,136,82,77,77,73,70,76,77,69,73,71,77,77,78,76,40,68,45,73,40,50,51,70,73,48,64,32,22,67,63,61,36,60,51,48,62,30,79,59,24,39,48,35,34,31,40,41,27,56,66,46,56,65,26,76,79,58,74,50,63,47,89,62,59,44,47,33,28,34,34,43,34,45,25,42,46,69,13,25,58,59,48,26,26,27,84,26,39,36,33,42,32,25,65,36,54,39,33,38,38,28,26,40,95,80,44,80,42,75,49,71,37,47,58,57,12,35,34,50,45,56,47,27,34,23,30,31,41,28,28,69,36,85,68,37,40,33,36,38,35,39,38,35,55,44,64,66,48,34,38,66,32,69,68,49,52,54,51,20,41,48,48,68,44,52,55,48,80,56,34,33,50,54,79,69,74,61,82,60,70,71,68,75,60,80,75,64,57,75,68,69,83,64,63,79,68,84,54,47,81,73,52,70,73,65,50,52,73,36,48,32,49,51,93,73,70,55,63,46,77,46,82,44,99,93,26,39,42,35,39,36,80,47,75,30,47,53,68,33,69,44,74,45,74,48,51,94,74,27,47,34,36,34,38,35,27,65,35,48,42,42,41,29,22,38,78,86,64,50,58,76,46,66,32,24,41,56,15,30,37,39,31,33,39,91,40,14,74,48,35,33,40,30,16,68,36,81,63,57,18,34,32,38,44,35,39,28,32,40,59,48,73,72,78,73,67,69,68,77,71,59,75,66,70,74,60,89,69,73,70,82,71,74,79,74,79,74,79,67,71,66,55,76,69,70,83,74,66,86,69,82,74,78,83,75,82,76,77,72,74,76,76,68,72,74,70,71,74,77,76,73,83,70,77,78,71,87,120

Nearest PDB structures (foldseek):
  2uya-assembly1_A  TM=5.660E-01  e=2.655E-12  Bacillus subtilis
  2v09-assembly1_A  TM=5.611E-01  e=3.136E-12  Bacillus subtilis
  6ufi-assembly1_A  TM=5.501E-01  e=3.703E-12  Bacillus subtilis
  6tzp-assembly1_A  TM=5.600E-01  e=6.446E-12  Bacillus subtilis
  2fqp-assembly2_C  TM=7.585E-01  e=3.076E-04  Bordetella pertussis Tohama I

Organism: Emiliania huxleyi (strain CCMP1516) (NCBI:txid280463)

InterPro domains:
  IPR011051 RmlC-like cupin domain superfamily [SSF51182] (64-269)
  IPR013096 Cupin 2, conserved barrel [PF07883] (74-136)
  IPR014710 RmlC-like jelly roll fold [G3DSA:2.60.120.10] (58-214)

Radius of gyration: 27.84 Å; Cα contacts (8 Å, |Δi|>4): 1625; chains: 2; bounding box: 83×87×72 Å